Protein AF-A0A9W6F8I4-F1 (afdb_monomer_lite)

Organism: NCBI:txid330485

Secondary structure (DSSP, 8-state):
-PPPPPPPPPPPP----PPPP---------PPPPPPPPPP----------PPPP--------------------------------TTSTT------PPPHHHH-TTTS----HHHHHHHHHHHHHHHHTT-GGG--HHHHHHHHHHHHHHHHH--SS---HHHHHHHHHHHHHHHHTSSHHHHHHHHHHHHHHHHHHHHHTT--GGGHHHHHHHHHHHHHHHHHHHIIIIII--B--SSSGGGSPTT---S-GGGTS-GGGG-HHHHHHHSB--HHHHHHHHHHHHHHHHHTTSSSEEEEEE-TTSSS--EEEEEEEEEHHHHHHTSSS---PPP-------------------------TT---S-THHHHHHHHHHHHHH--S---SSGGGGSTTPPP-TTSHHHHHHHHHT-S--HHHHHHHHHHHHHHHTTPPPPGGG--HHHHHHHHHHHHHHHTTT-THHHHHHHHHHHHTT-HHHHHHHHHHHHHHHHHHTTSTTS----------S--------TTS-S--TT-PPPS-HHHHHHHHHHHHHHHHHHHTT---TT----S---------HHHHHHPPPHHHHHHHHHSS--PPP---

Radius of gyration: 31.71 Å; chains: 1; bounding box: 105×76×89 Å

Structure (mmCIF, N/CA/C/O backbone):
data_AF-A0A9W6F8I4-F1
#
_entry.id   AF-A0A9W6F8I4-F1
#
loop_
_atom_site.group_PDB
_atom_site.id
_atom_site.type_symbol
_atom_site.label_atom_id
_atom_site.label_alt_id
_atom_site.label_comp_id
_atom_site.label_asym_id
_atom_site.label_entity_id
_atom_site.label_seq_id
_atom_site.pdbx_PDB_ins_code
_atom_site.Cartn_x
_atom_site.Cartn_y
_atom_site.Cartn_z
_atom_site.occupancy
_atom_site.B_iso_or_equiv
_atom_site.auth_seq_id
_atom_site.auth_comp_id
_atom_site.auth_asym_id
_atom_site.auth_atom_id
_atom_site.pdbx_PDB_model_num
ATOM 1 N N . MET A 1 1 ? -51.940 -28.178 -22.792 1.00 41.50 1 MET A N 1
ATOM 2 C CA . MET A 1 1 ? -50.760 -28.869 -22.229 1.00 41.50 1 MET A CA 1
ATOM 3 C C . MET A 1 1 ? -49.864 -27.796 -21.622 1.00 41.50 1 MET A C 1
ATOM 5 O O . MET A 1 1 ? -49.301 -27.033 -22.397 1.00 41.50 1 MET A O 1
ATOM 9 N N . PRO A 1 2 ? -49.843 -27.613 -20.291 1.00 39.31 2 PRO A N 1
ATOM 10 C CA . PRO A 1 2 ? -49.091 -26.531 -19.666 1.00 39.31 2 PRO A CA 1
ATOM 11 C C . PRO A 1 2 ? -47.630 -26.934 -19.425 1.00 39.31 2 PRO A C 1
ATOM 13 O O . PRO A 1 2 ? -47.349 -28.056 -19.010 1.00 39.31 2 PRO A O 1
ATOM 16 N N . LEU A 1 3 ? -46.724 -25.997 -19.705 1.00 33.59 3 LEU A N 1
ATOM 17 C CA . LEU A 1 3 ? -45.285 -26.082 -19.462 1.00 33.59 3 LEU A CA 1
ATOM 18 C C . LEU A 1 3 ? -44.994 -25.878 -17.971 1.00 33.59 3 LEU A C 1
ATOM 20 O O . LEU A 1 3 ? -45.355 -24.856 -17.387 1.00 33.59 3 LEU A O 1
ATOM 24 N N . THR A 1 4 ? -44.348 -26.868 -17.365 1.00 40.03 4 THR A N 1
ATOM 25 C CA . THR A 1 4 ? -43.952 -26.891 -15.956 1.00 40.03 4 THR A CA 1
ATOM 26 C C . THR A 1 4 ? -42.658 -26.102 -15.751 1.00 40.03 4 THR A C 1
ATOM 28 O O . THR A 1 4 ? -41.644 -26.372 -16.391 1.00 40.03 4 THR A O 1
ATOM 31 N N . VAL A 1 5 ? -42.694 -25.137 -14.834 1.00 38.19 5 VAL A N 1
ATOM 32 C CA . VAL A 1 5 ? -41.539 -24.360 -14.356 1.00 38.19 5 VAL A CA 1
ATOM 33 C C . VAL A 1 5 ? -40.679 -25.239 -13.428 1.00 38.19 5 VAL A C 1
ATOM 35 O O . VAL A 1 5 ? -41.248 -25.900 -12.555 1.00 38.19 5 VAL A O 1
ATOM 38 N N . PRO A 1 6 ? -39.337 -25.272 -13.557 1.00 39.09 6 PRO A N 1
ATOM 39 C CA . PRO A 1 6 ? -38.495 -26.045 -12.650 1.00 39.09 6 PRO A CA 1
ATOM 40 C C . PRO A 1 6 ? -38.298 -25.318 -11.308 1.00 39.09 6 PRO A C 1
ATOM 42 O O . PRO A 1 6 ? -37.992 -24.128 -11.257 1.00 39.09 6 PRO A O 1
ATOM 45 N N . GLN A 1 7 ? -38.478 -26.062 -10.215 1.00 42.31 7 GLN A N 1
ATOM 46 C CA . GLN A 1 7 ? -38.228 -25.640 -8.832 1.00 42.31 7 GLN A CA 1
ATOM 47 C C . GLN A 1 7 ? -36.717 -25.492 -8.544 1.00 42.31 7 GLN A C 1
ATOM 49 O O . GLN A 1 7 ? -35.919 -26.266 -9.081 1.00 42.31 7 GLN A O 1
ATOM 54 N N . PRO A 1 8 ? -36.302 -24.557 -7.669 1.00 39.00 8 PRO A N 1
ATOM 55 C CA . PRO A 1 8 ? -34.904 -24.389 -7.287 1.00 39.00 8 PRO A CA 1
ATOM 56 C C . PRO A 1 8 ? -34.432 -25.459 -6.288 1.00 39.00 8 PRO A C 1
ATOM 58 O O . PRO A 1 8 ? -35.108 -25.788 -5.314 1.00 39.00 8 PRO A O 1
ATOM 61 N N . PHE A 1 9 ? -33.219 -25.967 -6.524 1.00 32.44 9 PHE A N 1
ATOM 62 C CA . PHE A 1 9 ? -32.498 -26.902 -5.660 1.00 32.44 9 PHE A CA 1
ATOM 63 C C . PHE A 1 9 ? -32.183 -26.285 -4.287 1.00 32.44 9 PHE A C 1
ATOM 65 O O . PHE A 1 9 ? -31.378 -25.360 -4.171 1.00 32.44 9 PHE A O 1
ATOM 72 N N . THR A 1 10 ? -32.746 -26.857 -3.226 1.00 32.84 10 THR A N 1
ATOM 73 C CA . THR A 1 10 ? -32.323 -26.628 -1.841 1.00 32.84 10 THR A CA 1
ATOM 74 C C . THR A 1 10 ? -31.070 -27.456 -1.532 1.00 32.84 10 THR A C 1
ATOM 76 O O . THR A 1 10 ? -31.077 -28.685 -1.573 1.00 32.84 10 THR A O 1
ATOM 79 N N . ARG A 1 11 ? -29.956 -26.781 -1.220 1.00 35.56 11 ARG A N 1
ATOM 80 C CA . ARG A 1 11 ? -28.727 -27.415 -0.713 1.00 35.56 11 ARG A CA 1
ATOM 81 C C . ARG A 1 11 ? -28.908 -27.803 0.758 1.00 35.56 11 ARG A C 1
ATOM 83 O O . ARG A 1 11 ? -29.092 -26.937 1.609 1.00 35.56 11 ARG A O 1
ATOM 90 N N . ALA A 1 12 ? -28.804 -29.097 1.051 1.00 32.84 12 ALA A N 1
ATOM 91 C CA . ALA A 1 12 ? -28.691 -29.630 2.406 1.00 32.84 12 ALA A CA 1
ATOM 92 C C . ALA A 1 12 ? -27.277 -29.391 2.987 1.00 32.84 12 ALA A C 1
ATOM 94 O O . ALA A 1 12 ? -26.296 -29.503 2.246 1.00 32.84 12 ALA A O 1
ATOM 95 N N . PRO A 1 13 ? -27.132 -29.112 4.297 1.00 39.69 13 PRO A N 1
ATOM 96 C CA . PRO A 1 13 ? -25.831 -29.056 4.951 1.00 39.69 13 PRO A CA 1
ATOM 97 C C . PRO A 1 13 ? -25.385 -30.463 5.379 1.00 39.69 13 PRO A C 1
ATOM 99 O O . PRO A 1 13 ? -26.062 -31.145 6.145 1.00 39.69 13 PRO A O 1
ATOM 102 N N . ILE A 1 14 ? -24.215 -30.888 4.900 1.00 36.28 14 ILE A N 1
ATOM 103 C CA . ILE A 1 14 ? -23.498 -32.081 5.368 1.00 36.28 14 ILE A CA 1
ATOM 104 C C . ILE A 1 14 ? -22.291 -31.596 6.183 1.00 36.28 14 ILE A C 1
ATOM 106 O O . ILE A 1 14 ? -21.639 -30.637 5.779 1.00 36.28 14 ILE A O 1
ATOM 110 N N . TRP A 1 15 ? -22.003 -32.307 7.281 1.00 34.31 15 TRP A N 1
ATOM 111 C CA . TRP A 1 15 ? -20.908 -32.174 8.266 1.00 34.31 15 TRP A CA 1
ATOM 112 C C . TRP A 1 15 ? -21.295 -31.599 9.635 1.00 34.31 15 TRP A C 1
ATOM 114 O O . TRP A 1 15 ? -20.894 -30.510 10.030 1.00 34.31 15 TRP A O 1
ATOM 124 N N . GLN A 1 16 ? -21.970 -32.434 10.431 1.00 32.09 16 GLN A N 1
ATOM 125 C CA . GLN A 1 16 ? -21.978 -32.337 11.890 1.00 32.09 16 GLN A CA 1
ATOM 126 C C . GLN A 1 16 ? -21.289 -33.593 12.451 1.00 32.09 16 GLN A C 1
ATOM 128 O O . GLN A 1 16 ? -21.881 -34.667 12.539 1.00 32.09 16 GLN A O 1
ATOM 133 N N . LYS A 1 17 ? -19.994 -33.486 12.777 1.00 37.94 17 LYS A N 1
ATOM 134 C CA . LYS A 1 17 ? -19.262 -34.540 13.497 1.00 37.94 17 LYS A CA 1
ATOM 135 C C . LYS A 1 17 ? -19.666 -34.474 14.971 1.00 37.94 17 LYS A C 1
ATOM 137 O O . LYS A 1 17 ? -19.313 -33.529 15.674 1.00 37.94 17 LYS A O 1
ATOM 142 N N . GLN A 1 18 ? -20.421 -35.474 15.413 1.00 34.97 18 GLN A N 1
ATOM 143 C CA . GLN A 1 18 ? -20.777 -35.699 16.811 1.00 34.97 18 GLN A CA 1
ATOM 144 C C . GLN A 1 18 ? -19.507 -35.872 17.665 1.00 34.97 18 GLN A C 1
ATOM 146 O O . GLN A 1 18 ? -18.630 -36.669 17.331 1.00 34.97 18 GLN A O 1
ATOM 151 N N . ARG A 1 19 ? -19.411 -35.131 18.775 1.00 40.44 19 ARG A N 1
ATOM 152 C CA . ARG A 1 19 ? -18.496 -35.430 19.888 1.00 40.44 19 ARG A CA 1
ATOM 153 C C . ARG A 1 19 ? -19.280 -36.187 20.967 1.00 40.44 19 ARG A C 1
ATOM 155 O O . ARG A 1 19 ? -20.402 -35.772 21.258 1.00 40.44 19 ARG A O 1
ATOM 162 N N . PRO A 1 20 ? -18.723 -37.246 21.577 1.00 46.22 20 PRO A N 1
ATOM 163 C CA . PRO A 1 20 ? -19.372 -37.916 22.692 1.00 46.22 20 PRO A CA 1
ATOM 164 C C . PRO A 1 20 ? -19.298 -37.061 23.963 1.00 46.22 20 PRO A C 1
ATOM 166 O O . PRO A 1 20 ? -18.329 -36.338 24.208 1.00 46.22 20 PRO A O 1
ATOM 169 N N . ALA A 1 21 ? -20.368 -37.150 24.743 1.00 39.41 21 ALA A N 1
ATOM 170 C CA . ALA A 1 21 ? -20.560 -36.498 26.025 1.00 39.41 21 ALA A CA 1
ATOM 171 C C . ALA A 1 21 ? -19.753 -37.168 27.154 1.00 39.41 21 ALA A C 1
ATOM 173 O O . ALA A 1 21 ? -19.538 -38.376 27.134 1.00 39.41 21 ALA A O 1
ATOM 174 N N . GLY A 1 22 ? -19.434 -36.381 28.187 1.00 39.88 22 GLY A N 1
ATOM 175 C CA . GLY A 1 22 ? -19.285 -36.873 29.561 1.00 39.88 22 GLY A CA 1
ATOM 176 C C . GLY A 1 22 ? -17.854 -37.017 30.078 1.00 39.88 22 GLY A C 1
ATOM 177 O O . GLY A 1 22 ? -17.203 -38.031 29.867 1.00 39.88 22 GLY A O 1
ATOM 178 N N . GLY A 1 23 ? -17.403 -36.026 30.851 1.00 33.25 23 GLY A N 1
ATOM 179 C CA . GLY A 1 23 ? -16.181 -36.110 31.649 1.00 33.25 23 GLY A CA 1
ATOM 180 C C . GLY A 1 23 ? -15.987 -34.861 32.505 1.00 33.25 23 GLY A C 1
ATOM 181 O O . GLY A 1 23 ? -15.249 -33.956 32.132 1.00 33.25 23 GLY A O 1
ATOM 182 N N . THR A 1 24 ? -16.685 -34.786 33.637 1.00 43.06 24 THR A N 1
ATOM 183 C CA . THR A 1 24 ? -16.464 -33.781 34.686 1.00 43.06 24 THR A CA 1
ATOM 184 C C . THR A 1 24 ? -15.066 -33.942 35.280 1.00 43.06 24 THR A C 1
ATOM 186 O O . THR A 1 24 ? -14.808 -34.911 35.989 1.00 43.06 24 THR A O 1
ATOM 189 N N . VAL A 1 25 ? -14.178 -32.978 35.020 1.00 37.41 25 VAL A N 1
ATOM 190 C CA . VAL A 1 25 ? -12.884 -32.845 35.704 1.00 37.41 25 VAL A CA 1
ATOM 191 C C . VAL A 1 25 ? -12.851 -31.499 36.423 1.00 37.41 25 VAL A C 1
ATOM 193 O O . VAL A 1 25 ? -12.880 -30.434 35.811 1.00 37.41 25 VAL A O 1
ATOM 196 N N . THR A 1 26 ? -12.820 -31.572 37.747 1.00 39.16 26 THR A N 1
ATOM 197 C CA . THR A 1 26 ? -12.645 -30.470 38.696 1.00 39.16 26 THR A CA 1
ATOM 198 C C . THR A 1 26 ? -11.251 -29.845 38.534 1.00 39.16 26 THR A C 1
ATOM 200 O O . THR A 1 26 ? -10.269 -30.588 38.470 1.00 39.16 26 THR A O 1
ATOM 203 N N . PRO A 1 27 ? -11.090 -28.507 38.518 1.00 42.78 27 PRO A N 1
ATOM 204 C CA . PRO A 1 27 ? -9.765 -27.912 38.418 1.00 42.78 27 PRO A CA 1
ATOM 205 C C . PRO A 1 27 ? -9.088 -27.886 39.794 1.00 42.78 27 PRO A C 1
ATOM 207 O O . PRO A 1 27 ? -9.433 -27.103 40.680 1.00 42.78 27 PRO A O 1
ATOM 210 N N . GLN A 1 28 ? -8.085 -28.745 39.965 1.00 33.38 28 GLN A N 1
ATOM 211 C CA . GLN A 1 28 ? -7.179 -28.724 41.108 1.00 33.38 28 GLN A CA 1
ATOM 212 C C . GLN A 1 28 ? -6.197 -27.548 40.952 1.00 33.38 28 GLN A C 1
ATOM 214 O O . GLN A 1 28 ? -5.349 -27.521 40.059 1.00 33.38 28 GLN A O 1
ATOM 219 N N . ARG A 1 29 ? -6.335 -26.553 41.835 1.00 37.56 29 ARG A N 1
ATOM 220 C CA . ARG A 1 29 ? -5.415 -25.420 42.026 1.00 37.56 29 ARG A CA 1
ATOM 221 C C . ARG A 1 29 ? -3.974 -25.928 42.201 1.00 37.56 29 ARG A C 1
ATOM 223 O O . ARG A 1 29 ? -3.645 -26.497 43.238 1.00 37.56 29 ARG A O 1
ATOM 230 N N . ARG A 1 30 ? -3.090 -25.667 41.232 1.00 33.47 30 ARG A N 1
ATOM 231 C CA . ARG A 1 30 ? -1.634 -25.757 41.432 1.00 33.47 30 ARG A CA 1
ATOM 232 C C . ARG A 1 30 ? -1.106 -24.419 41.940 1.00 33.47 30 ARG A C 1
ATOM 234 O O . ARG A 1 30 ? -1.060 -23.434 41.206 1.00 33.47 30 ARG A O 1
ATOM 241 N N . ALA A 1 31 ? -0.713 -24.409 43.209 1.00 35.22 31 ALA A N 1
ATOM 242 C CA . ALA A 1 31 ? 0.058 -23.344 43.828 1.00 35.22 31 ALA A CA 1
ATOM 243 C C . ALA A 1 31 ? 1.433 -23.231 43.147 1.00 35.22 31 ALA A C 1
ATOM 245 O O . ALA A 1 31 ? 2.177 -24.209 43.062 1.00 35.22 31 ALA A O 1
ATOM 246 N N . ARG A 1 32 ? 1.773 -22.037 42.651 1.00 35.44 32 ARG A N 1
ATOM 247 C CA . ARG A 1 32 ? 3.147 -21.696 42.267 1.00 35.44 32 ARG A CA 1
ATOM 248 C C . ARG A 1 32 ? 3.925 -21.359 43.537 1.00 35.44 32 ARG A C 1
ATOM 250 O O . ARG A 1 32 ? 3.601 -20.391 44.219 1.00 35.44 32 ARG A O 1
ATOM 257 N N . HIS A 1 33 ? 4.947 -22.159 43.826 1.00 36.06 33 HIS A N 1
ATOM 258 C CA . HIS A 1 33 ? 5.965 -21.850 44.822 1.00 36.06 33 HIS A CA 1
ATOM 259 C C . HIS A 1 33 ? 6.700 -20.558 44.443 1.00 36.06 33 HIS A C 1
ATOM 261 O O . HIS A 1 33 ? 7.291 -20.457 43.367 1.00 36.06 33 HIS A O 1
ATOM 267 N N . GLN A 1 34 ? 6.656 -19.583 45.348 1.00 34.38 34 GLN A N 1
ATOM 268 C CA . GLN A 1 34 ? 7.530 -18.416 45.356 1.00 34.38 34 GLN A CA 1
ATOM 269 C C . GLN A 1 34 ? 8.952 -18.859 45.735 1.00 34.38 34 GLN A C 1
ATOM 271 O O . GLN A 1 34 ? 9.138 -19.588 46.709 1.00 34.38 34 GLN A O 1
ATOM 276 N N . ARG A 1 35 ? 9.955 -18.427 44.962 1.00 39.22 35 ARG A N 1
ATOM 277 C CA . ARG A 1 35 ? 11.370 -18.465 45.364 1.00 39.22 35 ARG A CA 1
ATOM 278 C C . ARG A 1 35 ? 11.694 -17.213 46.200 1.00 39.22 35 ARG A C 1
ATOM 280 O O . ARG A 1 35 ? 11.159 -16.153 45.878 1.00 39.22 35 ARG A O 1
ATOM 287 N N . PRO A 1 36 ? 12.557 -17.310 47.227 1.00 44.16 36 PRO A N 1
ATOM 288 C CA . PRO A 1 36 ? 12.911 -16.178 48.081 1.00 44.16 36 PRO A CA 1
ATOM 289 C C . PRO A 1 36 ? 14.003 -15.289 47.447 1.00 44.16 36 PRO A C 1
ATOM 291 O O . PRO A 1 36 ? 14.725 -15.754 46.558 1.00 44.16 36 PRO A O 1
ATOM 294 N N . PRO A 1 37 ? 14.152 -14.028 47.901 1.00 48.12 37 PRO A N 1
ATOM 295 C CA . PRO A 1 37 ? 15.182 -13.114 47.420 1.00 48.12 37 PRO A CA 1
ATOM 296 C C . PRO A 1 37 ? 16.517 -13.348 48.14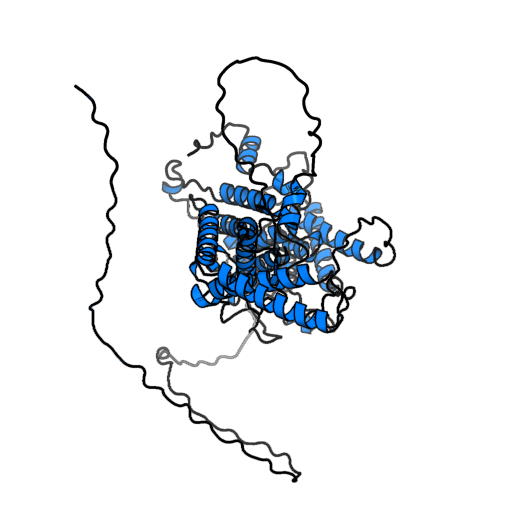5 1.00 48.12 37 PRO A C 1
ATOM 298 O O . PRO A 1 37 ? 16.549 -13.550 49.359 1.00 48.12 37 PRO A O 1
ATOM 301 N N . ALA A 1 38 ? 17.626 -13.294 47.406 1.00 36.12 38 ALA A N 1
ATOM 302 C CA . ALA A 1 38 ? 18.973 -13.278 47.972 1.00 36.12 38 ALA A CA 1
ATOM 303 C C . ALA A 1 38 ? 19.421 -11.827 48.228 1.00 36.12 38 ALA A C 1
ATOM 305 O O . ALA A 1 38 ? 19.292 -10.965 47.360 1.00 36.12 38 ALA A O 1
ATOM 306 N N . ALA A 1 39 ? 19.927 -11.585 49.437 1.00 40.00 39 ALA A N 1
ATOM 307 C CA . ALA A 1 39 ? 20.523 -10.333 49.902 1.00 40.00 39 ALA A CA 1
ATOM 308 C C . ALA A 1 39 ? 22.008 -10.206 49.462 1.00 40.00 39 ALA A C 1
ATOM 310 O O . ALA A 1 39 ? 22.579 -11.181 48.968 1.00 40.00 39 ALA A O 1
ATOM 311 N N . PRO A 1 40 ? 22.641 -9.022 49.612 1.00 54.78 40 PRO A N 1
ATOM 312 C CA . PRO A 1 40 ? 23.828 -8.634 48.853 1.00 54.78 40 PRO A CA 1
ATOM 313 C C . PRO A 1 40 ? 25.144 -8.898 49.600 1.00 54.78 40 PRO A C 1
ATOM 315 O O . PRO A 1 40 ? 25.206 -8.809 50.825 1.00 54.78 40 PRO A O 1
ATOM 318 N N . SER A 1 41 ? 26.232 -9.108 48.855 1.00 36.47 41 SER A N 1
ATOM 319 C CA . SER A 1 41 ? 27.597 -9.093 49.393 1.00 36.47 41 SER A CA 1
ATOM 320 C C . SER A 1 41 ? 28.508 -8.163 48.590 1.00 36.47 41 SER A C 1
ATOM 322 O O . SER A 1 41 ? 28.565 -8.206 47.363 1.00 36.47 41 SER A O 1
ATOM 324 N N . ARG A 1 42 ? 29.201 -7.308 49.342 1.00 36.75 42 ARG A N 1
ATOM 325 C CA . ARG A 1 42 ? 30.124 -6.242 48.941 1.00 36.75 42 ARG A CA 1
ATOM 326 C C . ARG A 1 42 ? 31.546 -6.778 48.689 1.00 36.75 42 ARG A C 1
ATOM 328 O O . ARG A 1 42 ? 32.037 -7.563 49.485 1.00 36.75 42 ARG A O 1
ATOM 335 N N . ALA A 1 43 ? 32.187 -6.171 47.687 1.00 38.72 43 ALA A N 1
ATOM 336 C CA . ALA A 1 43 ? 33.552 -5.622 47.649 1.00 38.72 43 ALA A CA 1
ATOM 337 C C . ALA A 1 43 ? 34.832 -6.502 47.607 1.00 38.72 43 ALA A C 1
ATOM 339 O O . ALA A 1 43 ? 35.052 -7.393 48.416 1.00 38.72 43 ALA A O 1
ATOM 340 N N . HIS A 1 44 ? 35.727 -5.994 46.740 1.00 37.50 44 HIS A N 1
ATOM 341 C CA . HIS A 1 44 ? 37.195 -6.079 46.642 1.00 37.50 44 HIS A CA 1
ATOM 342 C C . HIS A 1 44 ? 37.857 -7.225 45.864 1.00 37.50 44 HIS A C 1
ATOM 344 O O . HIS A 1 44 ? 37.677 -8.399 46.154 1.00 37.50 44 HIS A O 1
ATOM 350 N N . GLY A 1 45 ? 38.749 -6.821 44.947 1.00 30.42 45 GLY A N 1
ATOM 351 C CA . GLY A 1 45 ? 39.857 -7.642 44.459 1.00 30.42 45 GLY A CA 1
ATOM 352 C C . GLY A 1 45 ? 40.244 -7.348 43.014 1.00 30.42 45 GLY A C 1
ATOM 353 O O . GLY A 1 45 ? 39.565 -7.781 42.096 1.00 30.42 45 GLY A O 1
ATOM 354 N N . SER A 1 46 ? 41.326 -6.599 42.826 1.00 36.03 46 SER A N 1
ATOM 355 C CA . SER A 1 46 ? 41.969 -6.299 41.549 1.00 36.03 46 SER A CA 1
ATOM 356 C C . SER A 1 46 ? 42.784 -7.478 40.991 1.00 36.03 46 SER A C 1
ATOM 358 O O . SER A 1 46 ? 43.159 -8.390 41.722 1.00 36.03 46 SER A O 1
ATOM 360 N N . THR A 1 47 ? 43.171 -7.319 39.720 1.00 35.31 47 THR A N 1
ATOM 361 C CA . THR A 1 47 ? 44.351 -7.853 39.003 1.00 35.31 47 THR A CA 1
ATOM 362 C C . THR A 1 47 ? 44.179 -8.969 37.965 1.00 35.31 47 THR A C 1
ATOM 364 O O . THR A 1 47 ? 43.425 -9.920 38.122 1.00 35.31 47 THR A O 1
ATOM 367 N N . SER A 1 48 ? 44.982 -8.750 36.914 1.00 32.31 48 SER A N 1
ATOM 368 C CA . SER A 1 48 ? 45.504 -9.616 35.854 1.00 32.31 48 SER A CA 1
ATOM 369 C C . SER A 1 48 ? 44.571 -10.116 34.752 1.00 32.31 48 SER A C 1
ATOM 371 O O . SER A 1 48 ? 43.757 -11.015 34.931 1.00 32.31 48 SER A O 1
ATOM 373 N N . ASN A 1 49 ? 44.838 -9.550 33.568 1.00 42.06 49 ASN A N 1
ATOM 374 C CA . ASN A 1 49 ? 44.793 -10.211 32.270 1.00 42.06 49 ASN A CA 1
ATOM 375 C C . ASN A 1 49 ? 45.321 -11.646 32.363 1.00 42.06 49 ASN A C 1
ATOM 377 O O . ASN A 1 49 ? 46.469 -11.822 32.752 1.00 42.06 49 ASN A O 1
ATOM 381 N N . ASP A 1 50 ? 44.518 -12.611 31.925 1.00 33.75 50 ASP A N 1
ATOM 382 C CA . ASP A 1 50 ? 44.997 -13.784 31.198 1.00 33.75 50 ASP A CA 1
ATOM 383 C C . ASP A 1 50 ? 43.838 -14.429 30.424 1.00 33.75 50 ASP A C 1
ATOM 385 O O . ASP A 1 50 ? 42.714 -14.572 30.912 1.00 33.75 50 ASP A O 1
ATOM 389 N N . ALA A 1 51 ? 44.117 -14.756 29.164 1.00 43.34 51 ALA A N 1
ATOM 390 C CA . ALA A 1 51 ? 43.189 -15.346 28.209 1.00 43.34 51 ALA A CA 1
ATOM 391 C C . ALA A 1 51 ? 42.788 -16.781 28.605 1.00 43.34 51 ALA A C 1
ATOM 393 O O . ALA A 1 51 ? 43.644 -17.543 29.061 1.00 43.34 51 ALA A O 1
ATOM 394 N N . PRO A 1 52 ? 41.537 -17.223 28.367 1.00 46.28 52 PRO A N 1
ATOM 395 C CA . PRO A 1 52 ? 41.181 -18.618 28.567 1.00 46.28 52 PRO A CA 1
ATOM 396 C C . PRO A 1 52 ? 41.348 -19.453 27.280 1.00 46.28 52 PRO A C 1
ATOM 398 O O . PRO A 1 52 ? 41.073 -18.976 26.175 1.00 46.28 52 PRO A O 1
ATOM 401 N N . PRO A 1 53 ? 41.750 -20.731 27.414 1.00 50.31 53 PRO A N 1
ATOM 402 C CA . PRO A 1 53 ? 41.918 -21.659 26.309 1.00 50.31 53 PRO A CA 1
ATOM 403 C C . PRO A 1 53 ? 40.590 -22.295 25.879 1.00 50.31 53 PRO A C 1
ATOM 405 O O . PRO A 1 53 ? 39.601 -22.342 26.615 1.00 50.31 53 PRO A O 1
ATOM 408 N N . GLY A 1 54 ? 40.603 -22.816 24.652 1.00 41.03 54 GLY A N 1
ATOM 409 C CA . GLY A 1 54 ? 39.454 -23.386 23.966 1.00 41.03 54 GLY A CA 1
ATOM 410 C C . GLY A 1 54 ? 38.744 -24.513 24.714 1.00 41.03 54 GLY A C 1
ATOM 411 O O . GLY A 1 54 ? 39.351 -25.390 25.332 1.00 41.03 54 GLY A O 1
ATOM 412 N N . ARG A 1 55 ? 37.419 -24.535 24.556 1.00 35.78 55 ARG A N 1
ATOM 413 C CA . ARG A 1 55 ? 36.569 -25.654 24.950 1.00 35.78 55 ARG A CA 1
ATOM 414 C C . ARG A 1 55 ? 35.778 -26.153 23.749 1.00 35.78 55 ARG A C 1
ATOM 416 O O . ARG A 1 55 ? 34.871 -25.494 23.254 1.00 35.78 55 ARG A O 1
ATOM 423 N N . ARG A 1 56 ? 36.147 -27.358 23.310 1.00 40.25 56 ARG A N 1
ATOM 424 C CA . ARG A 1 56 ? 35.372 -28.219 22.416 1.00 40.25 56 ARG A CA 1
ATOM 425 C C . ARG A 1 56 ? 34.081 -28.634 23.129 1.00 40.25 56 ARG A C 1
ATOM 427 O O . ARG A 1 56 ? 34.142 -29.335 24.136 1.00 40.25 56 ARG A O 1
ATOM 434 N N . GLY A 1 57 ? 32.939 -28.234 22.583 1.00 34.00 57 GLY A N 1
ATOM 435 C CA . GLY A 1 57 ? 31.613 -28.746 22.925 1.00 34.00 57 GLY A CA 1
ATOM 436 C C . GLY A 1 57 ? 31.002 -29.393 21.687 1.00 34.00 57 GLY A C 1
ATOM 437 O O . GLY A 1 57 ? 30.891 -28.757 20.647 1.00 34.00 57 GLY A O 1
ATOM 438 N N . ARG A 1 58 ? 30.696 -30.684 21.796 1.00 32.50 58 ARG A N 1
ATOM 439 C CA . ARG A 1 58 ? 30.164 -31.556 20.745 1.00 32.50 58 ARG A CA 1
ATOM 440 C C . ARG A 1 58 ? 28.694 -31.219 20.456 1.00 32.50 58 ARG A C 1
ATOM 442 O O . ARG A 1 58 ? 27.904 -31.188 21.392 1.00 32.50 58 ARG A O 1
ATOM 449 N N . HIS A 1 59 ? 28.333 -31.084 19.182 1.00 32.22 59 HIS A N 1
ATOM 450 C CA . HIS A 1 59 ? 26.967 -31.288 18.683 1.00 32.22 59 HIS A CA 1
ATOM 451 C C . HIS A 1 59 ? 26.946 -32.594 17.868 1.00 32.22 59 HIS A C 1
ATOM 453 O O . HIS A 1 59 ? 27.873 -32.796 17.078 1.00 32.22 59 HIS A O 1
ATOM 459 N N . PRO A 1 60 ? 25.961 -33.493 18.050 1.00 46.78 60 PRO A N 1
ATOM 460 C CA . PRO A 1 60 ? 25.812 -34.665 17.204 1.00 46.78 60 PRO A CA 1
ATOM 461 C C . PRO A 1 60 ? 24.886 -34.389 16.010 1.00 46.78 60 PRO A C 1
ATOM 463 O O . PRO A 1 60 ? 23.900 -33.669 16.129 1.00 46.78 60 PRO A O 1
ATOM 466 N N . GLU A 1 61 ? 25.255 -35.026 14.899 1.00 33.50 61 GLU A N 1
ATOM 467 C CA . GLU A 1 61 ? 24.400 -35.579 13.841 1.00 33.50 61 GLU A CA 1
ATOM 468 C C . GLU A 1 61 ? 23.401 -34.660 13.128 1.00 33.50 61 GLU A C 1
ATOM 470 O O . GLU A 1 61 ? 22.293 -34.438 13.596 1.00 33.50 61 GLU A O 1
ATOM 475 N N . LEU A 1 62 ? 23.768 -34.256 11.906 1.00 33.50 62 LEU A N 1
ATOM 476 C CA . LEU A 1 62 ? 22.922 -34.340 10.707 1.00 33.50 62 LEU A CA 1
ATOM 477 C C . LEU A 1 62 ? 23.777 -33.972 9.485 1.00 33.50 62 LEU A C 1
ATOM 479 O O . LEU A 1 62 ? 23.927 -32.796 9.178 1.00 33.50 62 LEU A O 1
ATOM 483 N N . LEU A 1 63 ? 24.386 -34.978 8.845 1.00 30.02 63 LEU A N 1
ATOM 484 C CA . LEU A 1 63 ? 24.728 -35.031 7.412 1.00 30.02 63 LEU A CA 1
ATOM 485 C C . LEU A 1 63 ? 25.537 -36.308 7.137 1.00 30.02 63 LEU A C 1
ATOM 487 O O . LEU A 1 63 ? 26.733 -36.384 7.409 1.00 30.02 63 LEU A O 1
ATOM 491 N N . GLN A 1 64 ? 24.880 -37.308 6.561 1.00 31.47 64 GLN A N 1
ATOM 492 C CA . GLN A 1 64 ? 25.546 -38.389 5.848 1.00 31.47 64 GLN A CA 1
ATOM 493 C C . GLN A 1 64 ? 24.689 -38.694 4.626 1.00 31.47 64 GLN A C 1
ATOM 495 O O . GLN A 1 64 ? 23.584 -39.201 4.774 1.00 31.47 64 GLN A O 1
ATOM 500 N N . LEU A 1 65 ? 25.165 -38.260 3.457 1.00 32.41 65 LEU A N 1
ATOM 501 C CA . LEU A 1 65 ? 25.011 -38.870 2.130 1.00 32.41 65 LEU A CA 1
ATOM 502 C C . LEU A 1 65 ? 25.471 -37.842 1.086 1.00 32.41 65 LEU A C 1
ATOM 504 O O . LEU A 1 65 ? 24.683 -37.011 0.652 1.00 32.41 65 LEU A O 1
ATOM 508 N N . ALA A 1 66 ? 26.765 -37.885 0.749 1.00 34.16 66 ALA A N 1
ATOM 509 C CA . ALA A 1 66 ? 27.324 -37.655 -0.593 1.00 34.16 66 ALA A CA 1
ATOM 510 C C . ALA A 1 66 ? 28.831 -37.353 -0.492 1.00 34.16 66 ALA A C 1
ATOM 512 O O . ALA A 1 66 ? 29.237 -36.195 -0.473 1.00 34.16 66 ALA A O 1
ATOM 513 N N . SER A 1 67 ? 29.672 -38.389 -0.428 1.00 30.28 67 SER A N 1
ATOM 514 C CA . SER A 1 67 ? 31.048 -38.319 -0.947 1.00 30.28 67 SER A CA 1
ATOM 515 C C . SER A 1 67 ? 31.705 -39.700 -0.990 1.00 30.28 67 SER A C 1
ATOM 517 O O . SER A 1 67 ? 32.429 -40.096 -0.087 1.00 30.28 67 SER A O 1
ATOM 519 N N . GLU A 1 68 ? 31.527 -40.413 -2.097 1.00 31.12 68 GLU A N 1
ATOM 520 C CA . GLU A 1 68 ? 32.530 -41.373 -2.563 1.00 31.12 68 GLU A CA 1
ATOM 521 C C . GLU A 1 68 ? 32.676 -41.202 -4.071 1.00 31.12 68 GLU A C 1
ATOM 523 O O . GLU A 1 68 ? 31.721 -41.381 -4.821 1.00 31.12 68 GLU A O 1
ATOM 528 N N . GLY A 1 69 ? 33.865 -40.797 -4.521 1.00 30.59 69 GLY A N 1
ATOM 529 C CA . GLY A 1 69 ? 34.112 -40.664 -5.951 1.00 30.59 69 GLY A CA 1
ATOM 530 C C . GLY A 1 69 ? 35.366 -39.901 -6.339 1.00 30.59 69 GLY A C 1
ATOM 531 O O . GLY A 1 69 ? 35.284 -38.815 -6.888 1.00 30.59 69 GLY A O 1
ATOM 532 N N . SER A 1 70 ? 36.513 -40.554 -6.167 1.00 33.22 70 SER A N 1
ATOM 533 C CA . SER A 1 70 ? 37.695 -40.400 -7.027 1.00 33.22 70 SER A CA 1
ATOM 534 C C . SER A 1 70 ? 38.651 -39.226 -6.770 1.00 33.22 70 SER A C 1
ATOM 536 O O . SER A 1 70 ? 38.603 -38.152 -7.364 1.00 33.22 70 SER A O 1
ATOM 538 N N . ARG A 1 71 ? 39.656 -39.535 -5.943 1.00 36.31 71 ARG A N 1
ATOM 539 C CA . ARG A 1 71 ? 40.993 -38.941 -5.998 1.00 36.31 71 ARG A CA 1
ATOM 540 C C . ARG A 1 71 ? 41.733 -39.472 -7.231 1.00 36.31 71 ARG A C 1
ATOM 542 O O . ARG A 1 71 ? 42.018 -40.666 -7.276 1.00 36.31 71 ARG A O 1
ATOM 549 N N . ARG A 1 72 ? 42.210 -38.590 -8.111 1.00 39.34 72 ARG A N 1
ATOM 550 C CA . ARG A 1 72 ? 43.530 -38.742 -8.747 1.00 39.34 72 ARG A CA 1
ATOM 551 C C . ARG A 1 72 ? 44.198 -37.379 -8.894 1.00 39.34 72 ARG A C 1
ATOM 553 O O . ARG A 1 72 ? 43.669 -36.478 -9.529 1.00 39.34 72 ARG A O 1
ATOM 560 N N . ARG A 1 73 ? 45.366 -37.270 -8.259 1.00 38.62 73 ARG A N 1
ATOM 561 C CA . ARG A 1 73 ? 46.374 -36.231 -8.476 1.00 38.62 73 ARG A CA 1
ATOM 562 C C . ARG A 1 73 ? 47.019 -36.427 -9.848 1.00 38.62 73 ARG A C 1
ATOM 564 O O . ARG A 1 73 ? 47.303 -37.565 -10.214 1.00 38.62 73 ARG A O 1
ATOM 571 N N . SER A 1 74 ? 47.346 -35.326 -10.510 1.00 40.69 74 SER A N 1
ATOM 572 C CA . SER A 1 74 ? 48.526 -35.217 -11.368 1.00 40.69 74 SER A CA 1
ATOM 573 C C . SER A 1 74 ? 48.930 -33.751 -11.429 1.00 40.69 74 SER A C 1
ATOM 575 O O . SER A 1 74 ? 48.189 -32.923 -11.950 1.00 40.69 74 SER A O 1
ATOM 577 N N . ASP A 1 75 ? 50.095 -33.459 -10.862 1.00 43.72 75 ASP A N 1
ATOM 578 C CA . ASP A 1 75 ? 50.839 -32.220 -11.054 1.00 43.72 75 ASP A CA 1
ATOM 579 C C . ASP A 1 75 ? 51.197 -32.050 -12.536 1.00 43.72 75 ASP A C 1
ATOM 581 O O . ASP A 1 75 ? 51.509 -33.046 -13.184 1.00 43.72 75 ASP A O 1
ATOM 585 N N . CYS A 1 76 ? 51.185 -30.813 -13.039 1.00 33.22 76 CYS A N 1
ATOM 586 C CA . CYS A 1 76 ? 52.010 -30.320 -14.150 1.00 33.22 76 CYS A CA 1
ATOM 587 C C . CYS A 1 76 ? 51.967 -28.784 -14.137 1.00 33.22 76 CYS A C 1
ATOM 589 O O . CYS A 1 76 ? 50.962 -28.162 -14.472 1.00 33.22 76 CYS A O 1
ATOM 591 N N . SER A 1 77 ? 53.074 -28.183 -13.721 1.00 41.75 77 SER A N 1
ATOM 592 C CA . SER A 1 77 ? 53.435 -26.796 -13.975 1.00 41.75 77 SER A CA 1
ATOM 593 C C . SER A 1 77 ? 53.837 -26.606 -15.443 1.00 41.75 77 SER A C 1
ATOM 595 O O . SER A 1 77 ? 54.507 -27.464 -16.012 1.00 41.75 77 SER A O 1
ATOM 597 N N . GLY A 1 78 ? 53.525 -25.440 -16.016 1.00 36.28 78 GLY A N 1
ATOM 598 C CA . GLY A 1 78 ? 54.305 -24.877 -17.122 1.00 36.28 78 GLY A CA 1
ATOM 599 C C . GLY A 1 78 ? 53.525 -24.364 -18.334 1.00 36.28 78 GLY A C 1
ATOM 600 O O . GLY A 1 78 ? 52.719 -25.071 -18.924 1.00 36.28 78 GLY A O 1
ATOM 601 N N . THR A 1 79 ? 53.922 -23.155 -18.744 1.00 35.06 79 THR A N 1
ATOM 602 C CA . THR A 1 79 ? 53.932 -22.594 -20.112 1.00 35.06 79 THR A CA 1
ATOM 603 C C . THR A 1 79 ? 52.638 -22.045 -20.731 1.00 35.06 79 THR A C 1
ATOM 605 O O . THR A 1 79 ? 51.822 -22.760 -21.291 1.00 35.06 79 THR A O 1
ATOM 608 N N . SER A 1 80 ? 52.546 -20.709 -20.669 1.00 43.03 80 SER A N 1
ATOM 609 C CA . SER A 1 80 ? 52.421 -19.771 -21.803 1.00 43.03 80 SER A CA 1
ATOM 610 C C . SER A 1 80 ? 51.515 -20.119 -22.993 1.00 43.03 80 SER A C 1
ATOM 612 O O . SER A 1 80 ? 51.828 -21.005 -23.780 1.00 43.03 80 SER A O 1
ATOM 614 N N . GLY A 1 81 ? 50.555 -19.219 -23.232 1.00 46.06 81 GLY A N 1
ATOM 615 C CA . GLY A 1 81 ? 50.231 -18.720 -24.570 1.00 46.06 81 GLY A CA 1
ATOM 616 C C . GLY A 1 81 ? 49.371 -19.629 -25.436 1.00 46.06 81 GLY A C 1
ATOM 617 O O . GLY A 1 81 ? 49.895 -20.345 -26.286 1.00 46.06 81 GLY A O 1
ATOM 618 N N . ARG A 1 82 ? 48.047 -19.505 -25.300 1.00 37.34 82 ARG A N 1
ATOM 619 C CA . ARG A 1 82 ? 47.121 -19.779 -26.401 1.00 37.34 82 ARG A CA 1
ATOM 620 C C . ARG A 1 82 ? 45.777 -19.095 -26.161 1.00 37.34 82 ARG A C 1
ATOM 622 O O . ARG A 1 82 ? 44.994 -19.514 -25.316 1.00 37.34 82 ARG A O 1
ATOM 629 N N . GLU A 1 83 ? 45.556 -18.009 -26.892 1.00 48.97 83 GLU A N 1
ATOM 630 C CA . GLU A 1 83 ? 44.230 -17.460 -27.169 1.00 48.97 83 GLU A CA 1
ATOM 631 C C . GLU A 1 83 ? 43.494 -18.459 -28.072 1.00 48.97 83 GLU A C 1
ATOM 633 O O . GLU A 1 83 ? 43.471 -18.320 -29.292 1.00 48.97 83 GLU A O 1
ATOM 638 N N . ASP A 1 84 ? 42.935 -19.513 -27.483 1.00 39.28 84 ASP A N 1
ATOM 639 C CA . ASP A 1 84 ? 41.950 -20.331 -28.179 1.00 39.28 84 ASP A CA 1
ATOM 640 C C . ASP A 1 84 ? 40.585 -19.668 -27.958 1.00 39.28 84 ASP A C 1
ATOM 642 O O . ASP A 1 84 ? 39.911 -19.861 -26.943 1.00 39.28 84 ASP A O 1
ATOM 646 N N . ALA A 1 85 ? 40.213 -18.825 -28.925 1.00 46.53 85 ALA A N 1
ATOM 647 C CA . ALA A 1 85 ? 38.838 -18.415 -29.144 1.00 46.53 85 ALA A CA 1
ATOM 648 C C . ALA A 1 85 ? 37.963 -19.674 -29.138 1.00 46.53 85 ALA A C 1
ATOM 650 O O . ALA A 1 85 ? 38.195 -20.604 -29.910 1.00 46.53 85 ALA A O 1
ATOM 651 N N . ASN A 1 86 ? 36.989 -19.717 -28.236 1.00 42.16 86 ASN A N 1
ATOM 652 C CA . ASN A 1 86 ? 36.026 -20.799 -28.138 1.00 42.16 86 ASN A CA 1
ATOM 653 C C . ASN A 1 86 ? 34.765 -20.386 -28.923 1.00 42.16 86 ASN A C 1
ATOM 655 O O . ASN A 1 86 ? 33.907 -19.726 -28.344 1.00 42.16 86 ASN A O 1
ATOM 659 N N . PRO A 1 87 ? 34.612 -20.735 -30.218 1.00 47.81 87 PRO A N 1
ATOM 660 C CA . PRO A 1 87 ? 33.434 -20.366 -31.013 1.00 47.81 87 PRO A CA 1
ATOM 661 C C . PRO A 1 87 ? 32.161 -21.141 -30.621 1.00 47.81 87 PRO A C 1
ATOM 663 O O . PRO A 1 87 ? 31.145 -21.049 -31.300 1.00 47.81 87 PRO A O 1
ATOM 666 N N . ALA A 1 88 ? 32.196 -21.940 -29.549 1.00 43.94 88 ALA A N 1
ATOM 667 C CA . ALA A 1 88 ? 31.085 -22.798 -29.147 1.00 43.94 88 ALA A CA 1
ATOM 668 C C . ALA A 1 88 ? 30.074 -22.130 -28.194 1.00 43.94 88 ALA A C 1
ATOM 670 O O . ALA A 1 88 ? 29.043 -22.739 -27.913 1.00 43.94 88 ALA A O 1
ATOM 671 N N . SER A 1 89 ? 30.322 -20.910 -27.694 1.00 47.75 89 SER A N 1
ATOM 672 C CA . SER A 1 89 ? 29.343 -20.191 -26.854 1.00 47.75 89 SER A CA 1
ATOM 673 C C . SER A 1 89 ? 28.312 -19.384 -27.644 1.00 47.75 89 SER A C 1
ATOM 675 O O . SER A 1 89 ? 27.264 -19.066 -27.089 1.00 47.75 89 SER A O 1
ATOM 677 N N . ASP A 1 90 ? 28.567 -19.114 -28.925 1.00 45.19 90 ASP A N 1
ATOM 678 C CA . ASP A 1 90 ? 27.702 -18.264 -29.758 1.00 45.19 90 ASP A CA 1
ATOM 679 C C . ASP A 1 90 ? 26.660 -19.073 -30.552 1.00 45.19 90 ASP A C 1
ATOM 681 O O . ASP A 1 90 ? 25.804 -18.506 -31.215 1.00 45.19 90 ASP A O 1
ATOM 685 N N . ALA A 1 91 ? 26.683 -20.408 -30.454 1.00 44.34 91 ALA A N 1
ATOM 686 C CA . ALA A 1 91 ? 25.786 -21.305 -31.191 1.00 44.34 91 ALA A CA 1
ATOM 687 C C . ALA A 1 91 ? 24.588 -21.827 -30.373 1.00 44.34 91 ALA A C 1
ATOM 689 O O . ALA A 1 91 ? 23.875 -22.718 -30.833 1.00 44.34 91 ALA A O 1
ATOM 690 N N . ILE A 1 92 ? 24.312 -21.259 -29.191 1.00 47.72 92 ILE A N 1
ATOM 691 C CA . ILE A 1 92 ? 22.960 -21.321 -28.600 1.00 47.72 92 ILE A CA 1
ATOM 692 C C . ILE A 1 92 ? 22.144 -20.148 -29.162 1.00 47.72 92 ILE A C 1
ATOM 694 O O . ILE A 1 92 ? 21.456 -19.425 -28.441 1.00 47.72 92 ILE A O 1
ATOM 698 N N . ASP A 1 93 ? 22.248 -19.950 -30.476 1.00 44.84 93 ASP A N 1
ATOM 699 C CA . ASP A 1 93 ? 21.279 -19.175 -31.219 1.00 44.84 93 ASP A CA 1
ATOM 700 C C . ASP A 1 93 ? 19.929 -19.842 -31.008 1.00 44.84 93 ASP A C 1
ATOM 702 O O . ASP A 1 93 ? 19.736 -21.046 -31.213 1.00 44.84 93 ASP A O 1
ATOM 706 N N . ALA A 1 94 ? 19.017 -19.032 -30.489 1.00 50.00 94 ALA A N 1
ATOM 707 C CA . ALA A 1 94 ? 17.665 -19.394 -30.168 1.00 50.00 94 ALA A CA 1
ATOM 708 C C . ALA A 1 94 ? 17.037 -20.135 -31.352 1.00 50.00 94 ALA A C 1
ATOM 710 O O . ALA A 1 94 ? 16.636 -19.528 -32.345 1.00 50.00 94 ALA A O 1
ATOM 711 N N . VAL A 1 95 ? 16.861 -21.450 -31.210 1.00 48.91 95 VAL A N 1
ATOM 712 C CA . VAL A 1 95 ? 15.740 -22.126 -31.853 1.00 48.91 95 VAL A CA 1
ATOM 713 C C . VAL A 1 95 ? 14.514 -21.455 -31.248 1.00 48.91 95 VAL A C 1
ATOM 715 O O . VAL A 1 95 ? 14.047 -21.846 -30.180 1.00 48.91 95 VAL A O 1
ATOM 718 N N . ALA A 1 96 ? 14.086 -20.347 -31.858 1.00 54.72 96 ALA A N 1
ATOM 719 C CA . ALA A 1 96 ? 12.810 -19.723 -31.595 1.00 54.72 96 ALA A CA 1
ATOM 720 C C . ALA A 1 96 ? 11.803 -20.842 -31.812 1.00 54.72 96 ALA A C 1
ATOM 722 O O . ALA A 1 96 ? 11.595 -21.280 -32.945 1.00 54.72 96 ALA A O 1
ATOM 723 N N . GLU A 1 97 ? 11.325 -21.404 -30.704 1.00 57.28 97 GLU A N 1
ATOM 724 C CA . GLU A 1 97 ? 10.393 -22.515 -30.692 1.00 57.28 97 GLU A CA 1
ATOM 725 C C . GLU A 1 97 ? 9.232 -22.055 -31.565 1.00 57.28 97 GLU A C 1
ATOM 727 O O . GLU A 1 97 ? 8.511 -21.125 -31.195 1.00 57.28 97 GLU A O 1
ATOM 732 N N . GLN A 1 98 ? 9.139 -22.593 -32.789 1.00 60.84 98 GLN A N 1
ATOM 733 C CA . GLN A 1 98 ? 8.058 -22.219 -33.686 1.00 60.84 98 GLN A CA 1
ATOM 734 C C . GLN A 1 98 ? 6.776 -22.455 -32.892 1.00 60.84 98 GLN A C 1
ATOM 736 O O . GLN A 1 98 ? 6.618 -23.560 -32.352 1.00 60.84 98 GLN A O 1
ATOM 741 N N . PRO A 1 99 ? 5.917 -21.427 -32.733 1.00 62.12 99 PRO A N 1
ATOM 742 C CA . PRO A 1 99 ? 4.741 -21.542 -31.891 1.00 62.12 99 PRO A CA 1
ATOM 743 C C . PRO A 1 99 ? 3.996 -22.782 -32.348 1.00 62.12 99 PRO A C 1
ATOM 745 O O . PRO A 1 99 ? 3.781 -22.975 -33.550 1.00 62.12 99 PRO A O 1
ATOM 748 N N . ARG A 1 100 ? 3.685 -23.672 -31.399 1.00 69.62 100 ARG A N 1
ATOM 749 C CA . ARG A 1 100 ? 3.015 -24.929 -31.735 1.00 69.62 100 ARG A CA 1
ATOM 750 C C . ARG A 1 100 ? 1.789 -24.571 -32.577 1.00 69.62 100 ARG A C 1
ATOM 752 O O . ARG A 1 100 ? 1.107 -23.615 -32.219 1.00 69.62 100 ARG A O 1
ATOM 759 N N . PRO A 1 101 ? 1.476 -25.286 -33.667 1.00 67.50 101 PRO A N 1
ATOM 760 C CA . PRO A 1 101 ? 0.366 -24.918 -34.551 1.00 67.50 101 PRO A CA 1
ATOM 761 C C . PRO A 1 101 ? -0.973 -24.762 -33.802 1.00 67.50 101 PRO A C 1
ATOM 763 O O . PRO A 1 101 ? -1.815 -23.961 -34.191 1.00 67.50 101 PRO A O 1
ATOM 766 N N . GLU A 1 102 ? -1.132 -25.442 -32.664 1.00 62.41 102 GLU A N 1
ATOM 767 C CA . GLU A 1 102 ? -2.256 -25.287 -31.727 1.00 62.41 102 GLU A CA 1
ATOM 768 C C . GLU A 1 102 ? -2.348 -23.894 -31.066 1.00 62.41 102 GLU A C 1
ATOM 770 O O . GLU A 1 102 ? -3.441 -23.434 -30.758 1.00 62.41 102 GLU A O 1
ATOM 775 N N . GLN A 1 103 ? -1.221 -23.205 -30.859 1.00 59.91 103 GLN A N 1
ATOM 776 C CA . GLN A 1 103 ? -1.149 -21.823 -30.362 1.00 59.91 103 GLN A CA 1
ATOM 777 C C . GLN A 1 103 ? -1.447 -20.784 -31.456 1.00 59.91 103 GLN A C 1
ATOM 779 O O . GLN A 1 103 ? -1.654 -19.613 -31.138 1.00 59.91 103 GLN A O 1
ATOM 784 N N . VAL A 1 104 ? -1.455 -21.198 -32.727 1.00 67.81 104 VAL A N 1
ATOM 785 C CA . VAL A 1 104 ? -1.744 -20.334 -33.882 1.00 67.81 104 VAL A CA 1
ATOM 786 C C . VAL A 1 104 ? -3.245 -20.310 -34.203 1.00 67.81 104 VAL A C 1
ATOM 788 O O . VAL A 1 104 ? -3.727 -19.330 -34.763 1.00 67.81 104 VAL A O 1
ATOM 791 N N . ASP A 1 105 ? -4.008 -21.343 -33.824 1.00 72.06 105 ASP A N 1
ATOM 792 C CA . ASP A 1 105 ? -5.462 -21.360 -34.025 1.00 72.06 105 ASP A CA 1
ATOM 793 C C . ASP A 1 105 ? -6.136 -20.324 -33.108 1.00 72.06 105 ASP A C 1
ATOM 795 O O . ASP A 1 105 ? -6.176 -20.466 -31.882 1.00 72.06 105 ASP A O 1
ATOM 799 N N . GLU A 1 106 ? -6.694 -19.277 -33.722 1.00 71.00 106 GLU A N 1
ATOM 800 C CA . GLU A 1 106 ? -7.376 -18.173 -33.039 1.00 71.00 106 GLU A CA 1
ATOM 801 C C . GLU A 1 106 ? -8.476 -18.646 -32.082 1.00 71.00 106 GLU A C 1
ATOM 803 O O . GLU A 1 106 ? -8.739 -17.982 -31.082 1.00 71.00 106 GLU A O 1
ATOM 808 N N . ARG A 1 107 ? -9.084 -19.815 -32.330 1.00 71.38 107 ARG A N 1
ATOM 809 C CA . ARG A 1 107 ? -10.141 -20.374 -31.471 1.00 71.38 107 ARG A CA 1
ATOM 810 C C . ARG A 1 107 ? -9.622 -20.889 -30.131 1.00 71.38 107 ARG A C 1
ATOM 812 O O . ARG A 1 107 ? -10.386 -20.938 -29.170 1.00 71.38 107 ARG A O 1
ATOM 819 N N . TYR A 1 108 ? -8.353 -21.293 -30.069 1.00 63.81 108 TYR A N 1
ATOM 820 C CA . TYR A 1 108 ? -7.707 -21.810 -28.857 1.00 63.81 108 TYR A CA 1
ATOM 821 C C . TYR A 1 108 ? -6.726 -20.814 -28.241 1.00 63.81 108 TYR A C 1
ATOM 823 O O . TYR A 1 108 ? -6.170 -21.082 -27.169 1.00 63.81 108 TYR A O 1
ATOM 831 N N . ARG A 1 109 ? -6.536 -19.649 -28.875 1.00 69.00 109 ARG A N 1
ATOM 832 C CA . ARG A 1 109 ? -5.781 -18.547 -28.290 1.00 69.00 109 ARG A CA 1
ATOM 833 C C . ARG A 1 109 ? -6.472 -18.141 -26.994 1.00 69.00 109 ARG A C 1
ATOM 835 O O . ARG A 1 109 ? -7.589 -17.629 -26.999 1.00 69.00 109 ARG A O 1
ATOM 842 N N . ARG A 1 110 ? -5.810 -18.401 -25.865 1.00 69.25 110 ARG A N 1
ATOM 843 C CA . ARG A 1 110 ? -6.284 -17.921 -24.566 1.00 69.25 110 ARG A CA 1
ATOM 844 C C . ARG A 1 110 ? -6.399 -16.406 -24.665 1.00 69.25 110 ARG A C 1
ATOM 846 O O . ARG A 1 110 ? -5.415 -15.743 -24.986 1.00 69.25 110 ARG A O 1
ATOM 853 N N . ALA A 1 111 ? -7.604 -15.894 -24.444 1.00 75.75 111 ALA A N 1
ATOM 854 C CA . ALA A 1 111 ? -7.813 -14.466 -24.321 1.00 75.75 111 ALA A CA 1
ATOM 855 C C . ALA A 1 111 ? -7.025 -14.003 -23.095 1.00 75.75 111 ALA A C 1
ATOM 857 O O . ALA A 1 111 ? -7.346 -14.387 -21.971 1.00 75.75 111 ALA A O 1
ATOM 858 N N . ASP A 1 112 ? -5.949 -13.264 -23.333 1.00 81.38 112 ASP A N 1
ATOM 859 C CA . ASP A 1 112 ? -5.163 -12.680 -22.263 1.00 81.38 112 ASP A CA 1
ATOM 860 C C . ASP A 1 112 ? -5.811 -11.355 -21.867 1.00 81.38 112 ASP A C 1
ATOM 862 O O . ASP A 1 112 ? -5.835 -10.401 -22.644 1.00 81.38 112 ASP A O 1
ATOM 866 N N . TYR A 1 113 ? -6.404 -11.337 -20.676 1.00 87.38 113 TYR A N 1
ATOM 867 C CA . TYR A 1 113 ? -7.024 -10.147 -20.100 1.00 87.38 113 TYR A CA 1
ATOM 868 C C . TYR A 1 113 ? -6.102 -9.465 -19.085 1.00 87.38 113 TYR A C 1
ATOM 870 O O . TYR A 1 113 ? -6.547 -8.540 -18.402 1.00 87.38 113 TYR A O 1
ATOM 878 N N . SER A 1 114 ? -4.830 -9.881 -18.981 1.00 88.81 114 SER A N 1
ATOM 879 C CA . SER A 1 114 ? -3.868 -9.283 -18.052 1.00 88.81 114 SER A CA 1
ATOM 880 C C . SER A 1 114 ? -3.825 -7.770 -18.191 1.00 88.81 114 SER A C 1
ATOM 882 O O . SER A 1 114 ? -3.946 -7.065 -17.196 1.00 88.81 114 SER A O 1
ATOM 884 N N . ASP A 1 115 ? -3.737 -7.265 -19.419 1.00 89.06 115 ASP A N 1
ATOM 885 C CA . ASP A 1 115 ? -3.574 -5.834 -19.683 1.00 89.06 115 ASP A CA 1
ATOM 886 C C . ASP A 1 115 ? -4.842 -5.053 -19.331 1.00 89.06 115 ASP A C 1
ATOM 888 O O . ASP A 1 115 ? -4.774 -3.938 -18.807 1.00 89.06 115 ASP A O 1
ATOM 892 N N . VAL A 1 116 ? -6.009 -5.670 -19.546 1.00 92.06 116 VAL A N 1
ATOM 893 C CA . VAL A 1 116 ? -7.306 -5.109 -19.154 1.00 92.06 116 VAL A CA 1
ATOM 894 C C . VAL A 1 116 ? -7.390 -4.999 -17.637 1.00 92.06 116 VAL A C 1
ATOM 896 O O . VAL A 1 116 ? -7.670 -3.926 -17.101 1.00 92.06 116 VAL A O 1
ATOM 899 N N . PHE A 1 117 ? -7.093 -6.085 -16.927 1.00 94.25 117 PHE A N 1
ATOM 900 C CA . PHE A 1 117 ? -7.171 -6.116 -15.470 1.00 94.25 117 PHE A CA 1
ATOM 901 C C . PHE A 1 117 ? -6.101 -5.258 -14.798 1.00 94.25 117 PHE A C 1
ATOM 903 O O . PHE A 1 117 ? -6.394 -4.644 -13.769 1.00 94.25 117 PHE A O 1
ATOM 910 N N . GLN A 1 118 ? -4.901 -5.165 -15.374 1.00 93.88 118 GLN A N 1
ATOM 911 C CA . GLN A 1 118 ? -3.858 -4.248 -14.920 1.00 93.88 118 GLN A CA 1
ATOM 912 C C . GLN A 1 118 ? -4.333 -2.800 -15.031 1.00 93.88 118 GLN A C 1
ATOM 914 O O . GLN A 1 118 ? -4.342 -2.076 -14.033 1.00 93.88 118 GLN A O 1
ATOM 919 N N . PHE A 1 119 ? -4.808 -2.402 -16.215 1.00 94.88 119 PHE A N 1
ATOM 920 C CA . PHE A 1 119 ? -5.307 -1.053 -16.460 1.00 94.88 119 PHE A CA 1
ATOM 921 C C . PHE A 1 119 ? -6.478 -0.698 -15.535 1.00 94.88 119 PHE A C 1
ATOM 923 O O . PHE A 1 119 ? -6.440 0.327 -14.854 1.00 94.88 119 PHE A O 1
ATOM 930 N N . GLU A 1 120 ? -7.500 -1.552 -15.447 1.00 95.88 120 GLU A N 1
ATOM 931 C CA . GLU A 1 120 ? -8.658 -1.304 -14.584 1.00 95.88 120 GLU A CA 1
ATOM 932 C C . GLU A 1 120 ? -8.284 -1.219 -13.101 1.00 95.88 120 GLU A C 1
ATOM 934 O O . GLU A 1 120 ? -8.822 -0.388 -12.367 1.00 95.88 120 GLU A O 1
ATOM 939 N N . SER A 1 121 ? -7.368 -2.073 -12.643 1.00 96.62 121 SER A N 1
ATOM 940 C CA . SER A 1 121 ? -6.922 -2.071 -11.249 1.00 96.62 121 SER A CA 1
ATOM 941 C C . SER A 1 121 ? -6.127 -0.810 -10.924 1.00 96.62 121 SER A C 1
ATOM 943 O O . SER A 1 121 ? -6.361 -0.207 -9.877 1.00 96.62 121 SER A O 1
ATOM 945 N N . ARG A 1 122 ? -5.279 -0.342 -11.847 1.00 96.94 122 ARG A N 1
ATOM 946 C CA . ARG A 1 122 ? -4.561 0.932 -11.723 1.00 96.94 122 ARG A CA 1
ATOM 947 C C . ARG A 1 122 ? -5.507 2.133 -11.695 1.00 96.94 122 ARG A C 1
ATOM 949 O O . ARG A 1 122 ? -5.355 3.012 -10.849 1.00 96.94 122 ARG A O 1
ATOM 956 N N . GLN A 1 123 ? -6.519 2.151 -12.564 1.00 97.00 123 GLN A N 1
ATOM 957 C CA . GLN A 1 123 ? -7.574 3.172 -12.556 1.00 97.00 123 GLN A CA 1
ATOM 958 C C . GLN A 1 123 ? -8.305 3.213 -11.213 1.00 97.00 123 GLN A C 1
ATOM 960 O O . GLN A 1 123 ? -8.503 4.276 -10.625 1.00 97.00 123 GLN A O 1
ATOM 965 N N . SER A 1 124 ? -8.702 2.050 -10.698 1.00 97.12 124 SER A N 1
ATOM 966 C CA . SER A 1 124 ? -9.386 1.973 -9.410 1.00 97.12 124 SER A CA 1
ATOM 967 C C . SER A 1 124 ? -8.481 2.371 -8.244 1.00 97.12 124 SER A C 1
ATOM 969 O O . SER A 1 124 ? -8.933 3.111 -7.374 1.00 97.12 124 SER A O 1
ATOM 971 N N . TYR A 1 125 ? -7.201 1.983 -8.260 1.00 97.56 125 TYR A N 1
ATOM 972 C CA . TYR A 1 125 ? -6.204 2.463 -7.302 1.00 97.56 125 TYR A CA 1
ATOM 973 C C . TYR A 1 125 ? -6.132 3.997 -7.291 1.00 97.56 125 TYR A C 1
ATOM 975 O O . TYR A 1 125 ? -6.288 4.606 -6.232 1.00 97.56 125 TYR A O 1
ATOM 983 N N . ALA A 1 126 ? -5.998 4.626 -8.465 1.00 96.94 126 ALA A N 1
ATOM 984 C CA . ALA A 1 126 ? -5.966 6.081 -8.608 1.00 96.94 126 ALA A CA 1
ATOM 985 C C . ALA A 1 126 ? -7.231 6.747 -8.029 1.00 96.94 126 ALA A C 1
ATOM 987 O O . ALA A 1 126 ? -7.143 7.699 -7.252 1.00 96.94 126 ALA A O 1
ATOM 988 N N . ARG A 1 127 ? -8.419 6.196 -8.313 1.00 96.00 127 ARG A N 1
ATOM 989 C CA . ARG A 1 127 ? -9.690 6.683 -7.740 1.00 96.00 127 ARG A CA 1
ATOM 990 C C . ARG A 1 127 ? -9.773 6.514 -6.224 1.00 96.00 127 ARG A C 1
ATOM 992 O O . ARG A 1 127 ? -10.445 7.298 -5.560 1.00 96.00 127 ARG A O 1
ATOM 999 N N . CYS A 1 128 ? -9.147 5.487 -5.652 1.00 95.38 128 CYS A N 1
ATOM 1000 C CA . CYS A 1 128 ? -9.119 5.300 -4.201 1.00 95.38 128 CYS A CA 1
ATOM 1001 C C . CYS A 1 128 ? -8.257 6.351 -3.490 1.00 95.38 128 CYS A C 1
ATOM 1003 O O . CYS A 1 128 ? -8.529 6.636 -2.323 1.00 95.38 128 CYS A O 1
ATOM 1005 N N . ILE A 1 129 ? -7.253 6.926 -4.163 1.00 95.25 129 ILE A N 1
ATOM 1006 C CA . ILE A 1 129 ? -6.304 7.876 -3.558 1.00 95.25 129 ILE A CA 1
ATOM 1007 C C . ILE A 1 129 ? -6.561 9.349 -3.928 1.00 95.25 129 ILE A C 1
ATOM 1009 O O . ILE A 1 129 ? -5.967 10.231 -3.303 1.00 95.25 129 ILE A O 1
ATOM 1013 N N . SER A 1 130 ? -7.465 9.626 -4.879 1.00 94.12 130 SER A N 1
ATOM 1014 C CA . SER A 1 130 ? -7.756 10.977 -5.392 1.00 94.12 130 SER A CA 1
ATOM 1015 C C . SER A 1 130 ? -8.601 11.865 -4.480 1.00 94.12 130 SER A C 1
ATOM 1017 O O . SER A 1 130 ? -8.581 13.083 -4.628 1.00 94.12 130 SER A O 1
ATOM 1019 N N . GLY A 1 131 ? -9.312 11.300 -3.501 1.00 85.38 131 GLY A N 1
ATOM 1020 C CA . GLY A 1 131 ? -10.213 12.055 -2.619 1.00 85.38 131 GLY A CA 1
ATOM 1021 C C . GLY A 1 131 ? -9.534 13.010 -1.622 1.00 85.38 131 GLY A C 1
ATOM 1022 O O . GLY A 1 131 ? -10.228 13.651 -0.832 1.00 85.38 131 GLY A O 1
ATOM 1023 N N . GLY A 1 132 ? -8.200 13.102 -1.629 1.00 85.25 132 GLY A N 1
ATOM 1024 C CA . GLY A 1 132 ? -7.415 13.723 -0.561 1.00 85.25 132 GLY A CA 1
ATOM 1025 C C . GLY A 1 132 ? -7.359 12.842 0.689 1.00 85.25 132 GLY A C 1
ATOM 1026 O O . GLY A 1 132 ? -8.171 11.933 0.853 1.00 85.25 132 GLY A O 1
ATOM 1027 N N . GLU A 1 133 ? -6.402 13.112 1.580 1.00 85.44 133 GLU A N 1
ATOM 1028 C CA . GLU A 1 133 ? -6.075 12.258 2.734 1.00 85.44 133 GLU A CA 1
ATOM 1029 C C . GLU A 1 133 ? -7.278 11.730 3.540 1.00 85.44 133 GLU A C 1
ATOM 1031 O O . GLU A 1 133 ? -7.354 10.513 3.728 1.00 85.44 133 GLU A O 1
ATOM 1036 N N . PRO A 1 134 ? -8.262 12.560 3.950 1.00 83.50 134 PRO A N 1
ATOM 1037 C CA . PRO A 1 134 ? -9.389 12.093 4.756 1.00 83.50 134 PRO A CA 1
ATOM 1038 C C . PRO A 1 134 ? -10.405 11.253 3.979 1.00 83.50 134 PRO A C 1
ATOM 1040 O O . PRO A 1 134 ? -11.287 10.691 4.616 1.00 83.50 134 PRO A O 1
ATOM 1043 N N . ARG A 1 135 ? -10.331 11.190 2.641 1.00 84.56 135 ARG A N 1
ATOM 1044 C CA . ARG A 1 135 ? -11.256 10.418 1.791 1.00 84.56 135 ARG A CA 1
ATOM 1045 C C . ARG A 1 135 ? -10.599 9.213 1.111 1.00 84.56 135 ARG A C 1
ATOM 1047 O O . ARG A 1 135 ? -11.219 8.575 0.257 1.00 84.56 135 ARG A O 1
ATOM 1054 N N . ARG A 1 136 ? -9.332 8.916 1.429 1.00 91.06 136 ARG A N 1
ATOM 1055 C CA . ARG A 1 136 ? -8.603 7.810 0.796 1.00 91.06 136 ARG A CA 1
ATOM 1056 C C . ARG A 1 136 ? -9.141 6.464 1.276 1.00 91.06 136 ARG A C 1
ATOM 1058 O O . ARG A 1 136 ? -9.161 6.172 2.467 1.00 91.06 136 ARG A O 1
ATOM 1065 N N . ARG A 1 137 ? -9.497 5.596 0.330 1.00 94.50 137 ARG A N 1
ATOM 1066 C CA . ARG A 1 137 ? -9.950 4.219 0.599 1.00 94.50 137 ARG A CA 1
ATOM 1067 C C . ARG A 1 137 ? -8.748 3.275 0.618 1.00 94.50 137 ARG A C 1
ATOM 1069 O O . ARG A 1 137 ? -8.548 2.504 -0.316 1.00 94.50 137 ARG A O 1
ATOM 1076 N N . LEU A 1 138 ? -7.899 3.388 1.643 1.00 95.69 138 LEU A N 1
ATOM 1077 C CA . LEU A 1 138 ? -6.562 2.773 1.645 1.00 95.69 138 LEU A CA 1
ATOM 1078 C C . LEU A 1 138 ? -6.574 1.235 1.576 1.00 95.69 138 LEU A C 1
ATOM 1080 O O . LEU A 1 138 ? -5.756 0.655 0.864 1.00 95.69 138 LEU A O 1
ATOM 1084 N N . ALA A 1 139 ? -7.498 0.560 2.268 1.00 97.06 139 ALA A N 1
ATOM 1085 C CA . ALA A 1 139 ? -7.601 -0.903 2.207 1.00 97.06 139 ALA A CA 1
ATOM 1086 C C . ALA A 1 139 ? -8.053 -1.397 0.821 1.00 97.06 139 ALA A C 1
ATOM 1088 O O . ALA A 1 139 ? -7.499 -2.360 0.291 1.00 97.06 139 ALA A O 1
ATOM 1089 N N . GLU A 1 140 ? -9.010 -0.705 0.201 1.00 97.69 140 GLU A N 1
ATOM 1090 C CA . GLU A 1 140 ? -9.453 -0.989 -1.167 1.00 97.69 140 GLU A CA 1
ATOM 1091 C C . GLU A 1 140 ? -8.335 -0.706 -2.180 1.00 97.69 140 GLU A C 1
ATOM 1093 O O . GLU A 1 140 ? -8.070 -1.537 -3.048 1.00 97.69 140 GLU A O 1
ATOM 1098 N N . ALA A 1 141 ? -7.604 0.404 -2.013 1.00 97.69 141 ALA A N 1
ATOM 1099 C CA . ALA A 1 141 ? -6.418 0.710 -2.809 1.00 97.69 141 ALA A CA 1
ATOM 1100 C C . ALA A 1 141 ? -5.396 -0.433 -2.727 1.00 97.69 141 ALA A C 1
ATOM 1102 O O . ALA A 1 141 ? -4.944 -0.916 -3.760 1.00 97.69 141 ALA A O 1
ATOM 1103 N N . ALA A 1 142 ? -5.090 -0.933 -1.524 1.00 98.12 142 ALA A N 1
ATOM 1104 C CA . ALA A 1 142 ? -4.174 -2.058 -1.319 1.00 98.12 142 ALA A CA 1
ATOM 1105 C C . ALA A 1 142 ? -4.642 -3.371 -1.974 1.00 98.12 142 ALA A C 1
ATOM 1107 O O . ALA A 1 142 ? -3.828 -4.164 -2.457 1.00 98.12 142 ALA A O 1
ATOM 1108 N N . LEU A 1 143 ? -5.953 -3.613 -2.034 1.00 98.31 143 LEU A N 1
ATOM 1109 C CA . LEU A 1 143 ? -6.506 -4.748 -2.775 1.00 98.31 143 LEU A CA 1
ATOM 1110 C C . LEU A 1 143 ? -6.432 -4.540 -4.292 1.00 98.31 143 LEU A C 1
ATOM 1112 O O . LEU A 1 143 ? -6.227 -5.513 -5.012 1.00 98.31 143 LEU A O 1
ATOM 1116 N N . HIS A 1 144 ? -6.522 -3.305 -4.788 1.00 98.06 144 HIS A N 1
ATOM 1117 C CA . HIS A 1 144 ? -6.261 -3.002 -6.197 1.00 98.06 144 HIS A CA 1
ATOM 1118 C C . HIS A 1 144 ? -4.781 -3.136 -6.575 1.00 98.06 144 HIS A C 1
ATOM 1120 O O . HIS A 1 144 ? -4.496 -3.624 -7.665 1.00 98.06 144 HIS A O 1
ATOM 1126 N N . VAL A 1 145 ? -3.848 -2.823 -5.664 1.00 97.88 145 VAL A N 1
ATOM 1127 C CA . VAL A 1 145 ? -2.418 -3.165 -5.827 1.00 97.88 145 VAL A CA 1
ATOM 1128 C C . VAL A 1 145 ? -2.261 -4.668 -6.043 1.00 97.88 145 VAL A C 1
ATOM 1130 O O . VAL A 1 145 ? -1.610 -5.099 -6.988 1.00 97.88 145 VAL A O 1
ATOM 1133 N N . THR A 1 146 ? -2.916 -5.467 -5.195 1.00 97.06 146 THR A N 1
ATOM 1134 C CA . THR A 1 146 ? -2.920 -6.926 -5.340 1.00 97.06 146 THR A CA 1
ATOM 1135 C C . THR A 1 146 ? -3.510 -7.351 -6.685 1.00 97.06 146 THR A C 1
ATOM 1137 O O . THR A 1 146 ? -2.933 -8.196 -7.354 1.00 97.06 146 THR A O 1
ATOM 1140 N N . ALA A 1 147 ? -4.658 -6.790 -7.070 1.00 96.69 147 ALA A N 1
ATOM 1141 C CA . ALA A 1 147 ? -5.360 -7.157 -8.296 1.00 96.69 147 ALA A CA 1
ATOM 1142 C C . ALA A 1 147 ? -4.519 -6.899 -9.554 1.00 96.69 147 ALA A C 1
ATOM 1144 O O . ALA A 1 147 ? -4.486 -7.730 -10.456 1.00 96.69 147 ALA A O 1
ATOM 1145 N N . GLU A 1 148 ? -3.822 -5.764 -9.602 1.00 96.19 148 GLU A N 1
ATOM 1146 C CA . GLU A 1 148 ? -2.906 -5.447 -10.695 1.00 96.19 148 GLU A CA 1
ATOM 1147 C C . GLU A 1 148 ? -1.683 -6.370 -10.672 1.00 96.19 148 GLU A C 1
ATOM 1149 O O . GLU A 1 148 ? -1.337 -6.939 -11.703 1.00 96.19 148 GLU A O 1
ATOM 1154 N N . ASP A 1 149 ? -1.067 -6.594 -9.508 1.00 94.81 149 ASP A N 1
ATOM 1155 C CA . ASP A 1 149 ? 0.094 -7.483 -9.399 1.00 94.81 149 ASP A CA 1
ATOM 1156 C C . ASP A 1 149 ? -0.242 -8.937 -9.739 1.00 94.81 149 ASP A C 1
ATOM 1158 O O . ASP A 1 149 ? 0.622 -9.612 -10.295 1.00 94.81 149 ASP A O 1
ATOM 1162 N N . ASP A 1 150 ? -1.459 -9.401 -9.422 1.00 94.00 150 ASP A N 1
ATOM 1163 C CA . ASP A 1 150 ? -2.032 -10.700 -9.803 1.00 94.00 150 ASP A CA 1
ATOM 1164 C C . ASP A 1 150 ? -2.364 -10.777 -11.293 1.00 94.00 150 ASP A C 1
ATOM 1166 O O . ASP A 1 150 ? -2.309 -11.865 -11.854 1.00 94.00 150 ASP A O 1
ATOM 1170 N N . ALA A 1 151 ? -2.635 -9.654 -11.960 1.00 92.31 151 ALA A N 1
ATOM 1171 C CA . ALA A 1 151 ? -2.782 -9.596 -13.411 1.00 92.31 151 ALA A CA 1
ATOM 1172 C C . ALA A 1 151 ? -1.424 -9.554 -1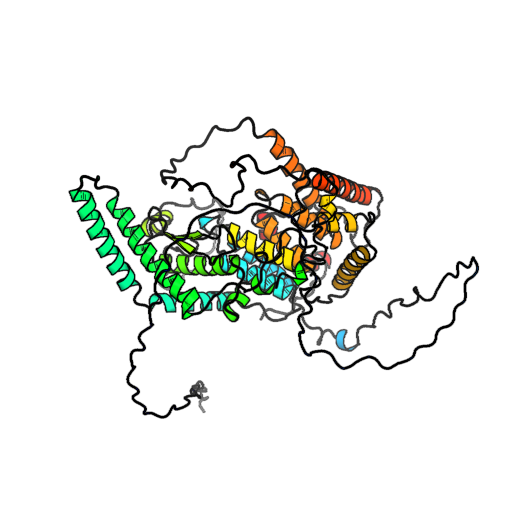4.143 1.00 92.31 151 ALA A C 1
ATOM 1174 O O . ALA A 1 151 ? -1.297 -10.164 -15.200 1.00 92.31 151 ALA A O 1
ATOM 1175 N N . ILE A 1 152 ? -0.394 -8.913 -13.566 1.00 90.12 152 ILE A N 1
ATOM 1176 C CA . ILE A 1 152 ? 0.998 -8.882 -14.082 1.00 90.12 152 ILE A CA 1
ATOM 1177 C C . ILE A 1 152 ? 1.625 -10.279 -14.125 1.00 90.12 152 ILE A C 1
ATOM 1179 O O . ILE A 1 152 ? 2.101 -10.740 -15.156 1.00 90.12 152 ILE A O 1
ATOM 1183 N N . ALA A 1 153 ? 1.665 -10.927 -12.971 1.00 87.88 153 ALA A N 1
ATOM 1184 C CA . ALA A 1 153 ? 0.671 -11.929 -12.715 1.00 87.88 153 ALA A CA 1
ATOM 1185 C C . ALA A 1 153 ? 0.307 -12.988 -13.768 1.00 87.88 153 ALA A C 1
ATOM 1187 O O . ALA A 1 153 ? 1.005 -13.387 -14.695 1.00 87.88 153 ALA A O 1
ATOM 1188 N N . SER A 1 154 ? -0.850 -13.550 -13.478 1.00 81.19 154 SER A N 1
ATOM 1189 C CA . SER A 1 154 ? -1.334 -14.881 -13.796 1.00 81.19 154 SER A CA 1
ATOM 1190 C C . SER A 1 154 ? -1.722 -15.083 -15.255 1.00 81.19 154 SER A C 1
ATOM 1192 O O . SER A 1 154 ? -2.202 -16.171 -15.570 1.00 81.19 154 SER A O 1
ATOM 1194 N N . HIS A 1 155 ? -1.536 -14.088 -16.139 1.00 79.62 155 HIS A N 1
ATOM 1195 C CA . HIS A 1 155 ? -2.193 -14.039 -17.458 1.00 79.62 155 HIS A CA 1
ATOM 1196 C C . HIS A 1 155 ? -3.658 -14.518 -17.348 1.00 79.62 155 HIS A C 1
ATOM 1198 O O . HIS A 1 155 ? -4.170 -15.273 -18.180 1.00 79.62 155 HIS A O 1
ATOM 1204 N N . SER A 1 156 ? -4.289 -14.206 -16.205 1.00 77.25 156 SER A N 1
ATOM 1205 C CA . SER A 1 156 ? -5.538 -14.831 -15.794 1.00 77.25 156 SER A CA 1
ATOM 1206 C C . SER A 1 156 ? -6.676 -14.236 -16.590 1.00 77.25 156 SER A C 1
ATOM 1208 O O . SER A 1 156 ? -6.748 -13.034 -16.831 1.00 77.25 156 SER A O 1
ATOM 1210 N N . THR A 1 157 ? -7.609 -15.104 -16.950 1.00 85.38 157 THR A N 1
ATOM 1211 C CA . THR A 1 157 ? -8.896 -14.735 -17.535 1.00 85.38 157 THR A CA 1
ATOM 1212 C C . THR A 1 157 ? -9.902 -14.276 -16.483 1.00 85.38 157 THR A C 1
ATOM 1214 O O . THR A 1 157 ? -10.948 -13.731 -16.823 1.00 85.38 157 THR A O 1
ATOM 1217 N N . VAL A 1 158 ? -9.605 -14.497 -15.200 1.00 90.31 158 VAL A N 1
ATOM 1218 C CA . VAL A 1 158 ? -10.483 -14.191 -14.072 1.00 90.31 158 VAL A CA 1
ATOM 1219 C C . VAL A 1 158 ? -9.948 -12.987 -13.311 1.00 90.31 158 VAL A C 1
ATOM 1221 O O . VAL A 1 158 ? -8.803 -12.977 -12.861 1.00 90.31 158 VAL A O 1
ATOM 1224 N N . ARG A 1 159 ? -10.825 -12.001 -13.117 1.00 94.06 159 ARG A N 1
ATOM 1225 C CA . ARG A 1 159 ? -10.558 -10.795 -12.337 1.00 94.06 159 ARG A CA 1
ATOM 1226 C C . ARG A 1 159 ? -10.352 -11.116 -10.855 1.00 94.06 159 ARG A C 1
ATOM 1228 O O . ARG A 1 159 ? -11.140 -11.851 -10.255 1.00 94.06 159 ARG A O 1
ATOM 1235 N N . PHE A 1 160 ? -9.367 -10.468 -10.236 1.00 95.88 160 PHE A N 1
ATOM 1236 C CA . PHE A 1 160 ? -9.165 -10.534 -8.790 1.00 95.88 160 PHE A CA 1
ATOM 1237 C C . PHE A 1 160 ? -10.382 -9.966 -8.016 1.00 95.88 160 PHE A C 1
ATOM 1239 O O . PHE A 1 160 ? -10.819 -8.839 -8.283 1.00 95.88 160 PHE A O 1
ATOM 1246 N N . PRO A 1 161 ? -10.951 -10.697 -7.037 1.00 97.38 161 PRO A N 1
ATOM 1247 C CA . PRO A 1 161 ? -12.254 -10.372 -6.454 1.00 97.38 161 PRO A CA 1
ATOM 1248 C C . PRO A 1 161 ? -12.158 -9.363 -5.293 1.00 97.38 161 PRO A C 1
ATOM 1250 O O . PRO A 1 161 ? -12.424 -9.705 -4.141 1.00 97.38 161 PRO A O 1
ATOM 1253 N N . VAL A 1 162 ? -11.802 -8.104 -5.579 1.00 97.50 162 VAL A N 1
ATOM 1254 C CA . VAL A 1 162 ? -11.626 -7.035 -4.564 1.00 97.50 162 VAL A CA 1
ATOM 1255 C C . VAL A 1 162 ? -12.841 -6.892 -3.634 1.00 97.50 162 VAL A C 1
ATOM 1257 O O . VAL A 1 162 ? -12.677 -6.882 -2.415 1.00 97.50 162 VAL A O 1
ATOM 1260 N N . ALA A 1 163 ? -14.060 -6.863 -4.183 1.00 97.06 163 ALA A N 1
ATOM 1261 C CA . ALA A 1 163 ? -15.288 -6.722 -3.393 1.00 97.06 163 ALA A CA 1
ATOM 1262 C C . ALA A 1 163 ? -15.452 -7.843 -2.350 1.00 97.06 163 ALA A C 1
ATOM 1264 O O . ALA A 1 163 ? -15.734 -7.572 -1.186 1.00 97.06 163 ALA A O 1
ATOM 1265 N N . ALA A 1 164 ? -15.158 -9.092 -2.727 1.00 97.50 164 ALA A N 1
ATOM 1266 C CA . ALA A 1 164 ? -15.253 -10.228 -1.813 1.00 97.50 164 ALA A CA 1
ATOM 1267 C C . ALA A 1 164 ? -14.255 -10.129 -0.643 1.00 97.50 164 ALA A C 1
ATOM 1269 O O . ALA A 1 164 ? -14.519 -10.645 0.443 1.00 97.50 164 ALA A O 1
ATOM 1270 N N . TRP A 1 165 ? -13.104 -9.479 -0.840 1.00 98.31 165 TRP A N 1
ATOM 1271 C CA . TRP A 1 165 ? -12.148 -9.213 0.238 1.00 98.31 165 TRP A CA 1
ATOM 1272 C C . TRP A 1 165 ? -12.625 -8.099 1.171 1.00 98.31 165 TRP A C 1
ATOM 1274 O O . TRP A 1 165 ? -12.494 -8.246 2.386 1.00 98.31 165 TRP A O 1
ATOM 1284 N N . MET A 1 166 ? -13.244 -7.044 0.637 1.00 98.00 166 MET A N 1
ATOM 1285 C CA . MET A 1 166 ? -13.883 -6.007 1.458 1.00 98.00 166 MET A CA 1
ATOM 1286 C C . MET A 1 166 ? -15.039 -6.581 2.292 1.00 98.00 166 MET A C 1
ATOM 1288 O O . MET A 1 166 ? -15.165 -6.249 3.470 1.00 98.00 166 MET A O 1
ATOM 1292 N N . ASP A 1 167 ? -15.818 -7.517 1.742 1.00 97.75 167 ASP A N 1
ATOM 1293 C CA . ASP A 1 167 ? -16.865 -8.233 2.484 1.00 97.75 167 ASP A CA 1
ATOM 1294 C C . ASP A 1 167 ? -16.296 -9.079 3.631 1.00 97.75 167 ASP A C 1
ATOM 1296 O O . ASP A 1 167 ? -16.910 -9.204 4.691 1.00 97.75 167 ASP A O 1
ATOM 1300 N N . ARG A 1 168 ? -15.097 -9.655 3.471 1.00 98.12 168 ARG A N 1
ATOM 1301 C CA . ARG A 1 168 ? -14.422 -10.356 4.578 1.00 98.12 168 ARG A CA 1
ATOM 1302 C C . ARG A 1 168 ? -14.019 -9.397 5.693 1.00 98.12 168 ARG A C 1
ATOM 1304 O O . ARG A 1 168 ? -14.129 -9.770 6.859 1.00 98.12 168 ARG A O 1
ATOM 1311 N N . ILE A 1 169 ? -13.583 -8.180 5.365 1.00 98.31 169 ILE A N 1
ATOM 1312 C CA . ILE A 1 169 ? -13.318 -7.150 6.380 1.00 98.31 169 ILE A CA 1
ATOM 1313 C C . ILE A 1 169 ? -14.625 -6.771 7.085 1.00 98.31 169 ILE A C 1
ATOM 1315 O O . ILE A 1 169 ? -14.655 -6.704 8.313 1.00 98.31 169 ILE A O 1
ATOM 1319 N N . GLU A 1 170 ? -15.731 -6.642 6.349 1.00 97.44 170 GLU A N 1
ATOM 1320 C CA . GLU A 1 170 ? -17.053 -6.406 6.943 1.00 97.44 170 GLU A CA 1
ATOM 1321 C C . GLU A 1 170 ? -17.456 -7.508 7.931 1.00 97.44 170 GLU A C 1
ATOM 1323 O O . GLU A 1 170 ? -17.958 -7.227 9.018 1.00 97.44 170 GLU A O 1
ATOM 1328 N N . GLN A 1 171 ? -17.173 -8.773 7.613 1.00 97.81 171 GLN A N 1
ATOM 1329 C CA . GLN A 1 171 ? -17.422 -9.889 8.530 1.00 97.81 171 GLN A CA 1
ATOM 1330 C C . GLN A 1 171 ? -16.589 -9.796 9.820 1.00 97.81 171 GLN A C 1
ATOM 1332 O O . GLN A 1 171 ? -17.065 -10.213 10.880 1.00 97.81 171 GLN A O 1
ATOM 1337 N N . LEU A 1 172 ? -15.370 -9.243 9.765 1.00 98.00 172 LEU A N 1
ATOM 1338 C CA . LEU A 1 172 ? -14.570 -8.968 10.965 1.00 98.00 172 LEU A CA 1
ATOM 1339 C C . LEU A 1 172 ? -15.213 -7.864 11.811 1.00 98.00 172 LEU A C 1
ATOM 1341 O O . LEU A 1 172 ? -15.322 -8.024 13.027 1.00 98.00 172 LEU A O 1
ATOM 1345 N N . VAL A 1 173 ? -15.696 -6.791 11.175 1.00 97.00 173 VAL A N 1
ATOM 1346 C CA . VAL A 1 173 ? -16.422 -5.699 11.845 1.00 97.00 173 VAL A CA 1
ATOM 1347 C C . VAL A 1 173 ? -17.690 -6.224 12.517 1.00 97.00 173 VAL A C 1
ATOM 1349 O O . VAL A 1 173 ? -17.914 -5.955 13.694 1.00 97.00 173 VAL A O 1
ATOM 1352 N N . GLU A 1 174 ? -18.481 -7.043 11.824 1.00 96.25 174 GLU A N 1
ATOM 1353 C CA . GLU A 1 174 ? -19.640 -7.742 12.393 1.00 96.25 174 GLU A CA 1
ATOM 1354 C C . GLU A 1 174 ? -19.265 -8.603 13.603 1.00 96.25 174 GLU A C 1
ATOM 1356 O O . GLU A 1 174 ? -19.951 -8.597 14.627 1.00 96.25 174 GLU A O 1
ATOM 1361 N N . GLY A 1 175 ? -18.150 -9.330 13.509 1.00 96.38 175 GLY A N 1
ATOM 1362 C CA . GLY A 1 175 ? -17.607 -10.112 14.614 1.00 96.38 175 GLY A CA 1
ATOM 1363 C C . GLY A 1 175 ? -17.291 -9.261 15.843 1.00 96.38 175 GLY A C 1
ATOM 1364 O O . GLY A 1 175 ? -17.606 -9.674 16.960 1.00 96.38 175 GLY A O 1
ATOM 1365 N N . ILE A 1 176 ? -16.744 -8.059 15.644 1.00 95.50 176 ILE A N 1
ATOM 1366 C CA . ILE A 1 176 ? -16.499 -7.083 16.712 1.00 95.50 176 ILE A CA 1
ATOM 1367 C C . ILE A 1 176 ? -17.828 -6.561 17.267 1.00 95.50 176 ILE A C 1
ATOM 1369 O O . ILE A 1 176 ? -18.027 -6.609 18.476 1.00 95.50 176 ILE A O 1
ATOM 1373 N N . CYS A 1 177 ? -18.771 -6.139 16.418 1.00 93.88 177 CYS A N 1
ATOM 1374 C CA . CYS A 1 177 ? -20.073 -5.611 16.845 1.00 93.88 177 CYS A CA 1
ATOM 1375 C C . CYS A 1 177 ? -20.905 -6.610 17.665 1.00 93.88 177 CYS A C 1
ATOM 1377 O O . CYS A 1 177 ? -21.664 -6.196 18.537 1.00 93.88 177 CYS A O 1
ATOM 1379 N N . ARG A 1 178 ? -20.769 -7.917 17.401 1.00 93.56 178 ARG A N 1
ATOM 1380 C CA . ARG A 1 178 ? -21.435 -8.982 18.176 1.00 93.56 178 ARG A CA 1
ATOM 1381 C C . ARG A 1 178 ? -20.843 -9.188 19.562 1.00 93.56 178 ARG A C 1
ATOM 1383 O O . ARG A 1 178 ? -21.476 -9.826 20.401 1.00 93.56 178 ARG A O 1
ATOM 1390 N N . ARG A 1 179 ? -19.624 -8.710 19.807 1.00 90.50 179 ARG A N 1
ATOM 1391 C CA . ARG A 1 179 ? -19.066 -8.722 21.156 1.00 90.50 179 ARG A CA 1
ATOM 1392 C C . ARG A 1 179 ? -19.713 -7.639 21.988 1.00 90.50 179 ARG A C 1
ATOM 1394 O O . ARG A 1 179 ? -20.290 -6.693 21.466 1.00 90.50 179 ARG A O 1
ATOM 1401 N N . ASP A 1 180 ? -19.574 -7.768 23.300 1.00 81.56 180 ASP A N 1
ATOM 1402 C CA . ASP A 1 180 ? -20.142 -6.846 24.283 1.00 81.56 180 ASP A CA 1
ATOM 1403 C C . ASP A 1 180 ? -19.372 -5.500 24.320 1.00 81.56 180 ASP A C 1
ATOM 1405 O O . ASP A 1 180 ? -18.977 -4.997 25.370 1.00 81.56 180 ASP A O 1
ATOM 1409 N N . VAL A 1 181 ? -19.105 -4.930 23.136 1.00 82.06 181 VAL A N 1
ATOM 1410 C CA . VAL A 1 181 ? -18.373 -3.681 22.898 1.00 82.06 181 VAL A CA 1
ATOM 1411 C C . VAL A 1 181 ? -19.089 -2.528 23.583 1.00 82.06 181 VAL A C 1
ATOM 1413 O O . VAL A 1 181 ? -18.443 -1.717 24.235 1.00 82.06 181 VAL A O 1
ATOM 1416 N N . ARG A 1 182 ? -20.427 -2.500 23.519 1.00 77.88 182 ARG A N 1
ATOM 1417 C CA . ARG A 1 182 ? -21.244 -1.484 24.197 1.00 77.88 182 ARG A CA 1
ATOM 1418 C C . ARG A 1 182 ? -21.108 -1.549 25.714 1.00 77.88 182 ARG A C 1
ATOM 1420 O O . ARG A 1 182 ? -21.040 -0.511 26.359 1.00 77.88 182 ARG A O 1
ATOM 1427 N N . ARG A 1 183 ? -21.017 -2.747 26.299 1.00 81.19 183 ARG A N 1
ATOM 1428 C CA . ARG A 1 183 ? -20.778 -2.887 27.740 1.00 81.19 183 ARG A CA 1
ATOM 1429 C C . ARG A 1 183 ? -19.361 -2.486 28.123 1.00 81.19 183 ARG A C 1
ATOM 1431 O O . ARG A 1 183 ? -19.183 -1.862 29.164 1.00 81.19 183 ARG A O 1
ATOM 1438 N N . ALA A 1 184 ? -18.365 -2.821 27.302 1.00 83.38 184 ALA A N 1
ATOM 1439 C CA . ALA A 1 184 ? -16.989 -2.379 27.518 1.00 83.38 184 ALA A CA 1
ATOM 1440 C C . ALA A 1 184 ? -16.874 -0.844 27.456 1.00 83.38 184 ALA A C 1
ATOM 1442 O O . ALA A 1 184 ? -16.241 -0.247 28.326 1.00 83.38 184 ALA A O 1
ATOM 1443 N N . ALA A 1 185 ? -17.539 -0.224 26.479 1.00 78.69 185 ALA A N 1
ATOM 1444 C CA . ALA A 1 185 ? -17.656 1.222 26.318 1.00 78.69 185 ALA A CA 1
ATOM 1445 C C . ALA A 1 185 ? -18.339 1.873 27.534 1.00 78.69 185 ALA A C 1
ATOM 1447 O O . ALA A 1 185 ? -17.746 2.729 28.187 1.00 78.69 185 ALA A O 1
ATOM 1448 N N . ALA A 1 186 ? -19.523 1.386 27.921 1.00 80.75 186 ALA A N 1
ATOM 1449 C CA . ALA A 1 186 ? -20.281 1.907 29.060 1.00 80.75 186 ALA A CA 1
ATOM 1450 C C . ALA A 1 186 ? -19.524 1.781 30.395 1.00 80.75 186 ALA A C 1
ATOM 1452 O O . ALA A 1 186 ? -19.539 2.701 31.209 1.00 80.75 186 ALA A O 1
ATOM 1453 N N . ALA A 1 187 ? -18.827 0.662 30.623 1.00 84.25 187 ALA A N 1
ATOM 1454 C CA . ALA A 1 187 ? -18.023 0.472 31.830 1.00 84.25 187 ALA A CA 1
ATOM 1455 C C . ALA A 1 187 ? -16.832 1.445 31.899 1.00 84.25 187 ALA A C 1
ATOM 1457 O O . ALA A 1 187 ? -16.490 1.923 32.981 1.00 84.25 187 ALA A O 1
ATOM 1458 N N . ALA A 1 188 ? -16.208 1.751 30.758 1.00 82.81 188 ALA A N 1
ATOM 1459 C CA . ALA A 1 188 ? -15.115 2.715 30.691 1.00 82.81 188 ALA A CA 1
ATOM 1460 C C . ALA A 1 188 ? -15.602 4.157 30.881 1.00 82.81 188 ALA A C 1
ATOM 1462 O O . ALA A 1 188 ? -14.972 4.902 31.629 1.00 82.81 188 ALA A O 1
ATOM 1463 N N . ALA A 1 189 ? -16.737 4.516 30.273 1.00 79.38 189 ALA A N 1
ATOM 1464 C CA . ALA A 1 189 ? -17.369 5.820 30.455 1.00 79.38 189 ALA A CA 1
ATOM 1465 C C . ALA A 1 189 ? -17.723 6.067 31.931 1.00 79.38 189 ALA A C 1
ATOM 1467 O O . ALA A 1 189 ? -17.308 7.075 32.495 1.00 79.38 189 ALA A O 1
ATOM 1468 N N . ALA A 1 190 ? -18.356 5.099 32.605 1.00 83.06 190 ALA A N 1
ATOM 1469 C CA . ALA A 1 190 ? -18.677 5.207 34.031 1.00 83.06 190 ALA A CA 1
ATOM 1470 C C . ALA A 1 190 ? -17.425 5.390 34.917 1.00 83.06 190 ALA A C 1
ATOM 1472 O O . ALA A 1 190 ? -17.441 6.150 35.887 1.00 83.06 190 ALA A O 1
ATOM 1473 N N . GLY A 1 191 ? -16.319 4.714 34.583 1.00 83.56 191 GLY A N 1
ATOM 1474 C CA . GLY A 1 191 ? -15.041 4.891 35.278 1.00 83.56 191 GLY A CA 1
ATOM 1475 C C . GLY A 1 191 ? -14.423 6.277 35.058 1.00 83.56 191 GLY A C 1
ATOM 1476 O O . GLY A 1 191 ? -13.893 6.869 36.001 1.00 83.56 191 GLY A O 1
ATOM 1477 N N . ALA A 1 192 ? -14.514 6.809 33.836 1.00 81.44 192 ALA A N 1
ATOM 1478 C CA . ALA A 1 192 ? -14.035 8.147 33.496 1.00 81.44 192 ALA A CA 1
ATOM 1479 C C . ALA A 1 192 ? -14.868 9.241 34.178 1.00 81.44 192 ALA A C 1
ATOM 1481 O O . ALA A 1 192 ? -14.295 10.160 34.759 1.00 81.44 192 ALA A O 1
ATOM 1482 N N . GLU A 1 193 ? -16.196 9.105 34.198 1.00 81.62 193 GLU A N 1
ATOM 1483 C CA . GLU A 1 193 ? -17.100 10.016 34.907 1.00 81.62 193 GLU A CA 1
ATOM 1484 C C . GLU A 1 193 ? -16.797 10.064 36.407 1.00 81.62 193 GLU A C 1
ATOM 1486 O O . GLU A 1 193 ? -16.690 11.149 36.980 1.00 81.62 193 GLU A O 1
ATOM 1491 N N . ALA A 1 194 ? -16.584 8.907 37.043 1.00 82.94 194 ALA A N 1
ATOM 1492 C CA . ALA A 1 194 ? -16.200 8.845 38.452 1.00 82.94 194 ALA A CA 1
ATOM 1493 C C . ALA A 1 194 ? -14.856 9.554 38.715 1.00 82.94 194 ALA A C 1
ATOM 1495 O O . ALA A 1 194 ? -14.729 10.314 39.679 1.00 82.94 194 ALA A O 1
ATOM 1496 N N . GLY A 1 195 ? -13.865 9.354 37.838 1.00 81.19 195 GLY A N 1
ATOM 1497 C CA . GLY A 1 195 ? -12.577 10.053 37.905 1.00 81.19 195 GLY A CA 1
ATOM 1498 C C . GLY A 1 195 ? -12.708 11.565 37.698 1.00 81.19 195 GLY 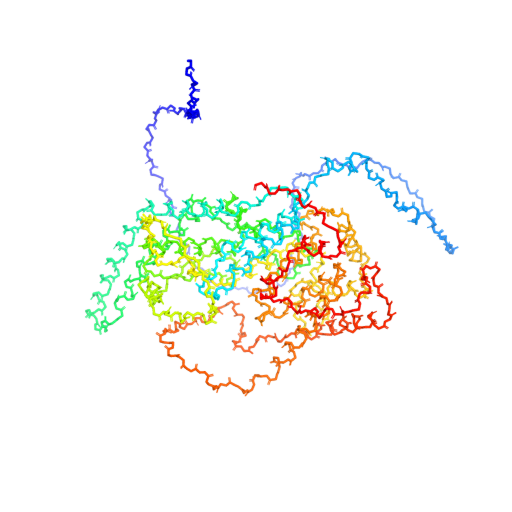A C 1
ATOM 1499 O O . GLY A 1 195 ? -12.099 12.349 38.429 1.00 81.19 195 GLY A O 1
ATOM 1500 N N . ALA A 1 196 ? -13.554 11.989 36.759 1.00 78.75 196 ALA A N 1
ATOM 1501 C CA . ALA A 1 196 ? -13.840 13.393 36.501 1.00 78.75 196 ALA A CA 1
ATOM 1502 C C . ALA A 1 196 ? -14.549 14.048 37.695 1.00 78.75 196 ALA A C 1
ATOM 1504 O O . ALA A 1 196 ? -14.136 15.123 38.121 1.00 78.75 196 ALA A O 1
ATOM 1505 N N . MET A 1 197 ? -15.555 13.403 38.299 1.00 81.31 197 MET A N 1
ATOM 1506 C CA . MET A 1 197 ? -16.213 13.907 39.514 1.00 81.31 197 MET A CA 1
ATOM 1507 C C . MET A 1 197 ? -15.210 14.120 40.657 1.00 81.31 197 MET A C 1
ATOM 1509 O O . MET A 1 197 ? -15.264 15.148 41.336 1.00 81.31 197 MET A O 1
ATOM 1513 N N . ALA A 1 198 ? -14.248 13.207 40.823 1.00 80.88 198 ALA A N 1
ATOM 1514 C CA . ALA A 1 198 ? -13.171 13.363 41.798 1.00 80.88 198 ALA A CA 1
ATOM 1515 C C . ALA A 1 198 ? -12.239 14.550 41.471 1.00 80.88 198 ALA A C 1
ATOM 1517 O O . ALA A 1 198 ? -11.887 15.319 42.364 1.00 80.88 198 ALA A O 1
ATOM 1518 N N . ALA A 1 199 ? -11.883 14.760 40.199 1.00 77.75 199 ALA A N 1
ATOM 1519 C CA . ALA A 1 199 ? -11.058 15.897 39.770 1.00 77.75 199 ALA A CA 1
ATOM 1520 C C . ALA A 1 199 ? -11.769 17.255 39.936 1.00 77.75 199 ALA A C 1
ATOM 1522 O O . ALA A 1 199 ? -11.142 18.281 40.202 1.00 77.75 199 ALA A O 1
ATOM 1523 N N . VAL A 1 200 ? -13.093 17.268 39.812 1.00 79.81 200 VAL A N 1
ATOM 1524 C CA . VAL A 1 200 ? -13.929 18.462 39.995 1.00 79.81 200 VAL A CA 1
ATOM 1525 C C . VAL A 1 200 ? -14.053 18.824 41.459 1.00 79.81 200 VAL A C 1
ATOM 1527 O O . VAL A 1 200 ? -13.941 19.998 41.802 1.00 79.81 200 VAL A O 1
ATOM 1530 N N . ALA A 1 201 ? -14.210 17.822 42.326 1.00 82.94 201 ALA A N 1
ATOM 1531 C CA . ALA A 1 201 ? -14.089 18.021 43.765 1.00 82.94 201 ALA A CA 1
ATOM 1532 C C . ALA A 1 201 ? -12.714 18.611 44.144 1.00 82.94 201 ALA A C 1
ATOM 1534 O O . ALA A 1 201 ? -12.610 19.326 45.136 1.00 82.94 201 ALA A O 1
ATOM 1535 N N . ALA A 1 202 ? -11.683 18.382 43.320 1.00 84.56 202 ALA A N 1
ATOM 1536 C CA . ALA A 1 202 ? -10.350 18.969 43.453 1.00 84.56 202 ALA A CA 1
ATOM 1537 C C . ALA A 1 202 ? -10.148 20.318 42.717 1.00 84.56 202 ALA A C 1
ATOM 1539 O O . ALA A 1 202 ? -9.032 20.834 42.698 1.00 84.56 202 ALA A O 1
ATOM 1540 N N . GLY A 1 203 ? -11.194 20.918 42.132 1.00 81.75 203 GLY A N 1
ATOM 1541 C CA . GLY A 1 203 ? -11.148 22.274 41.561 1.00 81.75 203 GLY A CA 1
ATOM 1542 C C . GLY A 1 203 ? -10.754 22.395 40.079 1.00 81.75 203 GLY A C 1
ATOM 1543 O O . GLY A 1 203 ? -10.455 23.500 39.630 1.00 81.75 203 GLY A O 1
ATOM 1544 N N . ALA A 1 204 ? -10.760 21.313 39.290 1.00 72.94 204 ALA A N 1
ATOM 1545 C CA . ALA A 1 204 ? -10.483 21.381 37.847 1.00 72.94 204 ALA A CA 1
ATOM 1546 C C . ALA A 1 204 ? -11.706 21.858 37.015 1.00 72.94 204 ALA A C 1
ATOM 1548 O O . ALA A 1 204 ? -12.833 21.397 37.212 1.00 72.94 204 ALA A O 1
ATOM 1549 N N . GLY A 1 205 ? -11.485 22.783 36.066 1.00 65.50 205 GLY A N 1
ATOM 1550 C CA . GLY A 1 205 ? -12.522 23.427 35.234 1.00 65.50 205 GLY A CA 1
ATOM 1551 C C . GLY A 1 205 ? -13.336 22.482 34.325 1.00 65.50 205 GLY A C 1
ATOM 1552 O O . GLY A 1 205 ? -12.850 21.448 33.876 1.00 65.50 205 GLY A O 1
ATOM 1553 N N . GLY A 1 206 ? -14.599 22.842 34.049 1.00 62.62 206 GLY A N 1
ATOM 1554 C CA . GLY A 1 206 ? -15.642 21.931 33.539 1.00 62.62 206 GLY A CA 1
ATOM 1555 C C . GLY A 1 206 ? -15.673 21.603 32.037 1.00 62.62 206 GLY A C 1
ATOM 1556 O O . GLY A 1 206 ? -16.296 20.611 31.679 1.00 62.62 206 GLY A O 1
ATOM 1557 N N . GLY A 1 207 ? -15.004 22.361 31.160 1.00 64.75 207 GLY A N 1
ATOM 1558 C CA . GLY A 1 207 ? -15.110 22.169 29.698 1.00 64.75 207 GLY A CA 1
ATOM 1559 C C . GLY A 1 207 ? -14.370 20.949 29.127 1.00 64.75 207 GLY A C 1
ATOM 1560 O O . GLY A 1 207 ? -14.600 20.568 27.987 1.00 64.75 207 GLY A O 1
ATOM 1561 N N . ARG A 1 208 ? -13.483 20.318 29.906 1.00 70.19 208 ARG A N 1
ATOM 1562 C CA . ARG A 1 208 ? -12.645 19.186 29.460 1.00 70.19 208 ARG A CA 1
ATOM 1563 C C . ARG A 1 208 ? -13.329 17.817 29.604 1.00 70.19 208 ARG A C 1
ATOM 1565 O O . ARG A 1 208 ? -12.829 16.826 29.087 1.00 70.19 208 ARG A O 1
ATOM 1572 N N . ARG A 1 209 ? -14.480 17.767 30.287 1.00 65.69 209 ARG A N 1
ATOM 1573 C CA . ARG A 1 209 ? -15.136 16.513 30.695 1.00 65.69 209 ARG A CA 1
ATOM 1574 C C . ARG A 1 209 ? -15.653 15.691 29.517 1.00 65.69 209 ARG A C 1
ATOM 1576 O O . ARG A 1 209 ? -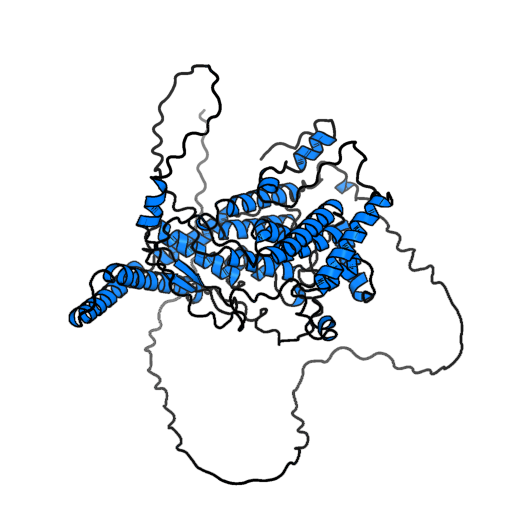15.464 14.482 29.517 1.00 65.69 209 ARG A O 1
ATOM 1583 N N . ASP A 1 210 ? -16.231 16.333 28.506 1.00 82.50 210 ASP A N 1
ATOM 1584 C CA . ASP A 1 210 ? -16.861 15.605 27.398 1.00 82.50 210 ASP A CA 1
ATOM 1585 C C . ASP A 1 210 ? -15.816 14.897 26.522 1.00 82.50 210 ASP A C 1
ATOM 1587 O O . ASP A 1 210 ? -15.988 13.733 26.162 1.00 82.50 210 ASP A O 1
ATOM 1591 N N . HIS A 1 211 ? -14.676 15.546 26.258 1.00 87.50 211 HIS A N 1
ATOM 1592 C CA . HIS A 1 211 ? -13.590 14.937 25.485 1.00 87.50 211 HIS A CA 1
ATOM 1593 C C . HIS A 1 211 ? -12.920 13.771 26.217 1.00 87.50 211 HIS A C 1
ATOM 1595 O O . HIS A 1 211 ? -12.603 12.770 25.577 1.00 87.50 211 HIS A O 1
ATOM 1601 N N . ASP A 1 212 ? -12.717 13.875 27.534 1.00 86.38 212 ASP A N 1
ATOM 1602 C CA . ASP A 1 212 ? -12.090 12.808 28.321 1.00 86.38 212 ASP A CA 1
ATOM 1603 C C . ASP A 1 212 ? -13.002 11.567 28.397 1.00 86.38 212 ASP A C 1
ATOM 1605 O O . ASP A 1 212 ? -12.522 10.438 28.266 1.00 86.38 212 ASP A O 1
ATOM 1609 N N . THR A 1 213 ? -14.322 11.762 28.521 1.00 88.75 213 THR A N 1
ATOM 1610 C CA . THR A 1 213 ? -15.305 10.666 28.484 1.00 88.75 213 THR A CA 1
ATOM 1611 C C . THR A 1 213 ? -15.350 9.997 27.109 1.00 88.75 213 THR A C 1
ATOM 1613 O O . THR A 1 213 ? -15.213 8.774 27.031 1.00 88.75 213 THR A O 1
ATOM 1616 N N . VAL A 1 214 ? -15.445 10.773 26.018 1.00 90.62 214 VAL A N 1
ATOM 1617 C CA . VAL A 1 214 ? -15.415 10.242 24.638 1.00 90.62 214 VAL A CA 1
ATOM 1618 C C . VAL A 1 214 ? -14.106 9.499 24.364 1.00 90.62 214 VAL A C 1
ATOM 1620 O O . VAL A 1 214 ? -14.117 8.418 23.775 1.00 90.62 214 VAL A O 1
ATOM 1623 N N . ALA A 1 215 ? -12.970 10.032 24.822 1.00 91.69 215 ALA A N 1
ATOM 1624 C CA . ALA A 1 215 ? -11.672 9.380 24.680 1.00 91.69 215 ALA A CA 1
ATOM 1625 C C . ALA A 1 215 ? -11.616 8.041 25.429 1.00 91.69 215 ALA A C 1
ATOM 1627 O O . ALA A 1 215 ? -11.119 7.054 24.883 1.00 91.69 215 ALA A O 1
ATOM 1628 N N . ALA A 1 216 ? -12.128 7.986 26.663 1.00 90.00 216 ALA A N 1
ATOM 1629 C CA . ALA A 1 216 ? -12.155 6.766 27.466 1.00 90.00 216 ALA A CA 1
ATOM 1630 C C . ALA A 1 216 ? -13.071 5.692 26.858 1.00 90.00 216 ALA A C 1
ATOM 1632 O O . ALA A 1 216 ? -12.686 4.518 26.802 1.00 90.00 216 ALA A O 1
ATOM 1633 N N . GLU A 1 217 ? -14.244 6.098 26.368 1.00 92.00 217 GLU A N 1
ATOM 1634 C CA . GLU A 1 217 ? -15.189 5.230 25.668 1.00 92.00 217 GLU A CA 1
ATOM 1635 C C . GLU A 1 217 ? -14.569 4.668 24.382 1.00 92.00 217 GLU A C 1
ATOM 1637 O O . GLU A 1 217 ? -14.486 3.448 24.206 1.00 92.00 217 GLU A O 1
ATOM 1642 N N . ALA A 1 218 ? -14.043 5.544 23.520 1.00 94.12 218 ALA A N 1
ATOM 1643 C CA . ALA A 1 218 ? -13.385 5.153 22.280 1.00 94.12 218 ALA A CA 1
ATOM 1644 C C . ALA A 1 218 ? -12.197 4.219 22.541 1.00 94.12 218 ALA A C 1
ATOM 1646 O O . ALA A 1 218 ? -12.087 3.169 21.911 1.00 94.12 218 ALA A O 1
ATOM 1647 N N . ALA A 1 219 ? -11.347 4.527 23.526 1.00 94.94 219 ALA A N 1
ATOM 1648 C CA . ALA A 1 219 ? -10.228 3.667 23.901 1.00 94.94 219 ALA A CA 1
ATOM 1649 C C . ALA A 1 219 ? -10.684 2.268 24.346 1.00 94.94 219 ALA A C 1
ATOM 1651 O O . ALA A 1 219 ? -9.990 1.281 24.098 1.00 94.94 219 ALA A O 1
ATOM 1652 N N . ALA A 1 220 ? -11.838 2.147 25.008 1.00 93.44 220 ALA A N 1
ATOM 1653 C CA . ALA A 1 220 ? -12.385 0.849 25.388 1.00 93.44 220 ALA A CA 1
ATOM 1654 C C . ALA A 1 220 ? -12.870 0.046 24.178 1.00 93.44 220 ALA A C 1
ATOM 1656 O O . ALA A 1 220 ? -12.555 -1.141 24.082 1.00 93.44 220 ALA A O 1
ATOM 1657 N N . VAL A 1 221 ? -13.566 0.690 23.237 1.00 95.25 221 VAL A N 1
ATOM 1658 C CA . VAL A 1 221 ? -13.997 0.072 21.973 1.00 95.25 221 VAL A CA 1
ATOM 1659 C C . VAL A 1 221 ? -12.793 -0.402 21.158 1.00 95.25 221 VAL A C 1
ATOM 1661 O O . VAL A 1 221 ? -12.757 -1.557 20.730 1.00 95.25 221 VAL A O 1
ATOM 1664 N N . LEU A 1 222 ? -11.778 0.452 21.001 1.00 95.94 222 LEU A N 1
ATOM 1665 C CA . LEU A 1 222 ? -10.556 0.140 20.257 1.00 95.94 222 LEU A CA 1
ATOM 1666 C C . LEU A 1 222 ? -9.796 -1.036 20.876 1.00 95.94 222 LEU A C 1
ATOM 1668 O O . LEU A 1 222 ? -9.427 -1.956 20.153 1.00 95.94 222 LEU A O 1
ATOM 1672 N N . ARG A 1 223 ? -9.670 -1.103 22.211 1.00 95.50 223 ARG A N 1
ATOM 1673 C CA . ARG A 1 223 ? -9.077 -2.273 22.889 1.00 95.50 223 ARG A CA 1
ATOM 1674 C C . ARG A 1 223 ? -9.830 -3.571 22.600 1.00 95.50 223 ARG A C 1
ATOM 1676 O O . ARG A 1 223 ? -9.205 -4.621 22.476 1.00 95.50 223 ARG A O 1
ATOM 1683 N N . VAL A 1 224 ? -11.162 -3.531 22.502 1.00 95.69 224 VAL A N 1
ATOM 1684 C CA . VAL A 1 224 ? -11.949 -4.722 22.135 1.00 95.69 224 VAL A CA 1
ATOM 1685 C C . VAL A 1 224 ? -11.697 -5.116 20.679 1.00 95.69 224 VAL A C 1
ATOM 1687 O O . VAL A 1 224 ? -11.571 -6.309 20.403 1.00 95.69 224 VAL A O 1
ATOM 1690 N N . ALA A 1 225 ? -11.594 -4.147 19.766 1.00 96.38 225 ALA A N 1
ATOM 1691 C CA . ALA A 1 225 ? -11.288 -4.392 18.358 1.00 96.38 225 ALA A CA 1
ATOM 1692 C C . ALA A 1 225 ? -9.873 -4.968 18.162 1.00 96.38 225 ALA A C 1
ATOM 1694 O O . ALA A 1 225 ? -9.719 -5.996 17.507 1.00 96.38 225 ALA A O 1
ATOM 1695 N N . GLU A 1 226 ? -8.854 -4.373 18.786 1.00 96.75 226 GLU A N 1
ATOM 1696 C CA . GLU A 1 226 ? -7.469 -4.863 18.753 1.00 96.75 226 GLU A CA 1
ATOM 1697 C C . GLU A 1 226 ? -7.368 -6.280 19.320 1.00 96.75 226 GLU A C 1
ATOM 1699 O O . GLU A 1 226 ? -6.801 -7.168 18.687 1.00 96.75 226 GLU A O 1
ATOM 1704 N N . ARG A 1 227 ? -7.991 -6.529 20.478 1.00 96.31 227 ARG A N 1
ATOM 1705 C CA . ARG A 1 227 ? -8.049 -7.864 21.076 1.00 96.31 227 ARG A CA 1
ATOM 1706 C C . ARG A 1 227 ? -8.742 -8.874 20.161 1.00 96.31 227 ARG A C 1
ATOM 1708 O O . ARG A 1 227 ? -8.239 -9.978 19.974 1.00 96.31 227 ARG A O 1
ATOM 1715 N N . TYR A 1 228 ? -9.871 -8.491 19.558 1.00 96.81 228 TYR A N 1
ATOM 1716 C CA . TYR A 1 228 ? -10.571 -9.327 18.582 1.00 96.81 228 TYR A CA 1
ATOM 1717 C C . TYR A 1 228 ? -9.653 -9.730 17.435 1.00 96.81 228 TYR A C 1
ATOM 1719 O O . TYR A 1 228 ? -9.537 -10.915 17.130 1.00 96.81 228 TYR A O 1
ATOM 1727 N N . LEU A 1 229 ? -9.003 -8.755 16.803 1.00 97.56 229 LEU A N 1
ATOM 1728 C CA . LEU A 1 229 ? -8.181 -8.992 15.624 1.00 97.56 229 LEU A CA 1
ATOM 1729 C C . LEU A 1 229 ? -6.911 -9.777 15.978 1.00 97.56 229 LEU A C 1
ATOM 1731 O O . LEU A 1 229 ? -6.630 -10.803 15.357 1.00 97.56 229 LEU A O 1
ATOM 1735 N N . PHE A 1 230 ? -6.156 -9.336 16.981 1.00 97.12 230 PHE A N 1
ATOM 1736 C CA . PHE A 1 230 ? -4.815 -9.859 17.236 1.00 97.12 230 PHE A CA 1
ATOM 1737 C C . PHE A 1 230 ? -4.787 -11.078 18.162 1.00 97.12 230 PHE A C 1
ATOM 1739 O O . PHE A 1 230 ? -3.947 -11.954 17.970 1.00 97.12 230 PHE A O 1
ATOM 1746 N N . GLU A 1 231 ? -5.709 -11.195 19.123 1.00 96.44 231 GLU A N 1
ATOM 1747 C CA . GLU A 1 231 ? -5.751 -12.354 20.028 1.00 96.44 231 GLU A CA 1
ATOM 1748 C C . GLU A 1 231 ? -6.711 -13.433 19.521 1.00 96.44 231 GLU A C 1
ATOM 1750 O O . GLU A 1 231 ? -6.321 -14.590 19.379 1.00 96.44 231 GLU A O 1
ATOM 1755 N N . ASP A 1 232 ? -7.962 -13.074 19.228 1.00 96.62 232 ASP A N 1
ATOM 1756 C CA . ASP A 1 232 ? -8.994 -14.090 18.989 1.00 96.62 232 ASP A CA 1
ATOM 1757 C C . ASP A 1 232 ? -9.053 -14.567 17.538 1.00 96.62 232 ASP A C 1
ATOM 1759 O O . ASP A 1 232 ? -9.185 -15.765 17.277 1.00 96.62 232 ASP A O 1
ATOM 1763 N N . VAL A 1 233 ? -8.954 -13.646 16.574 1.00 97.38 233 VAL A N 1
ATOM 1764 C CA . VAL A 1 233 ? -8.754 -14.022 15.170 1.00 97.38 233 VAL A CA 1
ATOM 1765 C C . VAL A 1 233 ? -7.308 -14.471 14.963 1.00 97.38 233 VAL A C 1
ATOM 1767 O O . VAL A 1 233 ? -7.071 -15.405 14.198 1.00 97.38 233 VAL A O 1
ATOM 1770 N N . GLY A 1 234 ? -6.353 -13.891 15.690 1.00 97.50 234 GLY A N 1
ATOM 1771 C CA . GLY A 1 234 ? -4.951 -14.301 15.654 1.00 97.50 234 GLY A CA 1
ATOM 1772 C C . GLY A 1 234 ? -4.162 -13.675 14.506 1.00 97.50 234 GLY A C 1
ATOM 1773 O O . GLY A 1 234 ? -3.255 -14.316 13.975 1.00 97.50 234 GLY A O 1
ATOM 1774 N N . PHE A 1 235 ? -4.520 -12.455 14.092 1.00 97.94 235 PHE A N 1
ATOM 1775 C CA . PHE A 1 235 ? -3.654 -11.659 13.226 1.00 97.94 235 PHE A CA 1
ATOM 1776 C C . PHE A 1 235 ? -2.346 -11.344 13.953 1.00 97.94 235 PHE A C 1
ATOM 1778 O O . PHE A 1 235 ? -2.353 -10.855 15.080 1.00 97.94 235 PHE A O 1
ATOM 1785 N N . ARG A 1 236 ? -1.214 -11.613 13.308 1.00 96.62 236 ARG A N 1
ATOM 1786 C CA . ARG A 1 236 ? 0.110 -11.412 13.901 1.00 96.62 236 ARG A CA 1
ATOM 1787 C C . ARG A 1 236 ? 1.117 -10.908 12.881 1.00 96.62 236 ARG A C 1
ATOM 1789 O O . ARG A 1 236 ? 0.939 -11.053 11.674 1.00 96.62 236 ARG A O 1
ATOM 1796 N N . MET A 1 237 ? 2.199 -10.342 13.388 1.00 93.56 237 MET A N 1
ATOM 1797 C CA . MET A 1 237 ? 3.372 -10.038 12.579 1.00 93.56 237 MET A CA 1
ATOM 1798 C C . MET A 1 237 ? 4.138 -11.324 12.250 1.00 93.56 237 MET A C 1
ATOM 1800 O O . MET A 1 237 ? 4.048 -12.298 13.007 1.00 93.56 237 MET A O 1
ATOM 1804 N N . PRO A 1 238 ? 4.878 -11.361 11.131 1.00 90.00 238 PRO A N 1
ATOM 1805 C CA . PRO A 1 238 ? 5.819 -12.442 10.877 1.00 90.00 238 PRO A CA 1
ATOM 1806 C C . PRO A 1 238 ? 6.899 -12.470 11.973 1.00 90.00 238 PRO A C 1
ATOM 1808 O O . PRO A 1 238 ? 7.283 -11.435 12.511 1.00 90.00 238 PRO A O 1
ATOM 1811 N N . GLU A 1 239 ? 7.410 -13.660 12.297 1.00 83.31 239 GLU A N 1
ATOM 1812 C CA . GLU A 1 239 ? 8.521 -13.822 13.256 1.00 83.31 239 GLU A CA 1
ATOM 1813 C C . GLU A 1 239 ? 9.855 -13.299 12.692 1.00 83.31 239 GLU A C 1
ATOM 1815 O O . GLU A 1 239 ? 10.809 -13.055 13.430 1.00 83.31 239 GLU A O 1
ATOM 1820 N N . TYR A 1 240 ? 9.907 -13.120 11.373 1.00 70.06 240 TYR A N 1
ATOM 1821 C CA . TYR A 1 240 ? 11.027 -12.603 10.606 1.00 70.06 240 TYR A CA 1
ATOM 1822 C C . TYR A 1 240 ? 10.557 -11.402 9.776 1.00 70.06 240 TYR A C 1
ATOM 1824 O O . TYR A 1 240 ? 9.498 -11.416 9.157 1.00 70.06 240 TYR A O 1
ATOM 1832 N N . GLY A 1 241 ? 11.345 -10.341 9.761 1.00 60.62 241 GLY A N 1
ATOM 1833 C CA . GLY A 1 241 ? 11.100 -9.128 8.987 1.00 60.62 241 GLY A CA 1
ATOM 1834 C C . GLY A 1 241 ? 12.318 -8.226 9.113 1.00 60.62 241 GLY A C 1
ATOM 1835 O O . GLY A 1 241 ? 13.232 -8.564 9.868 1.00 60.62 241 GLY A O 1
ATOM 1836 N N . ARG A 1 242 ? 12.348 -7.087 8.407 1.00 54.53 242 ARG A N 1
ATOM 1837 C CA . ARG A 1 242 ? 13.448 -6.095 8.453 1.00 54.53 242 ARG A CA 1
ATOM 1838 C C . ARG A 1 242 ? 14.002 -5.825 9.861 1.00 54.53 242 ARG A C 1
ATOM 1840 O O . ARG A 1 242 ? 15.182 -5.528 9.996 1.00 54.53 242 ARG A O 1
ATOM 1847 N N . SER A 1 243 ? 13.173 -6.002 10.891 1.00 44.91 243 SER A N 1
ATOM 1848 C CA . SER A 1 243 ? 13.516 -5.916 12.308 1.00 44.91 243 SER A CA 1
ATOM 1849 C C . SER A 1 243 ? 14.640 -6.828 12.805 1.00 44.91 243 SER A C 1
ATOM 1851 O O . SER A 1 243 ? 15.232 -6.529 13.838 1.00 44.91 243 SER A O 1
ATOM 1853 N N . ASN A 1 244 ? 14.901 -7.950 12.131 1.00 42.31 244 ASN A N 1
ATOM 1854 C CA . ASN A 1 244 ? 15.794 -8.994 12.638 1.00 42.31 244 ASN A CA 1
ATOM 1855 C C . ASN A 1 244 ? 17.065 -9.175 11.807 1.00 42.31 244 ASN A C 1
ATOM 1857 O O . ASN A 1 244 ? 17.882 -10.024 12.162 1.00 42.31 244 ASN A O 1
ATOM 1861 N N . LEU A 1 245 ? 17.255 -8.411 10.726 1.00 50.47 245 LEU A N 1
ATOM 1862 C CA . LEU A 1 245 ? 18.566 -8.357 10.087 1.00 50.47 245 LEU A CA 1
ATOM 1863 C C . LEU A 1 245 ? 19.481 -7.508 10.978 1.00 50.47 245 LEU A C 1
ATOM 1865 O O . LEU A 1 245 ? 19.152 -6.351 11.248 1.00 50.47 245 LEU A O 1
ATOM 1869 N N . PRO A 1 246 ? 20.614 -8.048 11.461 1.00 47.56 246 PRO A N 1
ATOM 1870 C CA . PRO A 1 246 ? 21.610 -7.238 12.145 1.00 47.56 246 PRO A CA 1
ATOM 1871 C C . PRO A 1 246 ? 21.975 -6.022 11.289 1.00 47.56 246 PRO A C 1
ATOM 1873 O O . PRO A 1 246 ? 22.137 -6.152 10.069 1.00 47.56 246 PRO A O 1
ATOM 1876 N N . ALA A 1 247 ? 22.130 -4.854 11.915 1.00 50.59 247 ALA A N 1
ATOM 1877 C CA . ALA A 1 247 ? 22.699 -3.691 11.241 1.00 50.59 247 ALA A CA 1
ATOM 1878 C C . ALA A 1 247 ? 24.008 -4.102 10.537 1.00 50.59 247 ALA A C 1
ATOM 1880 O O . ALA A 1 247 ? 24.817 -4.826 11.121 1.00 50.59 247 ALA A O 1
ATOM 1881 N N . ASN A 1 248 ? 24.199 -3.657 9.291 1.00 52.12 248 ASN A N 1
ATOM 1882 C CA . ASN A 1 248 ? 25.337 -4.002 8.421 1.00 52.12 248 ASN A CA 1
ATOM 1883 C C . ASN A 1 248 ? 25.353 -5.437 7.863 1.00 52.12 248 ASN A C 1
ATOM 1885 O O . ASN A 1 248 ? 26.399 -5.908 7.416 1.00 52.12 248 ASN A O 1
ATOM 1889 N N . SER A 1 249 ? 24.221 -6.145 7.852 1.00 54.72 249 SER A N 1
ATOM 1890 C CA . SER A 1 249 ? 24.135 -7.403 7.103 1.00 54.72 249 SER A CA 1
ATOM 1891 C C . SER A 1 249 ? 24.308 -7.130 5.604 1.00 54.72 249 SER A C 1
ATOM 1893 O O . SER A 1 249 ? 23.550 -6.361 5.007 1.00 54.72 249 SER A O 1
ATOM 1895 N N . LEU A 1 250 ? 25.320 -7.754 4.999 1.00 56.16 250 LEU A N 1
ATOM 1896 C CA . LEU A 1 250 ? 25.457 -7.853 3.548 1.00 56.16 250 LEU A CA 1
ATOM 1897 C C . LEU A 1 250 ? 24.417 -8.856 3.065 1.00 56.16 250 LEU A C 1
ATOM 1899 O O . LEU A 1 250 ? 24.459 -10.030 3.431 1.00 56.16 250 LEU A O 1
ATOM 1903 N N . VAL A 1 251 ? 23.449 -8.370 2.302 1.00 58.03 251 VAL A N 1
ATOM 1904 C CA . VAL A 1 251 ? 22.371 -9.190 1.767 1.00 58.03 251 VAL A CA 1
ATOM 1905 C C . VAL A 1 251 ? 22.491 -9.168 0.254 1.00 58.03 251 VAL A C 1
ATOM 1907 O O . VAL A 1 251 ? 22.293 -8.122 -0.354 1.00 58.03 251 VAL A O 1
ATOM 1910 N N . ASP A 1 252 ? 22.791 -10.325 -0.341 1.00 55.53 252 ASP A N 1
ATOM 1911 C CA . ASP A 1 252 ? 22.979 -10.444 -1.792 1.00 55.53 252 ASP A CA 1
ATOM 1912 C C . ASP A 1 252 ? 21.743 -9.942 -2.562 1.00 55.53 252 ASP A C 1
ATOM 1914 O O . ASP A 1 252 ? 21.882 -9.205 -3.536 1.00 55.53 252 ASP A O 1
ATOM 1918 N N . HIS A 1 253 ? 20.531 -10.257 -2.072 1.00 59.41 253 HIS A N 1
ATOM 1919 C CA . HIS A 1 253 ? 19.258 -9.782 -2.631 1.00 59.41 253 HIS A CA 1
ATOM 1920 C C . HIS A 1 253 ? 18.179 -9.567 -1.554 1.00 59.41 253 HIS A C 1
ATOM 1922 O O . HIS A 1 253 ? 17.920 -10.483 -0.768 1.00 59.41 253 HIS A O 1
ATOM 1928 N N . PRO A 1 254 ? 17.481 -8.414 -1.528 1.00 55.19 254 PRO A N 1
ATOM 1929 C CA . PRO A 1 254 ? 16.431 -8.126 -0.540 1.00 55.19 254 PRO A CA 1
ATOM 1930 C C . PRO A 1 254 ? 15.227 -9.074 -0.663 1.00 55.19 254 PRO A C 1
ATOM 1932 O O . PRO A 1 254 ? 14.668 -9.486 0.352 1.00 55.19 254 PRO A O 1
ATOM 1935 N N . GLY A 1 255 ? 14.868 -9.483 -1.887 1.00 58.56 255 GLY A N 1
ATOM 1936 C CA . GLY A 1 255 ? 13.734 -10.377 -2.150 1.00 58.56 255 GLY A CA 1
ATOM 1937 C C . GLY A 1 255 ? 13.886 -11.767 -1.527 1.00 58.56 255 GLY A C 1
ATOM 1938 O O . GLY A 1 255 ? 12.895 -12.458 -1.306 1.00 58.56 255 GLY A O 1
ATOM 1939 N N . VAL A 1 256 ? 15.112 -12.179 -1.179 1.00 63.38 256 VAL A N 1
ATOM 1940 C CA . VAL A 1 256 ? 15.362 -13.425 -0.432 1.00 63.38 256 VAL A CA 1
ATOM 1941 C C . VAL A 1 256 ? 14.858 -13.322 1.013 1.00 63.38 256 VAL A C 1
ATOM 1943 O O . VAL A 1 256 ? 14.474 -14.330 1.604 1.00 63.38 256 VAL A O 1
ATOM 1946 N N . TRP A 1 257 ? 14.833 -12.116 1.578 1.00 68.06 257 TRP A N 1
ATOM 1947 C CA . TRP A 1 257 ? 14.542 -11.881 2.994 1.00 68.06 257 TRP A CA 1
ATOM 1948 C C . TRP A 1 257 ? 13.166 -11.265 3.232 1.00 68.06 257 TRP A C 1
ATOM 1950 O O . TRP A 1 257 ? 12.592 -11.445 4.308 1.00 68.06 257 TRP A O 1
ATOM 1960 N N . GLU A 1 258 ? 12.613 -10.573 2.237 1.00 78.56 258 GLU A N 1
ATOM 1961 C CA . GLU A 1 258 ? 11.263 -10.026 2.293 1.00 78.56 258 GLU A CA 1
ATOM 1962 C C . GLU A 1 258 ? 10.277 -10.943 1.549 1.00 78.56 258 GLU A C 1
ATOM 1964 O O . GLU A 1 258 ? 10.267 -11.047 0.325 1.00 78.56 258 GLU A O 1
ATOM 1969 N N . ASP A 1 259 ? 9.404 -11.624 2.303 1.00 85.88 259 ASP A N 1
ATOM 1970 C CA . ASP A 1 259 ? 8.287 -12.365 1.711 1.00 85.88 259 ASP A CA 1
ATOM 1971 C C . ASP A 1 259 ? 7.235 -11.359 1.218 1.00 85.88 259 ASP A C 1
ATOM 1973 O O . ASP A 1 259 ? 6.482 -10.787 2.014 1.00 85.88 259 ASP A O 1
ATOM 1977 N N . CYS A 1 260 ? 7.170 -11.152 -0.102 1.00 90.56 260 CYS A N 1
ATOM 1978 C CA . CYS A 1 260 ? 6.193 -10.267 -0.750 1.00 90.56 260 CYS A CA 1
ATOM 1979 C C . CYS A 1 260 ? 4.745 -10.544 -0.317 1.00 90.56 260 CYS A C 1
ATOM 1981 O O . CYS A 1 260 ? 3.950 -9.614 -0.201 1.00 90.56 260 CYS A O 1
ATOM 1983 N N . ARG A 1 261 ? 4.404 -11.801 0.013 1.00 92.19 261 ARG A N 1
ATOM 1984 C CA . ARG A 1 261 ? 3.052 -12.188 0.450 1.00 92.19 261 ARG A CA 1
ATOM 1985 C C . ARG A 1 261 ? 2.630 -11.456 1.716 1.00 92.19 261 ARG A C 1
ATOM 1987 O O . ARG A 1 261 ? 1.447 -11.226 1.923 1.00 92.19 261 ARG A O 1
ATOM 1994 N N . LEU A 1 262 ? 3.583 -11.066 2.559 1.00 92.81 262 LEU A N 1
ATOM 1995 C CA . LEU A 1 262 ? 3.305 -10.300 3.770 1.00 92.81 262 LEU A CA 1
ATOM 1996 C C . LEU A 1 262 ? 2.879 -8.859 3.457 1.00 92.81 262 LEU A C 1
ATOM 1998 O O . LEU A 1 262 ? 2.194 -8.256 4.276 1.00 92.81 262 LEU A O 1
ATOM 2002 N N . GLY A 1 263 ? 3.256 -8.325 2.292 1.00 93.12 263 GLY A N 1
ATOM 2003 C CA . GLY A 1 263 ? 2.880 -6.993 1.817 1.00 93.12 263 GLY A CA 1
ATOM 2004 C C . GLY A 1 263 ? 1.519 -6.930 1.124 1.00 93.12 263 GLY A C 1
ATOM 2005 O O . GLY A 1 263 ? 1.095 -5.845 0.736 1.00 93.12 263 GLY A O 1
ATOM 2006 N N . TYR A 1 264 ? 0.819 -8.058 0.970 1.00 97.06 264 TYR A N 1
ATOM 2007 C CA . TYR A 1 264 ? -0.514 -8.079 0.379 1.00 97.06 264 TYR A CA 1
ATOM 2008 C C . TYR A 1 264 ? -1.607 -8.242 1.436 1.00 97.06 264 TYR A C 1
ATOM 2010 O O . TYR A 1 264 ? -1.606 -9.173 2.250 1.00 97.06 264 TYR A O 1
ATOM 2018 N N . LEU A 1 265 ? -2.607 -7.358 1.388 1.00 97.88 265 LEU A N 1
ATOM 2019 C CA . LEU A 1 265 ? -3.713 -7.370 2.346 1.00 97.88 265 LEU A CA 1
ATOM 2020 C C . LEU A 1 265 ? -4.545 -8.661 2.259 1.00 97.88 265 LEU A C 1
ATOM 2022 O O . LEU A 1 265 ? -4.937 -9.209 3.286 1.00 97.88 265 LEU A O 1
ATOM 2026 N N . HIS A 1 266 ? -4.776 -9.196 1.058 1.00 98.06 266 HIS A N 1
ATOM 2027 C CA . HIS A 1 266 ? -5.540 -10.439 0.898 1.00 98.06 266 HIS A CA 1
ATOM 2028 C C . HIS A 1 266 ? -4.825 -11.657 1.513 1.00 98.06 266 HIS A C 1
ATOM 2030 O O . HIS A 1 266 ? -5.449 -12.446 2.222 1.00 98.06 266 HIS A O 1
ATOM 2036 N N . GLU A 1 267 ? -3.509 -11.775 1.322 1.00 97.19 267 GLU A N 1
ATOM 2037 C CA . GLU A 1 267 ? -2.681 -12.802 1.962 1.00 97.19 267 GLU A CA 1
ATOM 2038 C C . GLU A 1 267 ? -2.681 -12.636 3.479 1.00 97.19 267 GLU A C 1
ATOM 2040 O O . GLU A 1 267 ? -2.818 -13.618 4.209 1.00 97.19 267 GLU A O 1
ATOM 2045 N N . THR A 1 268 ? -2.630 -11.391 3.963 1.00 97.50 268 THR A N 1
ATOM 2046 C CA . THR A 1 268 ? -2.776 -11.091 5.392 1.00 97.50 268 THR A CA 1
ATOM 2047 C C . THR A 1 268 ? -4.112 -11.617 5.921 1.00 97.50 268 THR A C 1
ATOM 2049 O O . THR A 1 268 ? -4.132 -12.298 6.945 1.00 97.50 268 THR A O 1
ATOM 2052 N N . LEU A 1 269 ? -5.222 -11.391 5.207 1.00 98.06 269 LEU A N 1
ATOM 2053 C CA . LEU A 1 269 ? -6.558 -11.885 5.571 1.00 98.06 269 LEU A CA 1
ATOM 2054 C C . LEU A 1 269 ? -6.663 -13.422 5.561 1.00 98.06 269 LEU A C 1
ATOM 2056 O O . LEU A 1 269 ? -7.375 -13.984 6.395 1.00 98.06 269 LEU A O 1
ATOM 2060 N N . ILE A 1 270 ? -5.966 -14.112 4.651 1.00 97.56 270 ILE A N 1
ATOM 2061 C CA . ILE A 1 270 ? -5.947 -15.585 4.578 1.00 97.56 270 ILE A CA 1
ATOM 2062 C C . ILE A 1 270 ? -5.067 -16.175 5.681 1.00 97.56 270 ILE A C 1
ATOM 2064 O O . ILE A 1 270 ? -5.513 -17.008 6.471 1.00 97.56 270 ILE A O 1
ATOM 2068 N N . ARG A 1 271 ? -3.794 -15.770 5.702 1.00 97.25 271 ARG A N 1
ATOM 2069 C CA . ARG A 1 271 ? -2.736 -16.377 6.521 1.00 97.25 271 ARG A CA 1
ATOM 2070 C C . ARG A 1 271 ? -2.775 -15.887 7.960 1.00 97.25 271 ARG A C 1
ATOM 2072 O O . ARG A 1 271 ? -2.186 -16.527 8.828 1.00 97.25 271 ARG A O 1
ATOM 2079 N N . ARG A 1 272 ? -3.447 -14.756 8.205 1.00 97.94 272 ARG A N 1
ATOM 2080 C CA . ARG A 1 272 ? -3.447 -14.019 9.477 1.00 97.94 272 ARG A CA 1
ATOM 2081 C C . ARG A 1 272 ? -2.039 -13.604 9.908 1.00 97.94 272 ARG A C 1
ATOM 2083 O O . ARG A 1 272 ? -1.769 -13.395 11.085 1.00 97.94 272 ARG A O 1
ATOM 2090 N N . VAL A 1 273 ? -1.133 -13.498 8.942 1.00 96.50 273 VAL A N 1
ATOM 2091 C CA . VAL A 1 273 ? 0.237 -13.027 9.119 1.00 96.50 273 VAL A CA 1
ATOM 2092 C C . VAL A 1 273 ? 0.495 -12.006 8.029 1.00 96.50 273 VAL A C 1
ATOM 2094 O O . VAL A 1 273 ? 0.275 -12.314 6.860 1.00 96.50 273 VAL A O 1
ATOM 2097 N N . GLY A 1 274 ? 0.933 -10.811 8.405 1.00 95.19 274 GLY A N 1
ATOM 2098 C CA . GLY A 1 274 ? 1.146 -9.726 7.455 1.00 95.19 274 GLY A CA 1
ATOM 2099 C C . GLY A 1 274 ? 2.165 -8.717 7.948 1.00 95.19 274 GLY A C 1
ATOM 2100 O O . GLY A 1 274 ? 2.475 -8.649 9.140 1.00 95.19 274 GLY A O 1
ATOM 2101 N N . HIS A 1 275 ? 2.680 -7.928 7.012 1.00 93.75 275 HIS A N 1
ATOM 2102 C CA . HIS A 1 275 ? 3.506 -6.771 7.312 1.00 93.75 275 HIS A CA 1
ATOM 2103 C C . HIS A 1 275 ? 2.714 -5.803 8.215 1.00 93.75 275 HIS A C 1
ATOM 2105 O O . HIS A 1 275 ? 1.500 -5.660 8.030 1.00 93.75 275 HIS A O 1
ATOM 2111 N N . PRO A 1 276 ? 3.354 -5.104 9.169 1.00 93.88 276 PRO A N 1
ATOM 2112 C CA . PRO A 1 276 ? 2.667 -4.162 10.060 1.00 93.88 276 PRO A CA 1
ATOM 2113 C C . PRO A 1 276 ? 1.864 -3.097 9.324 1.00 93.88 276 PRO A C 1
ATOM 2115 O O . PRO A 1 276 ? 0.789 -2.723 9.780 1.00 93.88 276 PRO A O 1
ATOM 2118 N N . ALA A 1 277 ? 2.329 -2.685 8.144 1.00 94.44 277 ALA A N 1
ATOM 2119 C CA . ALA A 1 277 ? 1.573 -1.810 7.259 1.00 94.44 277 ALA A CA 1
ATOM 2120 C C . ALA A 1 277 ? 0.227 -2.429 6.823 1.00 94.44 277 ALA A C 1
ATOM 2122 O O . ALA A 1 277 ? -0.819 -1.813 6.988 1.00 94.44 277 ALA A O 1
ATOM 2123 N N . CYS A 1 278 ? 0.205 -3.682 6.358 1.00 96.94 278 CYS A N 1
ATOM 2124 C CA . CYS A 1 278 ? -1.042 -4.368 5.993 1.00 96.94 278 CYS A CA 1
ATOM 2125 C C . CYS A 1 278 ? -1.979 -4.558 7.191 1.00 96.94 278 CYS A C 1
ATOM 2127 O O . CYS A 1 278 ? -3.192 -4.405 7.058 1.00 96.94 278 CYS A O 1
ATOM 2129 N N . LEU A 1 279 ? -1.426 -4.862 8.369 1.00 97.25 279 LEU A N 1
ATOM 2130 C CA . LEU A 1 279 ? -2.204 -4.931 9.607 1.00 97.25 279 LEU A CA 1
ATOM 2131 C C . LEU A 1 279 ? -2.764 -3.554 9.997 1.00 97.25 279 LEU A C 1
ATOM 2133 O O . LEU A 1 279 ? -3.882 -3.476 10.500 1.00 97.25 279 LEU A O 1
ATOM 2137 N N . GLY A 1 280 ? -2.014 -2.477 9.745 1.00 96.56 280 GLY A N 1
ATOM 2138 C CA . GLY A 1 280 ? -2.440 -1.098 9.973 1.00 96.56 280 GLY A CA 1
ATOM 2139 C C . GLY A 1 280 ? -3.581 -0.696 9.044 1.00 96.56 280 GLY A C 1
ATOM 2140 O O . GLY A 1 280 ? -4.577 -0.154 9.514 1.00 96.56 280 GLY A O 1
ATOM 2141 N N . LEU A 1 281 ? -3.496 -1.058 7.759 1.00 97.00 281 LEU A N 1
ATOM 2142 C CA . LEU A 1 281 ? -4.581 -0.882 6.786 1.00 97.00 281 LEU A CA 1
ATOM 2143 C C . LEU A 1 281 ? -5.848 -1.629 7.216 1.00 97.00 281 LEU A C 1
ATOM 2145 O O . LEU A 1 281 ? -6.941 -1.069 7.162 1.00 97.00 281 LEU A O 1
ATOM 2149 N N . LEU A 1 282 ? -5.703 -2.875 7.679 1.00 97.94 282 LEU A N 1
ATOM 2150 C CA . LEU A 1 282 ? -6.820 -3.665 8.194 1.00 97.94 282 LEU A CA 1
ATOM 2151 C C . LEU A 1 282 ? -7.457 -3.009 9.425 1.00 97.94 282 LEU A C 1
ATOM 2153 O O . LEU A 1 282 ? -8.678 -2.867 9.477 1.00 97.94 282 LEU A O 1
ATOM 2157 N N . LEU A 1 283 ? -6.644 -2.613 10.409 1.00 97.50 283 LEU A N 1
ATOM 2158 C CA . LEU A 1 283 ? -7.131 -1.960 11.622 1.00 97.50 283 LEU A CA 1
ATOM 2159 C C . LEU A 1 283 ? -7.822 -0.631 11.288 1.00 97.50 283 LEU A C 1
ATOM 2161 O O . LEU A 1 283 ? -8.910 -0.387 11.798 1.00 97.50 283 LEU A O 1
ATOM 2165 N N . GLY A 1 284 ? -7.245 0.168 10.386 1.00 96.25 284 GLY A N 1
ATOM 2166 C CA . GLY A 1 284 ? -7.813 1.429 9.905 1.00 96.25 284 GLY A CA 1
ATOM 2167 C C . GLY A 1 284 ? -9.171 1.263 9.218 1.00 96.25 284 GLY A C 1
ATOM 2168 O O . GLY A 1 284 ? -10.125 1.977 9.527 1.00 96.25 284 GLY A O 1
ATOM 2169 N N . GLU A 1 285 ? -9.305 0.282 8.328 1.00 97.00 285 GLU A N 1
ATOM 2170 C CA . GLU A 1 285 ? -10.587 -0.003 7.669 1.00 97.00 285 GLU A CA 1
ATOM 2171 C C . GLU A 1 285 ? -11.647 -0.468 8.682 1.00 97.00 285 GLU A C 1
ATOM 2173 O O . GLU A 1 285 ? -12.798 -0.027 8.645 1.00 97.00 285 GLU A O 1
ATOM 2178 N N . VAL A 1 286 ? -11.257 -1.313 9.644 1.00 96.88 286 VAL A N 1
ATOM 2179 C CA . VAL A 1 286 ? -12.146 -1.748 10.730 1.00 96.88 286 VAL A CA 1
ATOM 2180 C C . VAL A 1 286 ? -12.591 -0.559 11.584 1.00 96.88 286 VAL A C 1
ATOM 2182 O O . VAL A 1 286 ? -13.787 -0.424 11.846 1.00 96.88 286 VAL A O 1
ATOM 2185 N N . THR A 1 287 ? -11.680 0.329 11.998 1.00 96.12 287 THR A N 1
ATOM 2186 C CA . THR A 1 287 ? -12.033 1.510 12.803 1.00 96.12 287 THR A CA 1
ATOM 2187 C C . THR A 1 287 ? -12.954 2.455 12.047 1.00 96.12 287 THR A C 1
ATOM 2189 O O . THR A 1 287 ? -13.957 2.891 12.607 1.00 96.12 287 THR A O 1
ATOM 2192 N N . THR A 1 288 ? -12.684 2.694 10.764 1.00 94.19 288 THR A N 1
ATOM 2193 C CA . THR A 1 288 ? -13.534 3.507 9.882 1.00 94.19 288 THR A CA 1
ATOM 2194 C C . THR A 1 288 ? -14.968 2.978 9.852 1.00 94.19 288 THR A C 1
ATOM 2196 O O . THR A 1 288 ? -15.927 3.718 10.085 1.00 94.19 288 THR A O 1
ATOM 2199 N N . ARG A 1 289 ? -15.138 1.666 9.656 1.00 94.88 289 ARG A N 1
ATOM 2200 C CA . ARG A 1 289 ? -16.463 1.027 9.632 1.00 94.88 289 ARG A CA 1
ATOM 2201 C C . ARG A 1 289 ? -17.154 1.043 10.994 1.00 94.88 289 ARG A C 1
ATOM 2203 O O . ARG A 1 289 ? -18.374 1.195 11.057 1.00 94.88 289 ARG A O 1
ATOM 2210 N N . LEU A 1 290 ? -16.406 0.938 12.094 1.00 95.00 290 LEU A N 1
ATOM 2211 C CA . LEU A 1 290 ? -16.963 1.081 13.444 1.00 95.00 290 LEU A CA 1
ATOM 2212 C C . LEU A 1 290 ? -17.481 2.505 13.709 1.00 95.00 290 LEU A C 1
ATOM 2214 O O . LEU A 1 290 ? -18.542 2.639 14.326 1.00 95.00 290 LEU A O 1
ATOM 2218 N N . VAL A 1 291 ? -16.804 3.548 13.209 1.00 93.94 291 VAL A N 1
ATOM 2219 C CA . VAL A 1 291 ? -17.307 4.938 13.248 1.00 93.94 291 VAL A CA 1
ATOM 2220 C C . VAL A 1 291 ? -18.574 5.068 12.404 1.00 93.94 291 VAL A C 1
ATOM 2222 O O . VAL A 1 291 ? -19.593 5.561 12.891 1.00 93.94 291 VAL A O 1
ATOM 2225 N N . ALA A 1 292 ? -18.559 4.549 11.171 1.00 92.25 292 ALA A N 1
ATOM 2226 C CA . ALA A 1 292 ? -19.714 4.581 10.271 1.00 92.25 292 ALA A CA 1
ATOM 2227 C C . ALA A 1 292 ? -20.959 3.899 10.870 1.00 92.25 292 ALA A C 1
ATOM 2229 O O . ALA A 1 292 ? -22.086 4.358 10.682 1.00 92.25 292 ALA A O 1
ATOM 2230 N N . ARG A 1 293 ? -20.762 2.843 11.665 1.00 93.44 293 ARG A N 1
ATOM 2231 C CA . ARG A 1 293 ? -21.827 2.124 12.383 1.00 93.44 293 ARG A CA 1
ATOM 2232 C C . ARG A 1 293 ? -22.233 2.765 13.713 1.00 93.44 293 ARG A C 1
ATOM 2234 O O . ARG A 1 293 ? -23.238 2.359 14.290 1.00 93.44 293 ARG A O 1
ATOM 2241 N N . GLY A 1 294 ? -21.483 3.746 14.217 1.00 93.25 294 GLY A N 1
ATOM 2242 C CA . GLY A 1 294 ? -21.729 4.356 15.531 1.00 93.25 294 GLY A CA 1
ATOM 2243 C C . GLY A 1 294 ? -21.338 3.513 16.715 1.00 93.25 294 GLY A C 1
ATOM 2244 O O . GLY A 1 294 ? -21.886 3.694 17.795 1.00 93.25 294 GLY A O 1
ATOM 2245 N N . VAL A 1 295 ? -20.458 2.546 16.493 1.00 95.00 295 VAL A N 1
ATOM 2246 C CA . VAL A 1 295 ? -19.890 1.746 17.572 1.00 95.00 295 VAL A CA 1
ATOM 2247 C C . VAL A 1 295 ? -18.694 2.471 18.178 1.00 95.00 295 VAL A C 1
ATOM 2249 O O . VAL A 1 295 ? -18.480 2.371 19.379 1.00 95.00 295 VAL A O 1
ATOM 2252 N N . LEU A 1 296 ? -17.936 3.209 17.361 1.00 94.56 296 LEU A N 1
ATOM 2253 C CA . LEU A 1 296 ? -16.851 4.071 17.815 1.00 94.56 296 LEU A CA 1
ATOM 2254 C C . LEU A 1 296 ? -17.328 5.541 17.813 1.00 94.56 296 LEU A C 1
ATOM 2256 O O . LEU A 1 296 ? -17.770 6.011 16.761 1.00 94.56 296 LEU A O 1
ATOM 2260 N N . PRO A 1 297 ? -17.265 6.265 18.950 1.00 94.62 297 PRO A N 1
ATOM 2261 C CA . PRO A 1 297 ? -17.853 7.607 19.069 1.00 94.62 297 PRO A CA 1
ATOM 2262 C C . PRO A 1 297 ? -17.021 8.716 18.399 1.00 94.62 297 PRO A C 1
ATOM 2264 O O . PRO A 1 297 ? -17.528 9.804 18.130 1.00 94.62 297 PRO A O 1
ATOM 2267 N N . CYS A 1 298 ? -15.749 8.459 18.092 1.00 94.25 298 CYS A N 1
ATOM 2268 C CA . CYS A 1 298 ? -14.861 9.397 17.408 1.00 94.25 298 CYS A CA 1
ATOM 2269 C C . CYS A 1 298 ? -13.924 8.678 16.431 1.00 94.25 298 CYS A C 1
ATOM 2271 O O . CYS A 1 298 ? -13.814 7.452 16.453 1.00 94.25 298 CYS A O 1
ATOM 2273 N N . ALA A 1 299 ? -13.247 9.429 15.562 1.00 93.81 299 ALA A N 1
ATOM 2274 C CA . ALA A 1 299 ? -12.184 8.874 14.731 1.00 93.81 299 ALA A CA 1
ATOM 2275 C C . ALA A 1 299 ? -11.043 8.304 15.591 1.00 93.81 299 ALA A C 1
ATOM 2277 O O . ALA A 1 299 ? -10.855 8.672 16.752 1.00 93.81 299 ALA A O 1
ATOM 2278 N N . ALA A 1 300 ? -10.241 7.430 14.993 1.00 94.25 300 ALA A N 1
ATOM 2279 C CA . ALA A 1 300 ? -8.985 6.972 15.566 1.00 94.25 300 ALA A CA 1
ATOM 2280 C C . ALA A 1 300 ? -7.842 7.284 14.598 1.00 94.25 300 ALA A C 1
ATOM 2282 O O . ALA A 1 300 ? -8.063 7.340 13.396 1.00 94.25 300 ALA A O 1
ATOM 2283 N N . ALA A 1 301 ? -6.637 7.483 15.117 1.00 93.31 301 ALA A N 1
ATOM 2284 C CA . ALA A 1 301 ? -5.405 7.436 14.347 1.00 93.31 301 ALA A CA 1
ATOM 2285 C C . ALA A 1 301 ? -4.795 6.042 14.494 1.00 93.31 301 ALA A C 1
ATOM 2287 O O . ALA A 1 301 ? -4.709 5.522 15.609 1.00 93.31 301 ALA A O 1
ATOM 2288 N N . ILE A 1 302 ? -4.352 5.442 13.393 1.00 95.00 302 ILE A N 1
ATOM 2289 C CA . ILE A 1 302 ? -3.569 4.206 13.447 1.00 95.00 302 ILE A CA 1
ATOM 2290 C C . ILE A 1 302 ? -2.095 4.565 13.640 1.00 95.00 302 ILE A C 1
ATOM 2292 O O . ILE A 1 302 ? -1.467 5.158 12.768 1.00 95.00 302 ILE A O 1
ATOM 2296 N N . ASP A 1 303 ? -1.547 4.209 14.796 1.00 91.75 303 ASP A N 1
ATOM 2297 C CA . ASP A 1 303 ? -0.131 4.328 15.107 1.00 91.75 303 ASP A CA 1
ATOM 2298 C C . ASP A 1 303 ? 0.640 3.144 14.513 1.00 91.75 303 ASP A C 1
ATOM 2300 O O . ASP A 1 303 ? 0.488 1.990 14.933 1.00 91.75 303 ASP A O 1
ATOM 2304 N N . THR A 1 304 ? 1.473 3.459 13.522 1.00 84.50 304 THR A N 1
ATOM 2305 C CA . THR A 1 304 ? 2.385 2.534 12.843 1.00 84.50 304 THR A CA 1
ATOM 2306 C C . THR A 1 304 ? 3.843 2.984 12.918 1.00 84.50 304 THR A C 1
ATOM 2308 O O . THR A 1 304 ? 4.663 2.454 12.173 1.00 84.50 304 THR A O 1
ATOM 2311 N N . ARG A 1 305 ? 4.198 3.934 13.799 1.00 73.50 305 ARG A N 1
ATOM 2312 C CA . ARG A 1 305 ? 5.454 4.713 13.713 1.00 73.50 305 ARG A CA 1
ATOM 2313 C C . ARG A 1 305 ? 6.742 3.901 13.589 1.00 73.50 305 ARG A C 1
ATOM 2315 O O . ARG A 1 305 ? 7.692 4.381 12.989 1.00 73.50 305 ARG A O 1
ATOM 2322 N N . SER A 1 306 ? 6.796 2.685 14.131 1.00 75.06 306 SER A N 1
ATOM 2323 C CA . SER A 1 306 ? 7.984 1.839 13.992 1.00 75.06 306 SER A CA 1
ATOM 2324 C C . SER A 1 306 ? 7.887 0.808 12.874 1.00 75.06 306 SER A C 1
ATOM 2326 O O . SER A 1 306 ? 8.920 0.326 12.440 1.00 75.06 306 SER A O 1
ATOM 2328 N N . TYR A 1 307 ? 6.689 0.398 12.443 1.00 84.50 307 TYR A N 1
ATOM 2329 C CA . TYR A 1 307 ? 6.477 -0.840 11.670 1.00 84.50 307 TYR A CA 1
ATOM 2330 C C . TYR A 1 307 ? 7.210 -2.069 12.256 1.00 84.50 307 TYR A C 1
ATOM 2332 O O . TYR A 1 307 ? 7.476 -3.042 11.558 1.00 84.50 307 TYR A O 1
ATOM 2340 N N . MET A 1 308 ? 7.534 -2.034 13.553 1.00 82.69 308 MET A N 1
ATOM 2341 C CA . MET A 1 308 ? 8.212 -3.104 14.302 1.00 82.69 308 MET A CA 1
ATOM 2342 C C . MET A 1 308 ? 7.286 -3.717 15.351 1.00 82.69 308 MET A C 1
ATOM 2344 O O . MET A 1 308 ? 7.587 -4.759 15.929 1.00 82.69 308 MET A O 1
ATOM 2348 N N . LEU A 1 309 ? 6.161 -3.055 15.614 1.00 88.81 309 LEU A N 1
ATOM 2349 C CA . LEU A 1 309 ? 5.148 -3.459 16.572 1.00 88.81 309 LEU A CA 1
ATOM 2350 C C . LEU A 1 309 ? 3.810 -3.628 15.861 1.00 88.81 309 LEU A C 1
ATOM 2352 O O . LEU A 1 309 ? 3.585 -3.080 14.779 1.00 88.81 309 LEU A O 1
ATOM 2356 N N . LEU A 1 310 ? 2.912 -4.376 16.505 1.00 93.88 310 LEU A N 1
ATOM 2357 C CA . LEU A 1 310 ? 1.526 -4.437 16.065 1.00 93.88 310 LEU A CA 1
ATOM 2358 C C . LEU A 1 310 ? 0.941 -3.017 16.054 1.00 93.88 310 LEU A C 1
ATOM 2360 O O . LEU A 1 310 ? 1.157 -2.277 17.022 1.00 93.88 310 LEU A O 1
ATOM 2364 N N . PRO A 1 311 ? 0.208 -2.649 14.991 1.00 95.62 311 PRO A N 1
ATOM 2365 C CA . PRO A 1 311 ? -0.403 -1.334 14.888 1.00 95.62 311 PRO A CA 1
ATOM 2366 C C . PRO A 1 311 ? -1.412 -1.136 16.018 1.00 95.62 311 PRO A C 1
ATOM 2368 O O . PRO A 1 311 ? -2.093 -2.082 16.430 1.00 95.62 311 PRO A O 1
ATOM 2371 N N . ARG A 1 312 ? -1.508 0.098 16.510 1.00 95.75 312 ARG A N 1
ATOM 2372 C CA . ARG A 1 312 ? -2.441 0.474 17.579 1.00 95.75 312 ARG A CA 1
ATOM 2373 C C . ARG A 1 312 ? -3.363 1.585 17.125 1.00 95.75 312 ARG A C 1
ATOM 2375 O O . ARG A 1 312 ? -2.942 2.477 16.405 1.00 95.75 312 ARG A O 1
ATOM 2382 N N . ALA A 1 313 ? -4.607 1.557 17.572 1.00 96.12 313 ALA A N 1
ATOM 2383 C CA . ALA A 1 313 ? -5.557 2.624 17.323 1.00 96.12 313 ALA A CA 1
ATOM 2384 C C . ALA A 1 313 ? -5.588 3.586 18.519 1.00 96.12 313 ALA A C 1
ATOM 2386 O O . ALA A 1 313 ? -5.826 3.192 19.662 1.00 96.12 313 ALA A O 1
ATOM 2387 N N . VAL A 1 314 ? -5.371 4.870 18.249 1.00 95.38 314 VAL A N 1
ATOM 2388 C CA . VAL A 1 314 ? -5.396 5.952 19.238 1.00 95.38 314 VAL A CA 1
ATOM 2389 C C . VAL A 1 314 ? -6.634 6.811 18.988 1.00 95.38 314 VAL A C 1
ATOM 2391 O O . VAL A 1 314 ? -6.790 7.317 17.879 1.00 95.38 314 VAL A O 1
ATOM 2394 N N . PRO A 1 315 ? -7.532 7.000 19.969 1.00 95.56 315 PRO A N 1
ATOM 2395 C CA . PRO A 1 315 ? -8.742 7.786 19.755 1.00 95.56 315 PRO A CA 1
ATOM 2396 C C . PRO A 1 315 ? -8.421 9.269 19.522 1.00 95.56 315 PRO A C 1
ATOM 2398 O O . PRO A 1 315 ? -7.529 9.831 20.158 1.00 95.56 315 PRO A O 1
ATOM 2401 N N . LEU A 1 316 ? -9.198 9.913 18.650 1.00 94.31 316 LEU A N 1
ATOM 2402 C CA . LEU A 1 316 ? -9.147 11.344 18.351 1.00 94.31 316 LEU A CA 1
ATOM 2403 C C . LEU A 1 316 ? -10.443 12.004 18.853 1.00 94.31 316 LEU A C 1
ATOM 2405 O O . LEU A 1 316 ? -11.362 12.239 18.070 1.00 94.31 316 LEU A O 1
ATOM 2409 N N . PRO A 1 317 ? -10.560 12.305 20.162 1.00 92.81 317 PRO A N 1
ATOM 2410 C CA . PRO A 1 317 ? -11.811 12.766 20.779 1.00 92.81 317 PRO A CA 1
ATOM 2411 C C . PRO A 1 317 ? -12.295 14.136 20.284 1.00 92.81 317 PRO A C 1
ATOM 2413 O O . PRO A 1 317 ? -13.413 14.536 20.591 1.00 92.81 317 PRO A O 1
ATOM 2416 N N . THR A 1 318 ? -11.466 14.871 19.544 1.00 92.31 318 THR A N 1
ATOM 2417 C CA . THR A 1 318 ? -11.835 16.127 18.879 1.00 92.31 318 THR A CA 1
ATOM 2418 C C . THR A 1 318 ? -12.550 15.907 17.547 1.00 92.31 318 THR A C 1
ATOM 2420 O O . THR A 1 318 ? -13.216 16.815 17.067 1.00 92.31 318 THR A O 1
ATOM 2423 N N . LEU A 1 319 ? -12.436 14.717 16.953 1.00 91.50 319 LEU A N 1
ATOM 2424 C CA . LEU A 1 319 ? -13.078 14.331 15.697 1.00 91.50 319 LEU A CA 1
ATOM 2425 C C . LEU A 1 319 ? -14.225 13.364 15.995 1.00 91.50 319 LEU A C 1
ATOM 2427 O O . LEU A 1 319 ? -14.154 12.170 15.691 1.00 91.50 319 LEU A O 1
ATOM 2431 N N . THR A 1 320 ? -15.263 13.869 16.661 1.00 92.75 320 THR A N 1
ATOM 2432 C CA . THR A 1 320 ? -16.442 13.064 16.999 1.00 92.75 320 THR A CA 1
ATOM 2433 C C . THR A 1 320 ? -17.216 12.675 15.747 1.00 92.75 320 THR A C 1
ATOM 2435 O O . THR A 1 320 ? -17.140 13.336 14.708 1.00 92.75 320 THR A O 1
ATOM 2438 N N . ARG A 1 321 ? -17.996 11.599 15.840 1.00 90.50 321 ARG A N 1
ATOM 2439 C CA . ARG A 1 321 ? -18.826 11.129 14.731 1.00 90.50 321 ARG A CA 1
ATOM 2440 C C . ARG A 1 321 ? -19.747 12.228 14.184 1.00 90.50 321 ARG A C 1
ATOM 2442 O O . ARG A 1 321 ? -19.929 12.318 12.973 1.00 90.50 321 ARG A O 1
ATOM 2449 N N . GLU A 1 322 ? -20.314 13.059 15.052 1.00 90.00 322 GLU A N 1
ATOM 2450 C CA . GLU A 1 322 ? -21.234 14.137 14.679 1.00 90.00 322 GLU A CA 1
ATOM 2451 C C . GLU A 1 322 ? -20.540 15.192 13.817 1.00 90.00 322 GLU A C 1
ATOM 2453 O O . GLU A 1 322 ? -21.120 15.647 12.835 1.00 90.00 322 GLU A O 1
ATOM 2458 N N . LEU A 1 323 ? -19.288 15.540 14.135 1.00 89.81 323 LEU A N 1
ATOM 2459 C CA . LEU A 1 323 ? -18.493 16.476 13.335 1.00 89.81 323 LEU A CA 1
ATOM 2460 C C . LEU A 1 323 ? -18.177 15.906 11.952 1.00 89.81 323 LEU A C 1
ATOM 2462 O O . LEU A 1 323 ? -18.233 16.621 10.952 1.00 89.81 323 LEU A O 1
ATOM 2466 N N . LEU A 1 324 ? -17.889 14.606 11.892 1.00 86.94 324 LEU A N 1
ATOM 2467 C CA . LEU A 1 324 ? -17.619 13.919 10.634 1.00 86.94 324 LEU A CA 1
ATOM 2468 C C . LEU A 1 324 ? -18.872 13.874 9.748 1.00 86.94 324 LEU A C 1
ATOM 2470 O O . LEU A 1 324 ? -18.784 14.166 8.558 1.00 86.94 324 LEU A O 1
ATOM 2474 N N . LEU A 1 325 ? -20.040 13.603 10.339 1.00 84.62 325 LEU A N 1
ATOM 2475 C CA . LEU A 1 325 ? -21.332 13.594 9.644 1.00 84.62 325 LEU A CA 1
ATOM 2476 C C . LEU A 1 325 ? -21.818 14.995 9.239 1.00 84.62 325 LEU A C 1
ATOM 2478 O O . LEU A 1 325 ? -22.379 15.163 8.160 1.00 84.62 325 LEU A O 1
ATOM 2482 N N . GLY A 1 326 ? -21.610 16.006 10.087 1.00 80.38 326 GLY A N 1
ATOM 2483 C CA . GLY A 1 326 ? -22.093 17.373 9.866 1.00 80.38 326 GLY A CA 1
ATOM 2484 C C . GLY A 1 326 ? -21.337 18.144 8.779 1.00 80.38 326 GLY A C 1
ATOM 2485 O O . GLY A 1 326 ? -21.826 19.161 8.291 1.00 80.38 326 GLY A O 1
ATOM 2486 N N . SER A 1 327 ? -20.160 17.663 8.370 1.00 66.44 327 SER A N 1
ATOM 2487 C CA . SER A 1 327 ? -19.350 18.300 7.325 1.00 66.44 327 SER A CA 1
ATOM 2488 C C . SER A 1 327 ? -19.949 18.183 5.914 1.00 66.44 327 SER A C 1
ATOM 2490 O O . SER A 1 327 ? -19.642 19.002 5.047 1.00 66.44 327 SER A O 1
ATOM 2492 N N . GLU A 1 328 ? -20.838 17.215 5.673 1.00 64.56 328 GLU A N 1
ATOM 2493 C CA . GLU A 1 328 ? -21.395 16.967 4.337 1.00 64.56 328 GLU A CA 1
ATOM 2494 C C . GLU A 1 328 ? -22.504 17.956 3.950 1.00 64.56 328 GLU A C 1
ATOM 2496 O O . GLU A 1 328 ? -22.682 18.253 2.771 1.00 64.56 328 GLU A O 1
ATOM 2501 N N . THR A 1 329 ? -23.230 18.520 4.920 1.00 62.03 329 THR A N 1
ATOM 2502 C CA . THR A 1 329 ? -24.427 19.331 4.637 1.00 62.03 329 THR A CA 1
ATOM 2503 C C . THR A 1 329 ? -24.139 20.757 4.168 1.00 62.03 329 THR A C 1
ATOM 2505 O O . THR A 1 329 ? -25.032 21.412 3.639 1.00 62.03 329 THR A O 1
ATOM 2508 N N . THR A 1 330 ? -22.909 21.250 4.332 1.00 58.72 330 THR A N 1
ATOM 2509 C CA . THR A 1 330 ? -22.569 22.662 4.061 1.00 58.72 330 THR A CA 1
ATOM 2510 C C . THR A 1 330 ? -21.800 22.857 2.755 1.00 58.72 330 THR A C 1
ATOM 2512 O O . THR A 1 330 ? -21.682 23.980 2.269 1.00 58.72 330 THR A O 1
ATOM 2515 N N . SER A 1 331 ? -21.323 21.774 2.134 1.00 54.47 331 SER A N 1
ATOM 2516 C CA . SER A 1 331 ? -20.751 21.804 0.787 1.00 54.47 331 SER A CA 1
ATOM 2517 C C . SER A 1 331 ? -21.879 21.758 -0.247 1.00 54.47 331 SER A C 1
ATOM 2519 O O . SER A 1 331 ? -22.026 20.787 -0.991 1.00 54.47 331 SER A O 1
ATOM 2521 N N . GLY A 1 332 ? -22.680 22.824 -0.301 1.00 48.41 332 GLY A N 1
ATOM 2522 C CA . GLY A 1 332 ? -23.485 23.145 -1.474 1.00 48.41 332 GLY A CA 1
ATOM 2523 C C . GLY A 1 332 ? -22.545 23.405 -2.644 1.00 48.41 332 GLY A C 1
ATOM 2524 O O . GLY A 1 332 ? -22.188 24.547 -2.918 1.00 48.41 332 GLY A O 1
ATOM 2525 N N . ALA A 1 333 ? -22.088 22.330 -3.288 1.00 43.72 333 ALA A N 1
ATOM 2526 C CA . ALA A 1 333 ? -21.396 22.401 -4.555 1.00 43.72 333 ALA A CA 1
ATOM 2527 C C . ALA A 1 333 ? -22.325 23.148 -5.510 1.00 43.72 333 ALA A C 1
ATOM 2529 O O . ALA A 1 333 ? -23.410 22.664 -5.843 1.00 43.72 333 ALA A O 1
ATOM 2530 N N . ALA A 1 334 ? -21.913 24.357 -5.892 1.00 41.78 334 ALA A N 1
ATOM 2531 C CA . ALA A 1 334 ? -22.517 25.056 -7.004 1.00 41.78 334 ALA A CA 1
ATOM 2532 C C . ALA A 1 334 ? -22.584 24.065 -8.179 1.00 41.78 334 ALA A C 1
ATOM 2534 O O . ALA A 1 334 ? -21.582 23.391 -8.451 1.00 41.78 334 ALA A O 1
ATOM 2535 N N . PRO A 1 335 ? -23.747 23.911 -8.832 1.00 39.19 335 PRO A N 1
ATOM 2536 C CA . PRO A 1 335 ? -23.854 23.047 -9.992 1.00 39.19 335 PRO A CA 1
ATOM 2537 C C . PRO A 1 335 ? -22.805 23.507 -11.000 1.00 39.19 335 PRO A C 1
ATOM 2539 O O . PRO A 1 335 ? -22.719 24.693 -11.321 1.00 39.19 335 PRO A O 1
ATOM 2542 N N . TRP A 1 336 ? -21.967 22.573 -11.441 1.00 37.59 336 TRP A N 1
ATOM 2543 C CA . TRP A 1 336 ? -21.007 22.807 -12.509 1.00 37.59 336 TRP A CA 1
ATOM 2544 C C . TRP A 1 336 ? -21.730 23.499 -13.679 1.00 37.59 336 TRP A C 1
ATOM 2546 O O . TRP A 1 336 ? -22.769 22.996 -14.117 1.00 37.59 336 TRP A O 1
ATOM 2556 N N . PRO A 1 337 ? -21.247 24.650 -14.182 1.00 37.84 337 PRO A N 1
ATOM 2557 C CA . PRO A 1 337 ? -21.880 25.312 -15.308 1.00 37.84 337 PRO A CA 1
ATOM 2558 C C . PRO A 1 337 ? -21.526 24.524 -16.570 1.00 37.84 337 PRO A C 1
ATOM 2560 O O . PRO A 1 337 ? -20.448 24.679 -17.136 1.00 37.84 337 PRO A O 1
ATOM 2563 N N . GLY A 1 338 ? -22.426 23.643 -16.996 1.00 40.75 338 GLY A N 1
ATOM 2564 C CA . GLY A 1 338 ? -22.266 22.872 -18.221 1.00 40.75 338 GLY A CA 1
ATOM 2565 C C . GLY A 1 338 ? -23.610 22.484 -18.819 1.00 40.75 338 GLY A C 1
ATOM 2566 O O . GLY A 1 338 ? -24.303 21.632 -18.276 1.00 40.75 338 GLY A O 1
ATOM 2567 N N . GLY A 1 339 ? -23.937 23.087 -19.965 1.00 36.88 339 GLY A N 1
ATOM 2568 C CA . GLY A 1 339 ? -24.856 22.500 -20.942 1.00 36.88 339 GLY A CA 1
ATOM 2569 C C . GLY A 1 339 ? -26.296 23.002 -20.911 1.00 36.88 339 GLY A C 1
ATOM 2570 O O . GLY A 1 339 ? -27.216 22.259 -20.591 1.00 36.88 339 GLY A O 1
ATOM 2571 N N . SER A 1 340 ? -26.507 24.244 -21.347 1.00 42.06 340 SER A N 1
ATOM 2572 C CA . SER A 1 340 ? -27.731 24.577 -22.076 1.00 42.06 340 SER A CA 1
ATOM 2573 C C . SER A 1 340 ? -27.663 23.892 -23.441 1.00 42.06 340 SER A C 1
ATOM 2575 O O . SER A 1 340 ? -26.841 24.307 -24.247 1.00 42.06 340 SER A O 1
ATOM 2577 N N . GLU A 1 341 ? -28.519 22.899 -23.693 1.00 39.97 341 GLU A N 1
ATOM 2578 C CA . GLU A 1 341 ? -29.342 22.837 -24.913 1.00 39.97 341 GLU A CA 1
ATOM 2579 C C . GLU A 1 341 ? -30.431 21.740 -24.817 1.00 39.97 341 GLU A C 1
ATOM 2581 O O . GLU A 1 341 ? -30.178 20.554 -24.633 1.00 39.97 341 GLU A O 1
ATOM 2586 N N . THR A 1 342 ? -31.673 22.231 -24.883 1.00 45.19 342 THR A N 1
ATOM 2587 C CA . THR A 1 342 ? -32.948 21.679 -25.396 1.00 45.19 342 THR A CA 1
ATOM 2588 C C . THR A 1 342 ? -32.845 20.407 -26.267 1.00 45.19 342 THR A C 1
ATOM 2590 O O . THR A 1 342 ? -31.940 20.311 -27.079 1.00 45.19 342 THR A O 1
ATOM 2593 N N . THR A 1 343 ? -33.749 19.416 -26.319 1.00 43.53 343 THR A N 1
ATOM 2594 C CA . THR A 1 343 ? -35.220 19.346 -26.167 1.00 43.53 343 THR A CA 1
ATOM 2595 C C . THR A 1 343 ? -35.638 17.870 -26.334 1.00 43.53 343 THR A C 1
ATOM 2597 O O . THR A 1 343 ? -35.007 17.165 -27.115 1.00 43.53 343 THR A O 1
ATOM 2600 N N . GLY A 1 344 ? -36.755 17.425 -25.741 1.00 37.69 344 GLY A N 1
ATOM 2601 C CA . GLY A 1 344 ? -37.447 16.207 -26.207 1.00 37.69 344 GLY A CA 1
ATOM 2602 C C . GLY A 1 344 ? -38.238 15.471 -25.130 1.00 37.69 344 GLY A C 1
ATOM 2603 O O . GLY A 1 344 ? -37.670 14.721 -24.349 1.00 37.69 344 GLY A O 1
ATOM 2604 N N . GLY A 1 345 ? -39.551 15.702 -25.083 1.00 47.25 345 GLY A N 1
ATOM 2605 C CA . GLY A 1 345 ? -40.458 15.167 -24.069 1.00 47.25 345 GLY A CA 1
ATOM 2606 C C . GLY A 1 345 ? -40.713 13.658 -24.137 1.00 47.25 345 GLY A C 1
ATOM 2607 O O . GLY A 1 345 ? -40.710 13.044 -25.200 1.00 47.25 345 GLY A O 1
ATOM 2608 N N . GLY A 1 346 ? -41.032 13.093 -22.975 1.00 38.62 346 GLY A N 1
ATOM 2609 C CA . GLY A 1 346 ? -41.546 11.737 -22.816 1.00 38.62 346 GLY A CA 1
ATOM 2610 C C . GLY A 1 346 ? -42.089 11.557 -21.402 1.00 38.62 346 GLY A C 1
ATOM 2611 O O . GLY A 1 346 ? -41.328 11.404 -20.454 1.00 38.62 346 GLY A O 1
ATOM 2612 N N . ALA A 1 347 ? -43.410 11.645 -21.259 1.00 48.69 347 ALA A N 1
ATOM 2613 C CA . ALA A 1 347 ? -44.124 11.414 -20.011 1.00 48.69 347 ALA A CA 1
ATOM 2614 C C . ALA A 1 347 ? -44.130 9.919 -19.653 1.00 48.69 347 ALA A C 1
ATOM 2616 O O . ALA A 1 347 ? -44.451 9.093 -20.505 1.00 48.69 347 ALA A O 1
ATOM 2617 N N . GLY A 1 348 ? -43.871 9.576 -18.388 1.00 41.22 348 GLY A N 1
ATOM 2618 C CA . GLY A 1 348 ? -44.213 8.251 -17.873 1.00 41.22 348 GLY A CA 1
ATOM 2619 C C . GLY A 1 348 ? -43.448 7.795 -16.634 1.00 41.22 348 GLY A C 1
ATOM 2620 O O . GLY A 1 348 ? -42.260 7.514 -16.705 1.00 41.22 348 GLY A O 1
ATOM 2621 N N . SER A 1 349 ? -44.207 7.591 -15.555 1.00 41.09 349 SER A N 1
ATOM 2622 C CA . SER A 1 349 ? -43.967 6.603 -14.490 1.00 41.09 349 SER A CA 1
ATOM 2623 C C . SER A 1 349 ? -43.021 6.988 -13.346 1.00 41.09 349 SER A C 1
ATOM 2625 O O . SER A 1 349 ? -41.827 6.713 -13.325 1.00 41.09 349 SER A O 1
ATOM 2627 N N . SER A 1 350 ? -43.651 7.538 -12.310 1.00 42.97 350 SER A N 1
ATOM 2628 C CA . SER A 1 350 ? -43.175 7.656 -10.935 1.00 42.97 350 SER A CA 1
ATOM 2629 C C . SER A 1 350 ? -42.936 6.284 -10.286 1.00 42.97 350 SER A C 1
ATOM 2631 O O . SER A 1 350 ? -43.887 5.615 -9.878 1.00 42.97 350 SER A O 1
ATOM 2633 N N . SER A 1 351 ? -41.672 5.896 -10.116 1.00 39.62 351 SER A N 1
ATOM 2634 C CA . SER A 1 351 ? -41.258 4.891 -9.132 1.00 39.62 351 SER A CA 1
ATOM 2635 C C . SER A 1 351 ? -40.496 5.584 -8.007 1.00 39.62 351 SER A C 1
ATOM 2637 O O . SER A 1 351 ? -39.356 6.013 -8.174 1.00 39.62 351 SER A O 1
ATOM 2639 N N . SER A 1 352 ? -41.151 5.706 -6.857 1.00 40.91 352 SER A N 1
ATOM 2640 C CA . SER A 1 352 ? -40.583 6.178 -5.599 1.00 40.91 352 SER A CA 1
ATOM 2641 C C . SER A 1 352 ? -39.553 5.175 -5.071 1.00 40.91 352 SER A C 1
ATOM 2643 O O . SER A 1 352 ? -39.873 4.308 -4.258 1.00 40.91 352 SER A O 1
ATOM 2645 N N . SER A 1 353 ? -38.310 5.277 -5.532 1.00 36.03 353 SER A N 1
ATOM 2646 C CA . SER A 1 353 ? -37.173 4.688 -4.835 1.00 36.03 353 SER A CA 1
ATOM 2647 C C . SER A 1 353 ? -36.829 5.596 -3.659 1.00 36.03 353 SER A C 1
ATOM 2649 O O . SER A 1 353 ? -36.269 6.676 -3.841 1.00 36.03 353 SER A O 1
ATOM 2651 N N . THR A 1 354 ? -37.169 5.171 -2.445 1.00 35.72 354 THR A N 1
ATOM 2652 C CA . THR A 1 354 ? -36.569 5.681 -1.210 1.00 35.72 354 THR A CA 1
ATOM 2653 C C . THR A 1 354 ? -35.077 5.368 -1.238 1.00 35.72 354 THR A C 1
ATOM 2655 O O . THR A 1 354 ? -34.627 4.364 -0.692 1.00 35.72 354 THR A O 1
ATOM 2658 N N . SER A 1 355 ? -34.301 6.210 -1.917 1.00 37.97 355 SER A N 1
ATOM 2659 C CA . SER A 1 355 ? -32.867 6.300 -1.708 1.00 37.97 355 SER A CA 1
ATOM 2660 C C . SER A 1 355 ? -32.689 6.850 -0.300 1.00 37.97 355 SER A C 1
ATOM 2662 O O . SER A 1 355 ? -32.829 8.052 -0.066 1.00 37.97 355 SER A O 1
ATOM 2664 N N . SER A 1 356 ? -32.454 5.961 0.661 1.00 41.91 356 SER A N 1
ATOM 2665 C CA . SER A 1 356 ? -31.851 6.327 1.932 1.00 41.91 356 SER A CA 1
ATOM 2666 C C . SER A 1 356 ? -30.527 7.011 1.600 1.00 41.91 356 SER A C 1
ATOM 2668 O O . SER A 1 356 ? -29.527 6.337 1.353 1.00 41.91 356 SER A O 1
ATOM 2670 N N . GLY A 1 357 ? -30.553 8.340 1.505 1.00 40.22 357 GLY A N 1
ATOM 2671 C CA . GLY A 1 357 ? -29.372 9.182 1.411 1.00 40.22 357 GLY A CA 1
ATOM 2672 C C . GLY A 1 357 ? -28.615 9.057 2.721 1.00 40.22 357 GLY A C 1
ATOM 2673 O O . GLY A 1 357 ? -28.746 9.897 3.603 1.00 40.22 357 GLY A O 1
ATOM 2674 N N . GLY A 1 358 ? -27.915 7.938 2.892 1.00 43.59 358 GLY A N 1
ATOM 2675 C CA . GLY A 1 358 ? -26.973 7.759 3.973 1.00 43.59 358 GLY A CA 1
ATOM 2676 C C . GLY A 1 358 ? -25.835 8.727 3.719 1.00 43.59 358 GLY A C 1
ATOM 2677 O O . GLY A 1 358 ? -25.077 8.525 2.775 1.00 43.59 358 GLY A O 1
ATOM 2678 N N . SER A 1 359 ? -25.758 9.779 4.532 1.00 46.31 359 SER A N 1
ATOM 2679 C CA . SER A 1 359 ? -24.577 10.630 4.676 1.00 46.31 359 SER A CA 1
ATOM 2680 C C . SER A 1 359 ? -23.359 9.718 4.783 1.00 46.31 359 SER A C 1
ATOM 2682 O O . SER A 1 359 ? -23.255 8.899 5.707 1.00 46.31 359 SER A O 1
ATOM 2684 N N . SER A 1 360 ? -22.532 9.723 3.747 1.00 55.66 360 SER A N 1
ATOM 2685 C CA . SER A 1 360 ? -21.635 8.615 3.472 1.00 55.66 360 SER A CA 1
ATOM 2686 C C . SER A 1 360 ? -20.309 8.870 4.164 1.00 55.66 360 SER A C 1
ATOM 2688 O O . SER A 1 360 ? -19.318 9.231 3.539 1.00 55.66 360 SER A O 1
ATOM 2690 N N . LEU A 1 361 ? -20.244 8.503 5.448 1.00 62.59 361 LEU A N 1
ATOM 2691 C CA . LEU A 1 361 ? -18.966 8.242 6.127 1.00 62.59 361 LEU A CA 1
ATOM 2692 C C . LEU A 1 361 ? -18.105 7.192 5.388 1.00 62.59 361 LEU A C 1
ATOM 2694 O O . LEU A 1 361 ? -16.963 6.969 5.791 1.00 62.59 361 LEU A O 1
ATOM 2698 N N . ALA A 1 362 ? -18.620 6.543 4.327 1.00 58.75 362 ALA A N 1
ATOM 2699 C CA . ALA A 1 362 ? -17.839 5.732 3.401 1.00 58.75 362 ALA A CA 1
ATOM 2700 C C . ALA A 1 362 ? -16.842 6.632 2.654 1.00 58.75 362 ALA A C 1
ATOM 2702 O O . ALA A 1 362 ? -17.113 7.186 1.592 1.00 58.75 362 ALA A O 1
ATOM 2703 N N . GLY A 1 363 ? -15.690 6.816 3.280 1.00 60.31 363 GLY A N 1
ATOM 2704 C CA . GLY A 1 363 ? -14.621 7.666 2.791 1.00 60.31 363 GLY A CA 1
ATOM 2705 C C . GLY A 1 363 ? -13.674 8.081 3.901 1.00 60.31 363 GLY A C 1
ATOM 2706 O O . GLY A 1 363 ? -12.497 8.231 3.618 1.00 60.31 363 GLY A O 1
ATOM 2707 N N . LEU A 1 364 ? -14.144 8.209 5.149 1.00 75.12 364 LEU A N 1
ATOM 2708 C CA . LEU A 1 364 ? -13.298 8.676 6.245 1.00 75.12 364 LEU A CA 1
ATOM 2709 C C . LEU A 1 364 ? -12.064 7.783 6.412 1.00 75.12 364 LEU A C 1
ATOM 2711 O O . LEU A 1 364 ? -12.177 6.630 6.802 1.00 75.12 364 LEU A O 1
ATOM 2715 N N . ASN A 1 365 ? -10.886 8.339 6.188 1.00 77.62 365 ASN A N 1
ATOM 2716 C CA . ASN A 1 365 ? -9.639 7.635 6.401 1.00 77.62 365 ASN A CA 1
ATOM 2717 C C . ASN A 1 365 ? -9.133 7.867 7.834 1.00 77.62 365 ASN A C 1
ATOM 2719 O O . ASN A 1 365 ? -8.764 8.981 8.202 1.00 77.62 365 ASN A O 1
ATOM 2723 N N . THR A 1 366 ? -9.117 6.815 8.656 1.00 78.12 366 THR A N 1
ATOM 2724 C CA . THR A 1 366 ? -8.562 6.835 10.028 1.00 78.12 366 THR A CA 1
ATOM 2725 C C . THR A 1 366 ? -7.067 6.492 10.080 1.00 78.12 366 THR A C 1
ATOM 2727 O O . THR A 1 366 ? -6.472 6.373 11.151 1.00 78.12 366 THR A O 1
ATOM 2730 N N . CYS A 1 367 ? -6.446 6.264 8.927 1.00 84.75 367 CYS A N 1
ATOM 2731 C CA . CYS A 1 367 ? -5.064 5.832 8.796 1.00 84.75 367 CYS A CA 1
ATOM 2732 C C . CYS A 1 367 ? -4.310 6.820 7.905 1.00 84.75 367 CYS A C 1
ATOM 2734 O O . CYS A 1 367 ? -4.862 7.317 6.934 1.00 84.75 367 CYS A O 1
ATOM 2736 N N . THR A 1 368 ? -3.048 7.117 8.188 1.00 87.75 368 THR A N 1
ATOM 2737 C CA . THR A 1 368 ? -2.275 7.949 7.258 1.00 87.75 368 THR A CA 1
ATOM 2738 C C . THR A 1 368 ? -1.920 7.148 6.004 1.00 87.75 368 THR A C 1
ATOM 2740 O O . THR A 1 368 ? -1.735 5.925 6.057 1.00 87.75 368 THR A O 1
ATOM 2743 N N . SER A 1 369 ? -1.786 7.825 4.864 1.00 92.00 369 SER A N 1
ATOM 2744 C CA . SER A 1 369 ? -1.311 7.233 3.614 1.00 92.00 369 SER A CA 1
ATOM 2745 C C . SER A 1 369 ? 0.080 6.635 3.740 1.00 92.00 369 SER A C 1
ATOM 2747 O O . SER A 1 369 ? 0.409 5.743 2.965 1.00 92.00 369 SER A O 1
ATOM 2749 N N . GLU A 1 370 ? 0.854 7.052 4.745 1.00 90.81 370 GLU A N 1
ATOM 2750 C CA . GLU A 1 370 ? 2.150 6.468 5.103 1.00 90.81 370 GLU A CA 1
ATOM 2751 C C . GLU A 1 370 ? 2.096 4.953 5.264 1.00 90.81 370 GLU A C 1
ATOM 2753 O O . GLU A 1 370 ? 3.038 4.255 4.904 1.00 90.81 370 GLU A O 1
ATOM 2758 N N . VAL A 1 371 ? 0.974 4.413 5.739 1.00 94.19 371 VAL A N 1
ATOM 2759 C CA . VAL A 1 371 ? 0.815 2.964 5.869 1.00 94.19 371 VAL A CA 1
ATOM 2760 C C . VAL A 1 371 ? 0.730 2.296 4.493 1.00 94.19 371 VAL A C 1
ATOM 2762 O O . VAL A 1 371 ? 1.316 1.237 4.279 1.00 94.19 371 VAL A O 1
ATOM 2765 N N . LEU A 1 372 ? 0.055 2.920 3.524 1.00 96.00 372 LEU A N 1
ATOM 2766 C CA . LEU A 1 372 ? 0.030 2.429 2.146 1.00 96.00 372 LEU A CA 1
ATOM 2767 C C . LEU A 1 372 ? 1.383 2.645 1.445 1.00 96.00 372 LEU A C 1
ATOM 2769 O O . LEU A 1 372 ? 1.820 1.761 0.708 1.00 96.00 372 LEU A O 1
ATOM 2773 N N . VAL A 1 373 ? 2.067 3.763 1.716 1.00 94.38 373 VAL A N 1
ATOM 2774 C CA . VAL A 1 373 ? 3.440 4.028 1.251 1.00 94.38 373 VAL A CA 1
ATOM 2775 C C . VAL A 1 373 ? 4.386 2.942 1.759 1.00 94.38 373 VAL A C 1
ATOM 2777 O O . VAL A 1 373 ? 5.086 2.328 0.961 1.00 94.38 373 VAL A O 1
ATOM 2780 N N . GLU A 1 374 ? 4.378 2.619 3.053 1.00 93.69 374 GLU A N 1
ATOM 2781 C CA . GLU A 1 374 ? 5.269 1.589 3.593 1.00 93.69 374 GLU A CA 1
ATOM 2782 C C . GLU A 1 374 ? 4.923 0.189 3.072 1.00 93.69 374 GLU A C 1
ATOM 2784 O O . GLU A 1 374 ? 5.822 -0.603 2.790 1.00 93.69 374 GLU A O 1
ATOM 2789 N N . MET A 1 375 ? 3.637 -0.125 2.877 1.00 95.44 375 MET A N 1
ATOM 2790 C CA . MET A 1 375 ? 3.238 -1.371 2.217 1.00 95.44 375 MET A CA 1
ATOM 2791 C C . MET A 1 375 ? 3.821 -1.460 0.798 1.00 95.44 375 MET A C 1
ATOM 2793 O O . MET A 1 375 ? 4.391 -2.484 0.425 1.00 95.44 375 MET A O 1
ATOM 2797 N N . LEU A 1 376 ? 3.706 -0.391 0.008 1.00 96.31 376 LEU A N 1
ATOM 2798 C CA . LEU A 1 376 ? 4.256 -0.348 -1.344 1.00 96.31 376 LEU A CA 1
ATOM 2799 C C . LEU A 1 376 ? 5.787 -0.382 -1.344 1.00 96.31 376 LEU A C 1
ATOM 2801 O O . LEU A 1 376 ? 6.367 -1.056 -2.190 1.00 96.31 376 LEU A O 1
ATOM 2805 N N . ARG A 1 377 ? 6.449 0.263 -0.376 1.00 92.38 377 ARG A N 1
ATOM 2806 C CA . ARG A 1 377 ? 7.897 0.141 -0.182 1.00 92.38 377 ARG A CA 1
ATOM 2807 C C . ARG A 1 377 ? 8.271 -1.308 0.120 1.00 92.38 377 ARG A C 1
ATOM 2809 O O . ARG A 1 377 ? 9.182 -1.816 -0.516 1.00 92.38 377 ARG A O 1
ATOM 2816 N N . HIS A 1 378 ? 7.555 -2.011 0.999 1.00 90.88 378 HIS A N 1
ATOM 2817 C CA . HIS A 1 378 ? 7.763 -3.450 1.235 1.00 90.88 378 HIS A CA 1
ATOM 2818 C C . HIS A 1 378 ? 7.649 -4.274 -0.052 1.00 90.88 378 HIS A C 1
ATOM 2820 O O . HIS A 1 378 ? 8.509 -5.108 -0.330 1.00 90.88 378 HIS A O 1
ATOM 2826 N N . LEU A 1 379 ? 6.638 -4.016 -0.885 1.00 93.25 379 LEU A N 1
ATOM 2827 C CA . LEU A 1 379 ? 6.494 -4.700 -2.175 1.00 93.25 379 LEU A CA 1
ATOM 2828 C C . LEU A 1 379 ? 7.631 -4.347 -3.145 1.00 93.25 379 LEU A C 1
ATOM 2830 O O . LEU A 1 379 ? 8.234 -5.256 -3.712 1.00 93.25 379 LEU A O 1
ATOM 2834 N N . LYS A 1 380 ? 7.982 -3.059 -3.280 1.00 92.69 380 LYS A N 1
ATOM 2835 C CA . LYS A 1 380 ? 9.122 -2.586 -4.086 1.00 92.69 380 LYS A CA 1
ATOM 2836 C C . LYS A 1 380 ? 10.379 -3.366 -3.726 1.00 92.69 380 LYS A C 1
ATOM 2838 O O . LYS A 1 380 ? 11.016 -3.930 -4.603 1.00 92.69 380 LYS A O 1
ATOM 2843 N N . ARG A 1 381 ? 10.700 -3.443 -2.436 1.00 88.00 381 ARG A N 1
ATOM 2844 C CA . ARG A 1 381 ? 11.871 -4.150 -1.903 1.00 88.00 381 ARG A CA 1
ATOM 2845 C C . ARG A 1 381 ? 11.833 -5.647 -2.156 1.00 88.00 381 ARG A C 1
ATOM 2847 O O . ARG A 1 381 ? 12.829 -6.213 -2.596 1.00 88.00 381 ARG A O 1
ATOM 2854 N N . SER A 1 382 ? 10.680 -6.267 -1.915 1.00 86.56 382 SER A N 1
ATOM 2855 C CA . SER A 1 382 ? 10.481 -7.700 -2.136 1.00 86.56 382 SER A CA 1
ATOM 2856 C C . SER A 1 382 ? 10.676 -8.086 -3.606 1.00 86.56 382 SER A C 1
ATOM 2858 O O . SER A 1 382 ? 11.137 -9.187 -3.893 1.00 86.56 382 SER A O 1
ATOM 2860 N N . TYR A 1 383 ? 10.339 -7.187 -4.536 1.00 89.69 383 TYR A N 1
ATOM 2861 C CA . TYR A 1 383 ? 10.469 -7.414 -5.976 1.00 89.69 383 TYR A CA 1
ATOM 2862 C C . TYR A 1 383 ? 11.709 -6.784 -6.608 1.00 89.69 383 TYR A C 1
ATOM 2864 O O . TYR A 1 383 ? 11.964 -7.024 -7.786 1.00 89.69 383 TYR A O 1
ATOM 2872 N N . TRP A 1 384 ? 12.494 -6.008 -5.864 1.00 89.06 384 TRP A N 1
ATOM 2873 C CA . TRP A 1 384 ? 13.643 -5.296 -6.407 1.00 89.06 384 TRP A CA 1
ATOM 2874 C C . TRP A 1 384 ? 14.698 -6.296 -6.917 1.00 89.06 384 TRP A C 1
ATOM 2876 O O . TRP A 1 384 ? 15.214 -7.086 -6.122 1.00 89.06 384 TRP A O 1
ATOM 2886 N N . PRO A 1 385 ? 15.026 -6.302 -8.224 1.00 84.62 385 PRO A N 1
ATOM 2887 C CA . PRO A 1 385 ? 15.889 -7.336 -8.794 1.00 84.62 385 PRO A CA 1
ATOM 2888 C C . PRO A 1 385 ? 17.380 -7.048 -8.623 1.00 84.62 385 PRO A C 1
ATOM 2890 O O . PRO A 1 385 ? 18.200 -7.936 -8.841 1.00 84.62 385 PRO A O 1
ATOM 2893 N N . PHE A 1 386 ? 17.752 -5.830 -8.229 1.00 84.19 386 PHE A N 1
ATOM 2894 C CA . PHE A 1 386 ? 19.152 -5.456 -8.059 1.00 84.19 386 PHE A CA 1
ATOM 2895 C C . PHE A 1 386 ? 19.613 -5.679 -6.611 1.00 84.19 386 PHE A C 1
ATOM 2897 O O . PHE A 1 386 ? 18.805 -5.642 -5.681 1.00 84.19 386 PHE A O 1
ATOM 2904 N N . PRO A 1 387 ? 20.906 -5.928 -6.375 1.00 77.75 387 PRO A N 1
ATOM 2905 C CA . PRO A 1 387 ? 21.448 -5.980 -5.024 1.00 77.75 387 PRO A CA 1
ATOM 2906 C C . PRO A 1 387 ? 21.176 -4.699 -4.239 1.00 77.75 387 PRO A C 1
ATOM 2908 O O . PRO A 1 387 ? 21.069 -3.605 -4.795 1.00 77.75 387 PRO A O 1
ATOM 2911 N N . TRP A 1 388 ? 21.045 -4.849 -2.927 1.00 76.88 388 TRP A N 1
ATOM 2912 C CA . TRP A 1 388 ? 21.000 -3.722 -2.010 1.00 76.88 388 TRP A CA 1
ATOM 2913 C C . TRP A 1 388 ? 22.409 -3.527 -1.483 1.00 76.88 388 TRP A C 1
ATOM 2915 O O . TRP A 1 388 ? 22.821 -4.210 -0.549 1.00 76.88 388 TRP A O 1
ATOM 2925 N N . ASP A 1 389 ? 23.170 -2.643 -2.125 1.00 59.28 389 ASP A N 1
ATOM 2926 C CA . ASP A 1 389 ? 24.533 -2.339 -1.700 1.00 59.28 389 ASP A CA 1
ATOM 2927 C C . ASP A 1 389 ? 24.515 -1.719 -0.291 1.00 59.28 389 ASP A C 1
ATOM 2929 O O . ASP A 1 389 ? 24.353 -0.517 -0.132 1.00 59.28 389 ASP A O 1
ATOM 2933 N N . SER A 1 390 ? 24.689 -2.537 0.751 1.00 52.69 390 SER A N 1
ATOM 2934 C CA . SER A 1 390 ? 24.971 -2.060 2.113 1.00 52.69 390 SER A CA 1
ATOM 2935 C C . SER A 1 390 ? 26.474 -1.893 2.369 1.00 52.69 390 SER A C 1
ATOM 2937 O O . SER A 1 390 ? 26.865 -1.213 3.314 1.00 52.69 390 SER A O 1
ATOM 2939 N N . GLY A 1 391 ? 27.324 -2.504 1.531 1.00 47.31 391 GLY A N 1
ATOM 2940 C CA . GLY A 1 391 ? 28.781 -2.534 1.706 1.00 47.31 391 GLY A CA 1
ATOM 2941 C C . GLY A 1 391 ? 29.582 -1.565 0.837 1.00 47.31 391 GLY A C 1
ATOM 2942 O O . GLY A 1 391 ? 30.633 -1.104 1.271 1.00 47.31 391 GLY A O 1
ATOM 2943 N N . VAL A 1 392 ? 29.109 -1.229 -0.370 1.00 47.31 392 VAL A N 1
ATOM 2944 C CA . VAL A 1 392 ? 29.844 -0.333 -1.296 1.00 47.31 392 VAL A CA 1
ATOM 2945 C C . VAL A 1 392 ? 29.909 1.100 -0.751 1.00 47.31 392 VAL A C 1
ATOM 2947 O O . VAL A 1 392 ? 30.846 1.845 -1.034 1.00 47.31 392 VAL A O 1
ATOM 2950 N N . ASP A 1 393 ? 28.968 1.444 0.122 1.00 44.34 393 ASP A N 1
ATOM 2951 C CA . ASP A 1 393 ? 28.849 2.761 0.743 1.00 44.34 393 ASP A CA 1
ATOM 2952 C C . ASP A 1 393 ? 29.825 2.954 1.915 1.00 44.34 393 ASP A C 1
ATOM 2954 O O . ASP A 1 393 ? 30.118 4.083 2.296 1.00 44.34 393 ASP A O 1
ATOM 2958 N N . ALA A 1 394 ? 30.427 1.872 2.427 1.00 45.91 394 ALA A N 1
ATOM 2959 C CA . ALA A 1 394 ? 31.457 1.946 3.465 1.00 45.91 394 ALA A CA 1
ATOM 2960 C C . ALA A 1 394 ? 32.779 2.569 2.968 1.00 45.91 394 ALA A C 1
ATOM 2962 O O . ALA A 1 394 ? 33.628 2.935 3.780 1.00 45.91 394 ALA A O 1
ATOM 2963 N N . ALA A 1 395 ? 32.966 2.693 1.647 1.00 48.09 395 ALA A N 1
ATOM 2964 C CA . ALA A 1 395 ? 34.149 3.313 1.052 1.00 48.09 395 ALA A CA 1
ATOM 2965 C C . ALA A 1 395 ? 34.135 4.853 1.118 1.00 48.09 395 ALA A C 1
ATOM 2967 O O . ALA A 1 395 ? 35.185 5.473 0.944 1.00 48.09 395 ALA A O 1
ATOM 2968 N N . TYR A 1 396 ? 32.982 5.476 1.388 1.00 53.09 396 TYR A N 1
ATOM 2969 C CA . TYR A 1 396 ? 32.845 6.929 1.452 1.00 53.09 396 TYR A CA 1
ATOM 2970 C C . TYR A 1 396 ? 32.545 7.389 2.884 1.00 53.09 396 TYR A C 1
ATOM 2972 O O . TYR A 1 396 ? 31.490 7.060 3.431 1.00 53.09 396 TYR A O 1
ATOM 2980 N N . PRO A 1 397 ? 33.432 8.189 3.509 1.00 46.84 397 PRO A N 1
ATOM 2981 C CA . PRO A 1 397 ? 33.112 8.848 4.767 1.00 46.84 397 PRO A CA 1
ATOM 2982 C C . PRO A 1 397 ? 31.854 9.701 4.559 1.00 46.84 397 PRO A C 1
ATOM 2984 O O . PRO A 1 397 ? 31.839 10.550 3.672 1.00 46.84 397 PRO A O 1
ATOM 2987 N N . HIS A 1 398 ? 30.817 9.473 5.370 1.00 51.97 398 HIS A N 1
ATOM 2988 C CA . HIS A 1 398 ? 29.521 10.178 5.352 1.00 51.97 398 HIS A CA 1
ATOM 2989 C C . HIS A 1 398 ? 28.487 9.751 4.297 1.00 51.97 398 HIS A C 1
ATOM 2991 O O . HIS A 1 398 ? 27.417 10.356 4.265 1.00 51.97 398 HIS A O 1
ATOM 2997 N N . ALA A 1 399 ? 28.732 8.713 3.488 1.00 50.56 399 ALA A N 1
ATOM 2998 C CA . ALA A 1 399 ? 27.666 8.165 2.649 1.00 50.56 399 ALA A CA 1
ATOM 2999 C C . ALA A 1 399 ? 26.584 7.532 3.537 1.00 50.56 399 ALA A C 1
ATOM 3001 O O . ALA A 1 399 ? 26.850 6.608 4.310 1.00 50.56 399 ALA A O 1
ATOM 3002 N N . VAL A 1 400 ? 25.358 8.044 3.436 1.00 53.94 400 VAL A N 1
ATOM 3003 C CA . VAL A 1 400 ? 24.189 7.351 3.974 1.00 53.94 400 VAL A CA 1
ATOM 3004 C C . VAL A 1 400 ? 23.921 6.211 2.999 1.00 53.94 400 VAL A C 1
ATOM 3006 O O . VAL A 1 400 ? 23.923 6.424 1.787 1.00 53.94 400 VAL A O 1
ATOM 3009 N N . GLY A 1 401 ? 23.786 4.985 3.506 1.00 53.97 401 GLY A N 1
ATOM 3010 C CA . GLY A 1 401 ? 23.589 3.824 2.642 1.00 53.97 401 GLY A CA 1
ATOM 3011 C C . GLY A 1 401 ? 22.451 4.073 1.649 1.00 53.97 401 GLY A C 1
ATOM 3012 O O . GLY A 1 401 ? 21.417 4.618 2.041 1.00 53.97 401 GLY A O 1
ATOM 3013 N N . SER A 1 402 ? 22.616 3.692 0.380 1.00 52.19 402 SER A N 1
ATOM 3014 C CA . SER A 1 402 ? 21.551 3.787 -0.620 1.00 52.19 402 SER A CA 1
ATOM 3015 C C . SER A 1 402 ? 20.413 2.861 -0.204 1.00 52.19 402 SER A C 1
ATOM 3017 O O . SER A 1 402 ? 20.400 1.664 -0.500 1.00 52.19 402 SER A O 1
ATOM 3019 N N . HIS A 1 403 ? 19.465 3.405 0.556 1.00 57.03 403 HIS A N 1
ATOM 3020 C CA . HIS A 1 403 ? 18.297 2.702 1.061 1.00 57.03 403 HIS A CA 1
ATOM 3021 C C . HIS A 1 403 ? 17.370 2.340 -0.109 1.00 57.03 403 HIS A C 1
ATOM 3023 O O . HIS A 1 403 ? 16.353 2.990 -0.319 1.00 57.03 403 HIS A O 1
ATOM 3029 N N . GLY A 1 404 ? 17.712 1.331 -0.909 1.00 65.81 404 GLY A N 1
ATOM 3030 C CA . GLY A 1 404 ? 16.888 0.995 -2.071 1.00 65.81 404 GLY A CA 1
ATOM 3031 C C . GLY A 1 404 ? 17.507 0.113 -3.145 1.00 65.81 404 GLY A C 1
ATOM 3032 O O . GLY A 1 404 ? 16.761 -0.401 -3.969 1.00 65.81 404 GLY A O 1
ATOM 3033 N N . GLY A 1 405 ? 18.834 -0.059 -3.183 1.00 81.56 405 GLY A N 1
ATOM 3034 C CA . GLY A 1 405 ? 19.491 -0.737 -4.313 1.00 81.56 405 GLY A CA 1
ATOM 3035 C C . GLY A 1 405 ? 19.496 0.087 -5.613 1.00 81.56 405 GLY A C 1
ATOM 3036 O O . GLY A 1 405 ? 19.778 -0.453 -6.685 1.00 81.56 405 GLY A O 1
ATOM 3037 N N . PHE A 1 406 ? 19.208 1.394 -5.525 1.00 89.44 406 PHE A N 1
ATOM 3038 C CA . PHE A 1 406 ? 19.249 2.339 -6.646 1.00 89.44 406 PHE A CA 1
ATOM 3039 C C . PHE A 1 406 ? 20.637 2.394 -7.291 1.00 89.44 406 PHE A C 1
ATOM 3041 O O . PHE A 1 406 ? 20.749 2.275 -8.508 1.00 89.44 406 PHE A O 1
ATOM 3048 N N . ARG A 1 407 ? 21.706 2.521 -6.489 1.00 87.38 407 ARG A N 1
ATOM 3049 C CA . ARG A 1 407 ? 23.088 2.620 -6.998 1.00 87.38 407 ARG A CA 1
ATOM 3050 C C . ARG A 1 407 ? 23.461 1.437 -7.881 1.00 87.38 407 ARG A C 1
ATOM 3052 O O . ARG A 1 407 ? 24.021 1.628 -8.958 1.00 87.38 407 ARG A O 1
ATOM 3059 N N . SER A 1 408 ? 23.131 0.229 -7.438 1.00 84.00 408 SER A N 1
ATOM 3060 C CA . SER A 1 408 ? 23.401 -1.002 -8.176 1.00 84.00 408 SER A CA 1
ATOM 3061 C C . SER A 1 408 ? 22.610 -1.044 -9.485 1.00 84.00 408 SER A C 1
ATOM 3063 O O . SER A 1 408 ? 23.173 -1.376 -10.526 1.00 84.00 408 SER A O 1
ATOM 3065 N N . ALA A 1 409 ? 21.336 -0.638 -9.457 1.00 88.44 409 ALA A N 1
ATOM 3066 C CA . ALA A 1 409 ? 20.504 -0.526 -10.654 1.00 88.44 409 ALA A CA 1
ATOM 3067 C C . ALA A 1 409 ? 21.051 0.518 -11.646 1.00 88.44 409 ALA A C 1
ATOM 3069 O O . ALA A 1 409 ? 21.135 0.247 -12.841 1.00 88.44 409 ALA A O 1
ATOM 3070 N N . ALA A 1 410 ? 21.473 1.687 -11.159 1.00 91.06 410 ALA A N 1
ATOM 3071 C CA . ALA A 1 410 ? 22.023 2.767 -11.974 1.00 91.06 410 ALA A CA 1
ATOM 3072 C C . ALA A 1 410 ? 23.345 2.364 -12.643 1.00 91.06 410 ALA A C 1
ATOM 3074 O O . ALA A 1 410 ? 23.505 2.531 -13.849 1.00 91.06 410 ALA A O 1
ATOM 3075 N N . LYS A 1 411 ? 24.274 1.769 -11.884 1.00 87.31 411 LYS A N 1
ATOM 3076 C CA . LYS A 1 411 ? 25.540 1.245 -12.426 1.00 87.31 411 LYS A CA 1
ATOM 3077 C C . LYS A 1 411 ? 25.299 0.158 -13.470 1.00 87.31 411 LYS A C 1
ATOM 3079 O O . LYS A 1 411 ? 25.908 0.195 -14.535 1.00 87.31 411 LYS A O 1
ATOM 3084 N N . ALA A 1 412 ? 24.367 -0.760 -13.195 1.00 84.88 412 ALA A N 1
ATOM 3085 C CA . ALA A 1 412 ? 23.978 -1.792 -14.150 1.00 84.88 412 ALA A CA 1
ATOM 3086 C C . ALA A 1 412 ? 23.436 -1.199 -15.458 1.00 84.88 412 ALA A C 1
ATOM 3088 O O . ALA A 1 412 ? 23.767 -1.706 -16.524 1.00 84.88 412 ALA A O 1
ATOM 3089 N N . ALA A 1 413 ? 22.646 -0.123 -15.386 1.00 87.31 413 ALA A N 1
ATOM 3090 C CA . ALA A 1 413 ? 22.119 0.557 -16.568 1.00 87.31 413 ALA A CA 1
ATOM 3091 C C . ALA A 1 413 ? 23.207 1.276 -17.385 1.00 87.31 413 ALA A C 1
ATOM 3093 O O . ALA A 1 413 ? 23.124 1.313 -18.608 1.00 87.31 413 ALA A O 1
ATOM 3094 N N . MET A 1 414 ? 24.234 1.826 -16.729 1.00 87.94 414 MET A N 1
ATOM 3095 C CA . MET A 1 414 ? 25.354 2.505 -17.401 1.00 87.94 414 MET A CA 1
ATOM 3096 C C . MET A 1 414 ? 26.430 1.544 -17.931 1.00 87.94 414 MET A C 1
ATOM 3098 O O . MET A 1 414 ? 27.287 1.960 -18.703 1.00 87.94 414 MET A O 1
ATOM 3102 N N . GLY A 1 415 ? 26.414 0.275 -17.511 1.00 81.50 415 GLY A N 1
ATOM 3103 C CA . GLY A 1 415 ? 27.481 -0.683 -17.815 1.00 81.50 415 GLY A CA 1
ATOM 3104 C C . GLY A 1 415 ? 28.782 -0.447 -17.030 1.00 81.50 415 GLY A C 1
ATOM 3105 O O . GLY A 1 415 ? 29.808 -1.021 -17.387 1.00 81.50 415 GLY A O 1
ATOM 3106 N N . ASP A 1 416 ? 28.749 0.368 -15.969 1.00 78.81 416 ASP A N 1
ATOM 3107 C CA . ASP A 1 416 ? 29.906 0.699 -15.121 1.00 78.81 416 ASP A CA 1
ATOM 3108 C C . ASP A 1 416 ? 30.305 -0.504 -14.248 1.00 78.81 416 ASP A C 1
ATOM 3110 O O . ASP A 1 416 ? 29.502 -0.88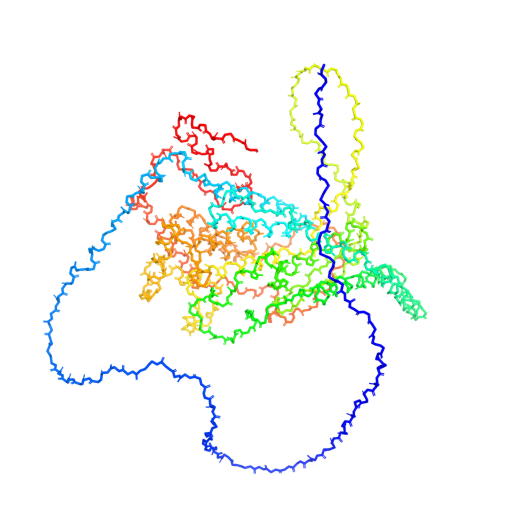0 -13.396 1.00 78.81 416 ASP A O 1
ATOM 3114 N N . ASP A 1 417 ? 31.525 -1.051 -14.415 1.00 58.41 417 ASP A N 1
ATOM 3115 C CA . ASP A 1 417 ? 32.233 -2.052 -13.572 1.00 58.41 417 ASP A CA 1
ATOM 3116 C C . ASP A 1 417 ? 31.346 -2.866 -12.614 1.00 58.41 417 ASP A C 1
ATOM 3118 O O . ASP A 1 417 ? 31.567 -2.976 -11.402 1.00 58.41 417 ASP A O 1
ATOM 3122 N N . VAL A 1 418 ? 30.294 -3.450 -13.175 1.00 61.12 418 VAL A N 1
ATOM 3123 C CA . VAL A 1 418 ? 29.380 -4.291 -12.428 1.00 61.12 418 VAL A CA 1
ATOM 3124 C C . VAL A 1 418 ? 30.019 -5.663 -12.345 1.00 61.12 418 VAL A C 1
ATOM 3126 O O . VAL A 1 418 ? 30.515 -6.182 -13.347 1.00 61.12 418 VAL A O 1
ATOM 3129 N N . SER A 1 419 ? 30.004 -6.283 -11.161 1.00 66.19 419 SER A N 1
ATOM 3130 C CA . SER A 1 419 ? 30.449 -7.672 -11.049 1.00 66.19 419 SER A CA 1
ATOM 3131 C C . SER A 1 419 ? 29.730 -8.514 -12.110 1.00 66.19 419 SER A C 1
ATOM 3133 O O . SER A 1 419 ? 28.552 -8.284 -12.402 1.00 66.19 419 SER A O 1
ATOM 3135 N N . ALA A 1 420 ? 30.418 -9.498 -12.698 1.00 69.56 420 ALA A N 1
ATOM 3136 C CA . ALA A 1 420 ? 29.822 -10.360 -13.724 1.00 69.56 420 ALA A CA 1
ATOM 3137 C C . ALA A 1 420 ? 28.477 -10.965 -13.265 1.00 69.56 420 ALA A C 1
ATOM 3139 O O . ALA A 1 420 ? 27.575 -11.168 -14.076 1.00 69.56 420 ALA A O 1
ATOM 3140 N N . ALA A 1 421 ? 28.317 -11.177 -11.953 1.00 66.12 421 ALA A N 1
ATOM 3141 C CA . ALA A 1 421 ? 27.067 -11.590 -11.331 1.00 66.12 421 ALA A CA 1
ATOM 3142 C C . ALA A 1 421 ? 25.939 -10.559 -11.508 1.00 66.12 421 ALA A C 1
ATOM 3144 O O . ALA A 1 421 ? 24.844 -10.924 -11.920 1.00 66.12 421 ALA A O 1
ATOM 3145 N N . LEU A 1 422 ? 26.188 -9.274 -11.249 1.00 66.06 422 LEU A N 1
ATOM 3146 C CA . LEU A 1 422 ? 25.176 -8.217 -11.334 1.00 66.06 422 LEU A CA 1
ATOM 3147 C C . LEU A 1 422 ? 24.775 -7.924 -12.787 1.00 66.06 422 LEU A C 1
ATOM 3149 O O . LEU A 1 422 ? 23.592 -7.753 -13.078 1.00 66.06 422 LEU A O 1
ATOM 3153 N N . ALA A 1 423 ? 25.739 -7.975 -13.713 1.00 68.19 423 ALA A N 1
ATOM 3154 C CA . ALA A 1 423 ? 25.461 -7.924 -15.148 1.00 68.19 423 ALA A CA 1
ATOM 3155 C C . ALA A 1 423 ? 24.612 -9.126 -15.603 1.00 68.19 423 ALA A C 1
ATOM 3157 O O . ALA A 1 423 ? 23.668 -8.963 -16.377 1.00 68.19 423 ALA A O 1
ATOM 3158 N N . ALA A 1 424 ? 24.901 -10.329 -15.094 1.00 70.75 424 ALA A N 1
ATOM 3159 C CA . ALA A 1 424 ? 24.089 -11.512 -15.359 1.00 70.75 424 ALA A CA 1
ATOM 3160 C C . ALA A 1 424 ? 22.675 -11.382 -14.771 1.00 70.75 424 ALA A C 1
ATOM 3162 O O . ALA A 1 424 ? 21.719 -11.731 -15.451 1.00 70.75 424 ALA A O 1
ATOM 3163 N N . ILE A 1 425 ? 22.516 -10.836 -13.562 1.00 68.25 425 ILE A N 1
ATOM 3164 C CA . ILE A 1 425 ? 21.203 -10.596 -12.941 1.00 68.25 425 ILE A CA 1
ATOM 3165 C C . ILE A 1 425 ? 20.368 -9.627 -13.780 1.00 68.25 425 ILE A C 1
ATOM 3167 O O . ILE A 1 425 ? 19.220 -9.943 -14.086 1.00 68.25 425 ILE A O 1
ATOM 3171 N N . GLY A 1 426 ? 20.945 -8.497 -14.203 1.00 66.38 426 GLY A N 1
ATOM 3172 C CA . GLY A 1 426 ? 20.267 -7.535 -15.076 1.00 66.38 426 GLY A CA 1
ATOM 3173 C C . GLY A 1 426 ? 19.839 -8.164 -16.405 1.00 66.38 426 GLY A C 1
ATOM 3174 O O . GLY A 1 426 ? 18.671 -8.082 -16.780 1.00 66.38 426 GLY A O 1
ATOM 3175 N N . LYS A 1 427 ? 20.748 -8.892 -17.071 1.00 71.69 427 LYS A N 1
ATOM 3176 C CA . LYS A 1 427 ? 20.444 -9.616 -18.320 1.00 71.69 427 LYS A CA 1
ATOM 3177 C C . LYS A 1 427 ? 19.371 -10.682 -18.132 1.00 71.69 427 LYS A C 1
ATOM 3179 O O . LYS A 1 427 ? 18.480 -10.807 -18.960 1.00 71.69 427 LYS A O 1
ATOM 3184 N N . VAL A 1 428 ? 19.434 -11.445 -17.043 1.00 73.25 428 VAL A N 1
ATOM 3185 C CA . VAL A 1 428 ? 18.443 -12.476 -16.722 1.00 73.25 428 VAL A CA 1
ATOM 3186 C C . VAL A 1 428 ? 17.087 -11.841 -16.423 1.00 73.25 428 VAL A C 1
ATOM 3188 O O . VAL A 1 428 ? 16.074 -12.373 -16.868 1.00 73.25 428 VAL A O 1
ATOM 3191 N N . ALA A 1 429 ? 17.042 -10.713 -15.709 1.00 68.00 429 ALA A N 1
ATOM 3192 C CA . ALA A 1 429 ? 15.810 -9.973 -15.459 1.00 68.00 429 ALA A CA 1
ATOM 3193 C C . ALA A 1 429 ? 15.185 -9.473 -16.771 1.00 68.00 429 ALA A C 1
ATOM 3195 O O . ALA A 1 429 ? 14.013 -9.755 -17.008 1.00 68.00 429 ALA A O 1
ATOM 3196 N N . ALA A 1 430 ? 15.966 -8.836 -17.649 1.00 68.62 430 ALA A N 1
ATOM 3197 C CA . ALA A 1 430 ? 15.510 -8.400 -18.972 1.00 68.62 430 ALA A CA 1
ATOM 3198 C C . ALA A 1 430 ? 15.022 -9.580 -19.835 1.00 68.62 430 ALA A C 1
ATOM 3200 O O . ALA A 1 430 ? 13.897 -9.580 -20.324 1.00 68.62 430 ALA A O 1
ATOM 3201 N N . TRP A 1 431 ? 15.802 -10.657 -19.918 1.00 73.06 431 TRP A N 1
ATOM 3202 C CA . TRP A 1 431 ? 15.432 -11.866 -20.659 1.00 73.06 431 TRP A CA 1
ATOM 3203 C C . TRP A 1 431 ? 14.151 -12.531 -20.128 1.00 73.06 431 TRP A C 1
ATOM 3205 O O . TRP A 1 431 ? 13.342 -13.067 -20.887 1.00 73.06 431 TRP A O 1
ATOM 3215 N N . ARG A 1 432 ? 13.927 -12.493 -18.808 1.00 71.31 432 ARG A N 1
ATOM 3216 C CA . ARG A 1 432 ? 12.687 -12.982 -18.184 1.00 71.31 432 ARG A CA 1
ATOM 3217 C C . ARG A 1 432 ? 11.485 -12.121 -18.559 1.00 71.31 432 ARG A C 1
ATOM 3219 O O . ARG A 1 432 ? 10.408 -12.682 -18.751 1.00 71.31 432 ARG A O 1
ATOM 3226 N N . LEU A 1 433 ? 11.664 -10.805 -18.690 1.00 68.81 433 LEU A N 1
ATOM 3227 C CA . LEU A 1 433 ? 10.622 -9.909 -19.196 1.00 68.81 433 LEU A CA 1
ATOM 3228 C C . LEU A 1 433 ? 10.240 -10.256 -20.628 1.00 68.81 433 LEU A C 1
ATOM 3230 O O . LEU A 1 433 ? 9.062 -10.482 -20.891 1.00 68.81 433 LEU A O 1
ATOM 3234 N N . GLU A 1 434 ? 11.229 -10.370 -21.513 1.00 69.19 434 GLU A N 1
ATOM 3235 C CA . GLU A 1 434 ? 11.018 -10.688 -22.931 1.00 69.19 434 GLU A CA 1
ATOM 3236 C C . GLU A 1 434 ? 10.257 -12.003 -23.123 1.00 69.19 434 GLU A C 1
ATOM 3238 O O . GLU A 1 434 ? 9.418 -12.126 -24.012 1.00 69.19 434 GLU A O 1
ATOM 3243 N N . ARG A 1 435 ? 10.523 -12.996 -22.267 1.00 68.94 435 ARG A N 1
ATOM 3244 C CA . ARG A 1 435 ? 9.894 -14.321 -22.347 1.00 68.94 435 ARG A CA 1
ATOM 3245 C C . ARG A 1 435 ? 8.637 -14.477 -21.496 1.00 68.94 435 ARG A C 1
ATOM 3247 O O . ARG A 1 435 ? 8.084 -15.574 -21.441 1.00 68.94 435 ARG A O 1
ATOM 3254 N N . GLY A 1 436 ? 8.219 -13.433 -20.781 1.00 65.25 436 GLY A N 1
ATOM 3255 C CA . GLY A 1 436 ? 7.116 -13.507 -19.821 1.00 65.25 436 GLY A CA 1
ATOM 3256 C C . GLY A 1 436 ? 7.356 -14.508 -18.679 1.00 65.25 436 GLY A C 1
ATOM 3257 O O . GLY A 1 436 ? 6.407 -14.910 -18.007 1.00 65.25 436 GLY A O 1
ATOM 3258 N N . ILE A 1 437 ? 8.607 -14.922 -18.442 1.00 65.94 437 ILE A N 1
ATOM 3259 C CA . ILE A 1 437 ? 8.953 -15.925 -17.433 1.00 65.94 437 ILE A CA 1
ATOM 3260 C C . ILE A 1 437 ? 8.845 -15.281 -16.061 1.00 65.94 437 ILE A C 1
ATOM 3262 O O . ILE A 1 437 ? 9.589 -14.365 -15.709 1.00 65.94 437 ILE A O 1
ATOM 3266 N N . TRP A 1 438 ? 7.937 -15.812 -15.257 1.00 59.75 438 TRP A N 1
ATOM 3267 C CA . TRP A 1 438 ? 7.814 -15.404 -13.874 1.00 59.75 438 TRP A CA 1
ATOM 3268 C C . TRP A 1 438 ? 8.948 -15.917 -13.016 1.00 59.75 438 TRP A C 1
ATOM 3270 O O . TRP A 1 438 ? 9.327 -17.089 -13.059 1.00 59.75 438 TRP A O 1
ATOM 3280 N N . THR A 1 439 ? 9.419 -15.038 -12.152 1.00 58.94 439 THR A N 1
ATOM 3281 C CA . THR A 1 439 ? 10.385 -15.376 -11.127 1.00 58.94 439 THR A CA 1
ATOM 3282 C C . THR A 1 439 ? 9.681 -15.677 -9.822 1.00 58.94 439 THR A C 1
ATOM 3284 O O . THR A 1 439 ? 8.672 -15.073 -9.456 1.00 58.94 439 THR A O 1
ATOM 3287 N N . SER A 1 440 ? 10.245 -16.622 -9.075 1.00 58.56 440 SER A N 1
ATOM 3288 C CA . SER A 1 440 ? 9.986 -16.684 -7.645 1.00 58.56 440 SER A CA 1
ATOM 3289 C C . SER A 1 440 ? 10.372 -15.334 -7.016 1.00 58.56 440 SER A C 1
ATOM 3291 O O . SER A 1 440 ? 11.442 -14.826 -7.367 1.00 58.56 440 SER A O 1
ATOM 3293 N N . PRO A 1 441 ? 9.593 -14.801 -6.056 1.00 56.62 441 PRO A N 1
ATOM 3294 C CA . PRO A 1 441 ? 9.857 -13.513 -5.402 1.00 56.62 441 PRO A CA 1
ATOM 3295 C C . PRO A 1 441 ? 11.312 -13.308 -4.941 1.00 56.62 441 PRO A C 1
ATOM 3297 O O . PRO A 1 441 ? 11.836 -12.205 -5.017 1.00 56.62 441 PRO A O 1
ATOM 3300 N N . GLY A 1 442 ? 12.008 -14.390 -4.570 1.00 58.41 442 GLY A N 1
ATOM 3301 C CA . GLY A 1 442 ? 13.405 -14.361 -4.128 1.00 58.41 442 GLY A CA 1
ATOM 3302 C C . GLY A 1 442 ? 14.446 -13.885 -5.149 1.00 58.41 442 GLY A C 1
ATOM 3303 O O . GLY A 1 442 ? 15.553 -13.552 -4.744 1.00 58.41 442 GLY A O 1
ATOM 3304 N N . ALA A 1 443 ? 14.127 -13.844 -6.447 1.00 65.25 443 ALA A N 1
ATOM 3305 C CA . ALA A 1 443 ? 15.057 -13.400 -7.495 1.00 65.25 443 ALA A CA 1
ATOM 3306 C C . ALA A 1 443 ? 14.724 -12.004 -8.059 1.00 65.25 443 ALA A C 1
ATOM 3308 O O . ALA A 1 443 ? 15.313 -11.606 -9.065 1.00 65.25 443 ALA A O 1
ATOM 3309 N N . GLY A 1 444 ? 13.762 -11.304 -7.446 1.00 80.06 444 GLY A N 1
ATOM 3310 C CA . GLY A 1 444 ? 13.199 -10.050 -7.943 1.00 80.06 444 GLY A CA 1
ATOM 3311 C C . GLY A 1 444 ? 12.293 -10.224 -9.167 1.00 80.06 444 GLY A C 1
ATOM 3312 O O . GLY A 1 444 ? 12.388 -11.201 -9.911 1.00 80.06 444 GLY A O 1
ATOM 3313 N N . ASP A 1 445 ? 11.392 -9.267 -9.367 1.00 86.94 445 ASP A N 1
ATOM 3314 C CA . ASP A 1 445 ? 10.424 -9.192 -10.464 1.00 86.94 445 ASP A CA 1
ATOM 3315 C C . ASP A 1 445 ? 10.328 -7.732 -10.925 1.00 86.94 445 ASP A C 1
ATOM 3317 O O . ASP A 1 445 ? 9.710 -6.895 -10.264 1.00 86.94 445 ASP A O 1
ATOM 3321 N N . LEU A 1 446 ? 10.956 -7.418 -12.063 1.00 88.88 446 LEU A N 1
ATOM 3322 C CA . LEU A 1 446 ? 11.070 -6.037 -12.530 1.00 88.88 446 LEU A CA 1
ATOM 3323 C C . LEU A 1 446 ? 9.699 -5.403 -12.831 1.00 88.88 446 LEU A C 1
ATOM 3325 O O . LEU A 1 446 ? 9.524 -4.213 -12.577 1.00 88.88 446 LEU A O 1
ATOM 3329 N N . ARG A 1 447 ? 8.701 -6.179 -13.292 1.00 91.12 447 ARG A N 1
ATOM 3330 C CA . ARG A 1 447 ? 7.357 -5.647 -13.606 1.00 91.12 447 ARG A CA 1
ATOM 3331 C C . ARG A 1 447 ? 6.622 -5.236 -12.346 1.00 91.12 447 ARG A C 1
ATOM 3333 O O . ARG A 1 447 ? 6.069 -4.142 -12.288 1.00 91.12 447 ARG A O 1
ATOM 3340 N N . ARG A 1 448 ? 6.641 -6.091 -11.323 1.00 93.00 448 ARG A N 1
ATOM 3341 C CA . ARG A 1 448 ? 6.007 -5.772 -10.038 1.00 93.00 448 ARG A CA 1
ATOM 3342 C C . ARG A 1 448 ? 6.767 -4.696 -9.271 1.00 93.00 448 ARG A C 1
ATOM 3344 O O . ARG A 1 448 ? 6.132 -3.848 -8.651 1.00 93.00 448 ARG A O 1
ATOM 3351 N N . ALA A 1 449 ? 8.100 -4.671 -9.356 1.00 93.56 449 ALA A N 1
ATOM 3352 C CA . ALA A 1 449 ? 8.901 -3.580 -8.805 1.00 93.56 449 ALA A CA 1
ATOM 3353 C C . ALA A 1 449 ? 8.541 -2.238 -9.466 1.00 93.56 449 ALA A C 1
ATOM 3355 O O . ALA A 1 449 ? 8.286 -1.266 -8.752 1.00 93.56 449 ALA A O 1
ATOM 3356 N N . ARG A 1 450 ? 8.436 -2.201 -10.806 1.00 95.44 450 ARG A N 1
ATOM 3357 C CA . ARG A 1 450 ? 7.961 -1.030 -11.563 1.00 95.44 450 ARG A CA 1
ATOM 3358 C C . ARG A 1 450 ? 6.564 -0.624 -11.107 1.00 95.44 450 ARG A C 1
ATOM 3360 O O . ARG A 1 450 ? 6.383 0.518 -10.704 1.00 95.44 450 ARG A O 1
ATOM 3367 N N . ALA A 1 451 ? 5.606 -1.549 -11.094 1.00 96.44 451 ALA A N 1
ATOM 3368 C CA . ALA A 1 451 ? 4.229 -1.252 -10.707 1.00 96.44 451 ALA A CA 1
ATOM 3369 C C . ALA A 1 451 ? 4.124 -0.727 -9.262 1.00 96.44 451 ALA A C 1
ATOM 3371 O O . ALA A 1 451 ? 3.373 0.207 -8.989 1.00 96.44 451 ALA A O 1
ATOM 3372 N N . ALA A 1 452 ? 4.904 -1.272 -8.321 1.00 96.56 452 ALA A N 1
ATOM 3373 C CA . ALA A 1 452 ? 4.988 -0.744 -6.960 1.00 96.56 452 ALA A CA 1
ATOM 3374 C C . ALA A 1 452 ? 5.546 0.692 -6.925 1.00 96.56 452 ALA A C 1
ATOM 3376 O O . ALA A 1 452 ? 4.985 1.530 -6.220 1.00 96.56 452 ALA A O 1
ATOM 3377 N N . CYS A 1 453 ? 6.591 0.994 -7.705 1.00 96.62 453 CYS A N 1
ATOM 3378 C CA . CYS A 1 453 ? 7.173 2.340 -7.790 1.00 96.62 453 CYS A CA 1
ATOM 3379 C C . CYS A 1 453 ? 6.239 3.349 -8.460 1.00 96.62 453 CYS A C 1
ATOM 3381 O O . CYS A 1 453 ? 6.094 4.458 -7.963 1.00 96.62 453 CYS A O 1
ATOM 3383 N N . GLU A 1 454 ? 5.548 2.968 -9.534 1.00 97.69 454 GLU A N 1
ATOM 3384 C CA . GLU A 1 454 ? 4.555 3.828 -10.188 1.00 97.69 454 GLU A CA 1
ATOM 3385 C C . GLU A 1 454 ? 3.459 4.233 -9.194 1.00 97.69 454 GLU A C 1
ATOM 3387 O O . GLU A 1 454 ? 3.118 5.407 -9.079 1.00 97.69 454 GLU A O 1
ATOM 3392 N N . ARG A 1 455 ? 2.964 3.286 -8.390 1.00 97.75 455 ARG A N 1
ATOM 3393 C CA . ARG A 1 455 ? 1.981 3.570 -7.333 1.00 97.75 455 ARG A CA 1
ATOM 3394 C C . ARG A 1 455 ? 2.551 4.445 -6.214 1.00 97.75 455 ARG A C 1
ATOM 3396 O O . ARG A 1 455 ? 1.836 5.312 -5.721 1.00 97.75 455 ARG A O 1
ATOM 3403 N N . LEU A 1 456 ? 3.817 4.253 -5.829 1.00 96.38 456 LEU A N 1
ATOM 3404 C CA . LEU A 1 456 ? 4.501 5.123 -4.862 1.00 96.38 456 LEU A CA 1
ATOM 3405 C C . LEU A 1 456 ? 4.592 6.559 -5.369 1.00 96.38 456 LEU A C 1
ATOM 3407 O O . LEU A 1 456 ? 4.232 7.477 -4.638 1.00 96.38 456 LEU A O 1
ATOM 3411 N N . VAL A 1 457 ? 4.991 6.746 -6.627 1.00 96.88 457 VAL A N 1
ATOM 3412 C CA . VAL A 1 457 ? 5.064 8.064 -7.266 1.00 96.88 457 VAL A CA 1
ATOM 3413 C C . VAL A 1 457 ? 3.682 8.717 -7.343 1.00 96.88 457 VAL A C 1
ATOM 3415 O O . VAL A 1 457 ? 3.545 9.884 -6.987 1.00 96.88 457 VAL A O 1
ATOM 3418 N N . LEU A 1 458 ? 2.637 7.965 -7.706 1.00 96.44 458 LEU A N 1
ATOM 3419 C CA . LEU A 1 458 ? 1.258 8.473 -7.731 1.00 96.44 458 LEU A CA 1
ATOM 3420 C C . LEU A 1 458 ? 0.734 8.883 -6.350 1.00 96.44 458 LEU A C 1
ATOM 3422 O O . LEU A 1 458 ? -0.045 9.829 -6.243 1.00 96.44 458 LEU A O 1
ATOM 3426 N N . LEU A 1 459 ? 1.100 8.140 -5.304 1.00 95.50 459 LEU A N 1
ATOM 3427 C CA . LEU A 1 459 ? 0.605 8.371 -3.950 1.00 95.50 459 LEU A CA 1
ATOM 3428 C C . LEU A 1 459 ? 1.368 9.476 -3.224 1.00 95.50 459 LEU A C 1
ATOM 3430 O O . LEU A 1 459 ? 0.749 10.239 -2.476 1.00 95.50 459 LEU A O 1
ATOM 3434 N N . ALA A 1 460 ? 2.691 9.491 -3.391 1.00 94.75 460 ALA A N 1
ATOM 3435 C CA . ALA A 1 460 ? 3.590 10.254 -2.543 1.00 94.75 460 ALA A CA 1
ATOM 3436 C C . ALA A 1 460 ? 4.874 10.753 -3.243 1.00 94.75 460 ALA A C 1
ATOM 3438 O O . ALA A 1 460 ? 5.843 11.089 -2.567 1.00 94.75 460 ALA A O 1
ATOM 3439 N N . GLY A 1 461 ? 4.913 10.802 -4.580 1.00 91.44 461 GLY A N 1
ATOM 3440 C CA . GLY A 1 461 ? 6.113 11.196 -5.334 1.00 91.44 461 GLY A CA 1
ATOM 3441 C C . GLY A 1 461 ? 6.565 12.642 -5.109 1.00 91.44 461 GLY A C 1
ATOM 3442 O O . GLY A 1 461 ? 7.724 12.957 -5.361 1.00 91.44 461 GLY A O 1
ATOM 3443 N N . ASP A 1 462 ? 5.676 13.506 -4.618 1.00 90.50 462 ASP A N 1
ATOM 3444 C CA . ASP A 1 462 ? 6.007 14.897 -4.294 1.00 90.50 462 ASP A CA 1
ATOM 3445 C C . ASP A 1 462 ? 6.594 15.020 -2.877 1.00 90.50 462 ASP A C 1
ATOM 3447 O O . ASP A 1 462 ? 7.459 15.856 -2.631 1.00 90.50 462 ASP A O 1
ATOM 3451 N N . GLN A 1 463 ? 6.147 14.172 -1.941 1.00 90.00 463 GLN A N 1
ATOM 3452 C CA . GLN A 1 463 ? 6.677 14.098 -0.575 1.00 90.00 463 GLN A CA 1
ATOM 3453 C C . GLN A 1 463 ? 7.995 13.313 -0.512 1.00 90.00 463 GLN A C 1
ATOM 3455 O O . GLN A 1 463 ? 8.851 13.625 0.313 1.00 90.00 463 GLN A O 1
ATOM 3460 N N . TYR A 1 464 ? 8.143 12.309 -1.377 1.00 90.94 464 TYR A N 1
ATOM 3461 C CA . TYR A 1 464 ? 9.270 11.379 -1.436 1.00 90.94 464 TYR A CA 1
ATOM 3462 C C . TYR A 1 464 ? 9.840 11.335 -2.864 1.00 90.94 464 TYR A C 1
ATOM 3464 O O . TYR A 1 464 ? 9.602 10.371 -3.603 1.00 90.94 464 TYR A O 1
ATOM 3472 N N . PRO A 1 465 ? 10.567 12.383 -3.301 1.00 92.88 465 PRO A N 1
ATOM 3473 C CA . PRO A 1 465 ? 11.080 12.477 -4.668 1.00 92.88 465 PRO A CA 1
ATOM 3474 C C . PRO A 1 465 ? 12.017 11.317 -5.040 1.00 92.88 465 PRO A C 1
ATOM 3476 O O . PRO A 1 465 ? 12.115 10.954 -6.211 1.00 92.88 465 PRO A O 1
ATOM 3479 N N . GLU A 1 466 ? 12.670 10.674 -4.071 1.00 92.06 466 GLU A N 1
ATOM 3480 C CA . GLU A 1 466 ? 13.475 9.468 -4.282 1.00 92.06 466 GLU A CA 1
ATOM 3481 C C . GLU A 1 466 ? 12.690 8.305 -4.911 1.00 92.06 466 GLU A C 1
ATOM 3483 O O . GLU A 1 466 ? 13.275 7.480 -5.613 1.00 92.06 466 GLU A O 1
ATOM 3488 N N . GLU A 1 467 ? 11.367 8.255 -4.739 1.00 94.19 467 GLU A N 1
ATOM 3489 C CA . GLU A 1 467 ? 10.533 7.238 -5.382 1.00 94.19 467 GLU A CA 1
ATOM 3490 C C . GLU A 1 467 ? 10.454 7.458 -6.906 1.00 94.19 467 GLU A C 1
ATOM 3492 O O . GLU A 1 467 ? 10.402 6.485 -7.660 1.00 94.19 467 GLU A O 1
ATOM 3497 N N . ARG A 1 468 ? 10.537 8.714 -7.385 1.00 95.56 468 ARG A N 1
ATOM 3498 C CA . ARG A 1 468 ? 10.629 9.035 -8.827 1.00 95.56 468 ARG A CA 1
ATOM 3499 C C . ARG A 1 468 ? 11.968 8.616 -9.412 1.00 95.56 468 ARG A C 1
ATOM 3501 O O . ARG A 1 468 ? 12.022 8.052 -10.501 1.00 95.56 468 ARG A O 1
ATOM 3508 N N . ARG A 1 469 ? 13.049 8.835 -8.663 1.00 95.50 469 ARG A N 1
ATOM 3509 C CA . ARG A 1 469 ? 14.390 8.362 -9.026 1.00 95.50 469 ARG A CA 1
ATOM 3510 C C . ARG A 1 469 ? 14.418 6.840 -9.191 1.00 95.50 469 ARG A C 1
ATOM 3512 O O . ARG A 1 469 ? 14.940 6.333 -10.185 1.00 95.50 469 ARG A O 1
ATOM 3519 N N . ASP A 1 470 ? 13.865 6.118 -8.220 1.00 95.50 470 ASP A N 1
ATOM 3520 C CA . ASP A 1 470 ? 13.809 4.656 -8.256 1.00 95.50 470 ASP A CA 1
ATOM 3521 C C . ASP A 1 470 ? 12.921 4.164 -9.413 1.00 95.50 470 ASP A C 1
ATOM 3523 O O . ASP A 1 470 ? 13.281 3.211 -10.105 1.00 95.50 470 ASP A O 1
ATOM 3527 N N . LEU A 1 471 ? 11.802 4.844 -9.689 1.00 96.81 471 LEU A N 1
ATOM 3528 C CA . LEU A 1 471 ? 10.970 4.557 -10.857 1.00 96.81 471 LEU A CA 1
ATOM 3529 C C . LEU A 1 471 ? 11.738 4.761 -12.172 1.00 96.81 471 LEU A C 1
ATOM 3531 O O . LEU A 1 471 ? 11.714 3.881 -13.031 1.00 96.81 471 LEU A O 1
ATOM 3535 N N . ALA A 1 472 ? 12.451 5.878 -12.322 1.00 96.88 472 ALA A N 1
ATOM 3536 C CA . ALA A 1 472 ? 13.185 6.208 -13.540 1.00 96.88 472 ALA A CA 1
ATOM 3537 C C . ALA A 1 472 ? 14.219 5.133 -13.910 1.00 96.88 472 ALA A C 1
ATOM 3539 O O . ALA A 1 472 ? 14.308 4.728 -15.070 1.00 96.88 472 ALA A O 1
ATOM 3540 N N . VAL A 1 473 ? 14.967 4.609 -12.929 1.00 95.44 473 VAL A N 1
ATOM 3541 C CA . VAL A 1 473 ? 15.938 3.537 -13.202 1.00 95.44 473 VAL A CA 1
ATOM 3542 C C . VAL A 1 473 ? 15.250 2.218 -13.570 1.00 95.44 473 VAL A C 1
ATOM 3544 O O . VAL A 1 473 ? 15.734 1.505 -14.445 1.00 95.44 473 VAL A O 1
ATOM 3547 N N . LEU A 1 474 ? 14.097 1.895 -12.973 1.00 94.69 474 LEU A N 1
ATOM 3548 C CA . LEU A 1 474 ? 13.331 0.705 -13.358 1.00 94.69 474 LEU A CA 1
ATOM 3549 C C . LEU A 1 474 ? 12.745 0.828 -14.769 1.00 94.69 474 LEU A C 1
ATOM 3551 O O . LEU A 1 474 ? 12.774 -0.151 -15.512 1.00 94.69 474 LEU A O 1
ATOM 3555 N N . LEU A 1 475 ? 12.246 2.011 -15.148 1.00 95.38 475 LEU A N 1
ATOM 3556 C CA . LEU A 1 475 ? 11.751 2.301 -16.498 1.00 95.38 475 LEU A CA 1
ATOM 3557 C C . LEU A 1 475 ? 12.854 2.115 -17.542 1.00 95.38 475 LEU A C 1
ATOM 3559 O O . LEU A 1 475 ? 12.630 1.445 -18.548 1.00 95.38 475 LEU A O 1
ATOM 3563 N N . LEU A 1 476 ? 14.062 2.604 -17.247 1.00 94.06 476 LEU A N 1
ATOM 3564 C CA . LEU A 1 476 ? 15.237 2.409 -18.093 1.00 94.06 476 LEU A CA 1
ATOM 3565 C C . LEU A 1 476 ? 15.535 0.919 -18.319 1.00 94.06 476 LEU A C 1
ATOM 3567 O O . LEU A 1 476 ? 15.682 0.489 -19.460 1.00 94.06 476 LEU A O 1
ATOM 3571 N N . HIS A 1 477 ? 15.541 0.104 -17.259 1.00 90.50 477 HIS A N 1
ATOM 3572 C CA . HIS A 1 477 ? 15.733 -1.350 -17.389 1.00 90.50 477 HIS A CA 1
ATOM 3573 C C . HIS A 1 477 ? 14.559 -2.076 -18.062 1.00 90.50 477 HIS A C 1
ATOM 3575 O O . HIS A 1 477 ? 14.743 -3.172 -18.584 1.00 90.50 477 HIS A O 1
ATOM 3581 N N . CYS A 1 478 ? 13.362 -1.485 -18.072 1.00 90.00 478 CYS A N 1
ATOM 3582 C CA . CYS A 1 478 ? 12.225 -1.979 -18.852 1.00 90.00 478 CYS A CA 1
ATOM 3583 C C . CYS A 1 478 ? 12.292 -1.578 -20.338 1.00 90.00 478 CYS A C 1
ATOM 3585 O O . CYS A 1 478 ? 11.410 -1.976 -21.093 1.00 90.00 478 CYS A O 1
ATOM 3587 N N . GLY A 1 479 ? 13.287 -0.782 -20.750 1.00 89.75 479 GLY A N 1
ATOM 3588 C CA . GLY A 1 479 ? 13.407 -0.244 -22.108 1.00 89.75 479 GLY A CA 1
ATOM 3589 C C . GLY A 1 479 ? 12.523 0.977 -22.393 1.00 89.75 479 GLY A C 1
ATOM 3590 O O . GLY A 1 479 ? 12.459 1.425 -23.532 1.00 89.75 479 GLY A O 1
ATOM 3591 N N . ASP A 1 480 ? 11.859 1.540 -21.380 1.00 92.12 480 ASP A N 1
ATOM 3592 C CA . ASP A 1 480 ? 10.975 2.706 -21.503 1.00 92.12 480 ASP A CA 1
ATOM 3593 C C . ASP A 1 480 ? 11.786 4.005 -21.331 1.00 92.12 480 ASP A C 1
ATOM 3595 O O . ASP A 1 480 ? 11.719 4.698 -20.313 1.00 92.12 480 ASP A O 1
ATOM 3599 N N . ILE A 1 481 ? 12.650 4.277 -22.316 1.00 92.12 481 ILE A N 1
ATOM 3600 C CA . ILE A 1 481 ? 13.666 5.344 -22.273 1.00 92.12 481 ILE A CA 1
ATOM 3601 C C . ILE A 1 481 ? 13.028 6.731 -22.138 1.00 92.12 481 ILE A C 1
ATOM 3603 O O . ILE A 1 481 ? 13.520 7.567 -21.375 1.00 92.12 481 ILE A O 1
ATOM 3607 N N . ALA A 1 482 ? 11.928 6.975 -22.855 1.00 92.50 482 ALA A N 1
ATOM 3608 C CA . ALA A 1 482 ? 11.230 8.255 -22.834 1.00 92.50 482 ALA A CA 1
ATOM 3609 C C . ALA A 1 482 ? 10.642 8.550 -21.445 1.00 92.50 482 ALA A C 1
ATOM 3611 O O . ALA A 1 482 ? 10.925 9.606 -20.876 1.00 92.50 482 ALA A O 1
ATOM 3612 N N . ALA A 1 483 ? 9.906 7.601 -20.853 1.00 93.88 483 ALA A N 1
ATOM 3613 C CA . ALA A 1 483 ? 9.352 7.777 -19.512 1.00 93.88 483 ALA A CA 1
ATOM 3614 C C . ALA A 1 483 ? 10.454 7.869 -18.443 1.00 93.88 483 ALA A C 1
ATOM 3616 O O . ALA A 1 483 ? 10.374 8.708 -17.544 1.00 93.88 483 ALA A O 1
ATOM 3617 N N . ALA A 1 484 ? 11.520 7.066 -18.564 1.00 96.19 484 ALA A N 1
ATOM 3618 C CA . ALA A 1 484 ? 12.671 7.131 -17.663 1.00 96.19 484 ALA A CA 1
ATOM 3619 C C . ALA A 1 484 ? 13.312 8.527 -17.648 1.00 96.19 484 ALA A C 1
ATOM 3621 O O . ALA A 1 484 ? 13.627 9.058 -16.582 1.00 96.19 484 ALA A O 1
ATOM 3622 N N . ARG A 1 485 ? 13.474 9.141 -18.827 1.00 95.94 485 ARG A N 1
ATOM 3623 C CA . ARG A 1 485 ? 14.026 10.494 -18.973 1.00 95.94 485 ARG A CA 1
ATOM 3624 C C . ARG A 1 485 ? 13.154 11.537 -18.283 1.00 95.94 485 ARG A C 1
ATOM 3626 O O . ARG A 1 485 ? 13.686 12.388 -17.572 1.00 95.94 485 ARG A O 1
ATOM 3633 N N . VAL A 1 486 ? 11.838 11.470 -18.488 1.00 96.19 486 VAL A N 1
ATOM 3634 C CA . VAL A 1 486 ? 10.880 12.413 -17.896 1.00 96.19 486 VAL A CA 1
ATOM 3635 C C . VAL A 1 486 ? 10.926 12.341 -16.371 1.00 96.19 486 VAL A C 1
ATOM 3637 O O . VAL A 1 486 ? 11.178 13.360 -15.733 1.00 96.19 486 VAL A O 1
ATOM 3640 N N . GLU A 1 487 ? 10.801 11.148 -15.783 1.00 97.25 487 GLU A N 1
ATOM 3641 C CA . GLU A 1 487 ? 10.841 10.991 -14.321 1.00 97.25 487 GLU A CA 1
ATOM 3642 C C . GLU A 1 487 ? 12.190 11.403 -13.719 1.00 97.25 487 GLU A C 1
ATOM 3644 O O . GLU A 1 487 ? 12.231 12.056 -12.673 1.00 97.25 487 GLU A O 1
ATOM 3649 N N . MET A 1 488 ? 13.305 11.074 -14.385 1.00 97.44 488 MET A N 1
ATOM 3650 C CA . MET A 1 488 ? 14.641 11.462 -13.921 1.00 97.44 488 MET A CA 1
ATOM 3651 C C . MET A 1 488 ? 14.819 12.985 -13.914 1.00 97.44 488 MET A C 1
ATOM 3653 O O . MET A 1 488 ? 15.381 13.545 -12.968 1.00 97.44 488 MET A O 1
ATOM 3657 N N . ARG A 1 489 ? 14.321 13.671 -14.949 1.00 96.69 489 ARG A N 1
ATOM 3658 C CA . ARG A 1 489 ? 14.351 15.134 -15.026 1.00 96.69 489 ARG A CA 1
ATOM 3659 C C . ARG A 1 489 ? 13.496 15.757 -13.926 1.00 96.69 489 ARG A C 1
ATOM 3661 O O . ARG A 1 489 ? 13.999 16.595 -13.181 1.00 96.69 489 ARG A O 1
ATOM 3668 N N . THR A 1 490 ? 12.259 15.287 -13.761 1.00 96.19 490 THR A N 1
ATOM 3669 C CA . THR A 1 490 ? 11.350 15.760 -12.707 1.00 96.19 490 THR A CA 1
ATOM 3670 C C . THR A 1 490 ? 11.950 15.575 -11.312 1.00 96.19 490 THR A C 1
ATOM 3672 O O . THR A 1 490 ? 11.868 16.482 -10.480 1.00 96.19 490 THR A O 1
ATOM 3675 N N . TYR A 1 491 ? 12.610 14.444 -11.044 1.00 96.06 491 TYR A N 1
ATOM 3676 C CA . TYR A 1 491 ? 13.354 14.232 -9.800 1.00 96.06 491 TYR A CA 1
ATOM 3677 C C . TYR A 1 491 ? 14.436 15.302 -9.576 1.00 96.06 491 TYR A C 1
ATOM 3679 O O . TYR A 1 491 ? 14.451 15.965 -8.536 1.00 96.06 491 TYR A O 1
ATOM 3687 N N . LEU A 1 492 ? 15.327 15.501 -10.553 1.00 96.25 492 LEU A N 1
ATOM 3688 C CA . LEU A 1 492 ? 16.435 16.455 -10.445 1.00 96.25 492 LEU A CA 1
ATOM 3689 C C . LEU A 1 492 ? 15.950 17.903 -10.292 1.00 96.25 492 LEU A C 1
ATOM 3691 O O . LEU A 1 492 ? 16.535 18.656 -9.512 1.00 96.25 492 LEU A O 1
ATOM 3695 N N . GLU A 1 493 ? 14.878 18.287 -10.982 1.00 95.12 493 GLU A N 1
ATOM 3696 C CA . GLU A 1 493 ? 14.236 19.599 -10.845 1.00 95.12 493 GLU A CA 1
ATOM 3697 C C . GLU A 1 493 ? 13.667 19.801 -9.436 1.00 95.12 493 GLU A C 1
ATOM 3699 O O . GLU A 1 493 ? 13.959 20.812 -8.794 1.00 95.12 493 GLU A O 1
ATOM 3704 N N . THR A 1 494 ? 12.932 18.809 -8.919 1.00 93.31 494 THR A N 1
ATOM 3705 C CA . THR A 1 494 ? 12.306 18.850 -7.585 1.00 93.31 494 THR A CA 1
ATOM 3706 C C . THR A 1 494 ? 13.358 19.035 -6.496 1.00 93.31 494 THR A C 1
ATOM 3708 O O . THR A 1 494 ? 13.250 19.897 -5.622 1.00 93.31 494 THR A O 1
ATOM 3711 N N . VAL A 1 495 ? 14.434 18.258 -6.586 1.00 92.38 495 VAL A N 1
ATOM 3712 C CA . VAL A 1 495 ? 15.511 18.260 -5.600 1.00 92.38 495 VAL A CA 1
ATOM 3713 C C . VAL A 1 495 ? 16.386 19.521 -5.686 1.00 92.38 495 VAL A C 1
ATOM 3715 O O . VAL A 1 495 ? 16.859 20.024 -4.660 1.00 92.38 495 VAL A O 1
ATOM 3718 N N . SER A 1 496 ? 16.567 20.073 -6.890 1.00 90.62 496 SER A N 1
ATOM 3719 C CA . SER A 1 496 ? 17.289 21.336 -7.095 1.00 90.62 496 SER A CA 1
ATOM 3720 C C . SER A 1 496 ? 16.469 22.546 -6.627 1.00 90.62 496 SER A C 1
ATOM 3722 O O . SER A 1 496 ? 17.022 23.459 -6.016 1.00 90.62 496 SER A O 1
ATOM 3724 N N . GLY A 1 497 ? 15.149 22.543 -6.853 1.00 83.75 497 GLY A N 1
ATOM 3725 C CA . GLY A 1 497 ? 14.237 23.603 -6.407 1.00 83.75 497 GLY A CA 1
ATOM 3726 C C . GLY A 1 497 ? 14.038 23.646 -4.887 1.00 83.75 497 GLY A C 1
ATOM 3727 O O . GLY A 1 497 ? 13.928 24.729 -4.305 1.00 83.75 497 GLY A O 1
ATOM 3728 N N . GLY A 1 498 ? 14.074 22.486 -4.222 1.00 67.56 498 GLY A N 1
ATOM 3729 C CA . GLY A 1 498 ? 13.958 22.378 -2.763 1.00 67.56 498 GLY A CA 1
ATOM 3730 C C . GLY A 1 498 ? 15.105 23.036 -1.981 1.00 67.56 498 GLY A C 1
ATOM 3731 O O . GLY A 1 498 ? 14.906 23.461 -0.847 1.00 67.56 498 GLY A O 1
ATOM 3732 N N . HIS A 1 499 ? 16.285 23.203 -2.589 1.00 55.19 499 HIS A N 1
ATOM 3733 C CA . HIS A 1 499 ? 17.435 23.847 -1.938 1.00 55.19 499 HIS A CA 1
ATOM 3734 C C . HIS A 1 499 ? 17.355 25.382 -1.887 1.00 55.19 499 HIS A C 1
ATOM 3736 O O . HIS A 1 499 ? 18.117 25.997 -1.144 1.00 55.19 499 HIS A O 1
ATOM 3742 N N . MET A 1 500 ? 16.456 26.020 -2.648 1.00 44.56 500 MET A N 1
ATOM 3743 C CA . MET A 1 500 ? 16.341 27.487 -2.671 1.00 44.56 500 MET A CA 1
ATOM 3744 C C . MET A 1 500 ? 15.220 28.059 -1.794 1.00 44.56 500 MET A C 1
ATOM 3746 O O . MET A 1 500 ? 15.204 29.264 -1.552 1.00 44.56 500 MET A O 1
ATOM 3750 N N . THR A 1 501 ? 14.289 27.244 -1.294 1.00 42.00 501 THR A N 1
ATOM 3751 C CA . THR A 1 501 ? 13.061 27.746 -0.644 1.00 42.00 501 THR A CA 1
ATOM 3752 C C . THR A 1 501 ? 13.056 27.698 0.886 1.00 42.00 501 THR A C 1
ATOM 3754 O O . THR A 1 501 ? 12.130 28.224 1.502 1.00 42.00 501 THR A O 1
ATOM 3757 N N . THR A 1 502 ? 14.107 27.202 1.542 1.00 40.75 502 THR A N 1
ATOM 3758 C CA . THR A 1 502 ? 14.171 27.136 3.017 1.00 40.75 502 THR A CA 1
ATOM 3759 C C . THR A 1 502 ? 14.453 28.462 3.734 1.00 40.75 502 THR A C 1
ATOM 3761 O O . THR A 1 502 ? 14.467 28.475 4.963 1.00 40.75 502 THR A O 1
ATOM 3764 N N . THR A 1 503 ? 14.579 29.601 3.036 1.00 37.62 503 THR A N 1
ATOM 3765 C CA . THR A 1 503 ? 14.830 30.897 3.708 1.00 37.62 503 THR A CA 1
ATOM 3766 C C . THR A 1 503 ? 13.658 31.883 3.682 1.00 37.62 503 THR A C 1
ATOM 3768 O O . THR A 1 503 ? 13.700 32.867 4.418 1.00 37.62 503 THR A O 1
ATOM 3771 N N . SER A 1 504 ? 12.584 31.706 2.901 1.00 40.19 504 SER A N 1
ATOM 3772 C CA . SER A 1 504 ? 11.532 32.746 2.833 1.00 40.19 504 SER A CA 1
ATOM 3773 C C . SER A 1 504 ? 10.195 32.265 2.257 1.00 40.19 504 SER A C 1
ATOM 3775 O O . SER A 1 504 ? 9.940 32.479 1.080 1.00 40.19 504 SER A O 1
ATOM 3777 N N . ALA A 1 505 ? 9.308 31.689 3.078 1.00 34.81 505 ALA A N 1
ATOM 3778 C CA . ALA A 1 505 ? 7.854 31.735 2.844 1.00 34.81 505 ALA A CA 1
ATOM 3779 C C . ALA A 1 505 ? 7.067 31.258 4.080 1.00 34.81 505 ALA A C 1
ATOM 3781 O O . ALA A 1 505 ? 6.516 30.163 4.115 1.00 34.81 505 ALA A O 1
ATOM 3782 N N . SER A 1 506 ? 6.984 32.110 5.102 1.00 41.03 506 SER A N 1
ATOM 3783 C CA . SER A 1 506 ? 5.857 32.095 6.038 1.00 41.03 506 SER A CA 1
ATOM 3784 C C . SER A 1 506 ? 5.083 33.384 5.822 1.00 41.03 506 SER A C 1
ATOM 3786 O O . SER A 1 506 ? 5.473 34.435 6.327 1.00 41.03 506 SER A O 1
ATOM 3788 N N . THR A 1 507 ? 4.053 33.348 4.975 1.00 36.56 507 THR A N 1
ATOM 3789 C CA . THR A 1 507 ? 2.963 34.337 4.963 1.00 36.56 507 THR A CA 1
ATOM 3790 C C . THR A 1 507 ? 1.811 33.857 4.068 1.00 36.56 507 THR A C 1
ATOM 3792 O O . THR A 1 507 ? 1.988 33.691 2.869 1.00 36.56 507 THR A O 1
ATOM 3795 N N . ALA A 1 508 ? 0.630 33.719 4.693 1.00 33.53 508 ALA A N 1
ATOM 3796 C CA . ALA A 1 508 ? -0.716 33.455 4.148 1.00 33.53 508 ALA A CA 1
ATOM 3797 C C . ALA A 1 508 ? -1.001 32.016 3.640 1.00 33.53 508 ALA A C 1
ATOM 3799 O O . ALA A 1 508 ? -0.240 31.465 2.866 1.00 33.53 508 ALA A O 1
ATOM 3800 N N . ALA A 1 509 ? -2.083 31.325 4.023 1.00 32.19 509 ALA A N 1
ATOM 3801 C CA . ALA A 1 509 ? -3.392 31.785 4.484 1.00 32.19 509 ALA A CA 1
ATOM 3802 C C . ALA A 1 509 ? -3.893 31.012 5.722 1.00 32.19 509 ALA A C 1
ATOM 3804 O O . ALA A 1 509 ? -3.925 29.783 5.755 1.00 32.19 509 ALA A O 1
ATOM 3805 N N . ALA A 1 510 ? -4.316 31.764 6.738 1.00 31.88 510 ALA A N 1
ATOM 3806 C CA . ALA A 1 510 ? -4.924 31.249 7.954 1.00 31.88 510 ALA A CA 1
ATOM 3807 C C . ALA A 1 510 ? -6.405 30.909 7.721 1.00 31.88 510 ALA A C 1
ATOM 3809 O O . ALA A 1 510 ? -7.242 31.795 7.564 1.00 31.88 510 ALA A O 1
ATOM 3810 N N . VAL A 1 511 ? -6.723 29.619 7.773 1.00 31.78 511 VAL A N 1
ATOM 3811 C CA . VAL A 1 511 ? -8.021 29.114 8.242 1.00 31.78 511 VAL A CA 1
ATOM 3812 C C . VAL A 1 511 ? -7.805 28.725 9.709 1.00 31.78 511 VAL A C 1
ATOM 3814 O O . VAL A 1 511 ? -6.775 28.112 10.002 1.00 31.78 511 VAL A O 1
ATOM 3817 N N . PRO A 1 512 ? -8.689 29.079 10.663 1.00 33.72 512 PRO A N 1
ATOM 3818 C CA . PRO A 1 512 ? -8.460 28.765 12.068 1.00 33.72 512 PRO A CA 1
ATOM 3819 C C . PRO A 1 512 ? -8.658 27.262 12.297 1.00 33.72 512 PRO A C 1
ATOM 3821 O O . PRO A 1 512 ? -9.747 26.796 12.621 1.00 33.72 512 PRO A O 1
ATOM 3824 N N . ALA A 1 513 ? -7.582 26.494 12.135 1.00 34.50 513 ALA A N 1
ATOM 3825 C CA . ALA A 1 513 ? -7.472 25.127 12.615 1.00 34.50 513 ALA A CA 1
ATOM 3826 C C . ALA A 1 513 ? -7.367 25.152 14.148 1.00 34.50 513 ALA A C 1
ATOM 3828 O O . ALA A 1 513 ? -6.303 24.974 14.732 1.00 34.50 513 ALA A O 1
ATOM 3829 N N . ALA A 1 514 ? -8.495 25.390 14.815 1.00 30.38 514 ALA A N 1
ATOM 3830 C CA . ALA A 1 514 ? -8.661 25.157 16.244 1.00 30.38 514 ALA A CA 1
ATOM 3831 C C . ALA A 1 514 ? -8.918 23.660 16.506 1.00 30.38 514 ALA A C 1
ATOM 3833 O O . ALA A 1 514 ? -9.894 23.278 17.141 1.00 30.38 514 ALA A O 1
ATOM 3834 N N . ALA A 1 515 ? -8.038 22.800 15.999 1.00 33.81 515 ALA A N 1
ATOM 3835 C CA . ALA A 1 515 ? -7.822 21.483 16.569 1.00 33.81 515 ALA A CA 1
ATOM 3836 C C . ALA A 1 515 ? -6.503 21.610 17.316 1.00 33.81 515 ALA A C 1
ATOM 3838 O O . ALA A 1 515 ? -5.457 21.791 16.696 1.00 33.81 515 ALA A O 1
ATOM 3839 N N . ALA A 1 516 ? -6.572 21.613 18.647 1.00 33.03 516 ALA A N 1
ATOM 3840 C CA . ALA A 1 516 ? -5.395 21.592 19.494 1.00 33.03 516 ALA A CA 1
ATOM 3841 C C . ALA A 1 516 ? -4.457 20.499 18.973 1.00 33.03 516 ALA A C 1
ATOM 3843 O O . ALA A 1 516 ? -4.776 19.312 19.060 1.00 33.03 516 ALA A O 1
ATOM 3844 N N . ALA A 1 517 ? -3.331 20.916 18.393 1.00 31.19 517 ALA A N 1
ATOM 3845 C CA . ALA A 1 517 ? -2.205 20.042 18.169 1.00 31.19 517 ALA A CA 1
ATOM 3846 C C . ALA A 1 517 ? -1.879 19.458 19.541 1.00 31.19 517 ALA A C 1
ATOM 3848 O O . ALA A 1 517 ? -1.341 20.142 20.413 1.00 31.19 517 ALA A O 1
ATOM 3849 N N . VAL A 1 518 ? -2.281 18.207 19.764 1.00 35.03 518 VAL A N 1
ATOM 3850 C CA . VAL A 1 518 ? -1.655 17.388 20.790 1.00 35.03 518 VAL A CA 1
ATOM 3851 C C . VAL A 1 518 ? -0.169 17.502 20.468 1.00 35.03 518 VAL A C 1
ATOM 3853 O O . VAL A 1 518 ? 0.196 17.174 19.335 1.00 35.03 518 VAL A O 1
ATOM 3856 N N . PRO A 1 519 ? 0.672 18.049 21.365 1.00 30.38 519 PRO A N 1
ATOM 3857 C CA . PRO A 1 519 ? 2.093 18.118 21.091 1.00 30.38 519 PRO A CA 1
ATOM 3858 C C . PRO A 1 519 ? 2.511 16.688 20.790 1.00 30.38 519 PRO A C 1
ATOM 3860 O O . PRO A 1 519 ? 2.332 15.802 21.629 1.00 30.38 519 PRO A O 1
ATOM 3863 N N . ALA A 1 520 ? 2.965 16.448 19.559 1.00 36.47 520 ALA A N 1
ATOM 3864 C CA . ALA A 1 520 ? 3.619 15.207 19.218 1.00 36.47 520 ALA A CA 1
ATOM 3865 C C . ALA A 1 520 ? 4.758 15.085 20.227 1.00 36.47 520 ALA A C 1
ATOM 3867 O O . ALA A 1 520 ? 5.730 15.837 20.163 1.00 36.47 520 ALA A O 1
ATOM 3868 N N . ALA A 1 521 ? 4.572 14.239 21.244 1.00 32.88 521 ALA A N 1
ATOM 3869 C CA . ALA A 1 521 ? 5.641 13.897 22.158 1.00 32.88 521 ALA A CA 1
ATOM 3870 C C . ALA A 1 521 ? 6.812 13.484 21.269 1.00 32.88 521 ALA A C 1
ATOM 3872 O O . ALA A 1 521 ? 6.618 12.632 20.397 1.00 32.88 521 ALA A O 1
ATOM 3873 N N . ALA A 1 522 ? 7.937 14.192 21.431 1.00 32.00 522 ALA A N 1
ATOM 3874 C CA . ALA A 1 522 ? 9.131 14.067 20.610 1.00 32.00 522 ALA A CA 1
ATOM 3875 C C . ALA A 1 522 ? 9.373 12.592 20.289 1.00 32.00 522 ALA A C 1
ATOM 3877 O O . ALA A 1 522 ? 9.477 11.766 21.196 1.00 32.00 522 ALA A O 1
ATOM 3878 N N . ASP A 1 523 ? 9.335 12.283 18.999 1.00 40.19 523 ASP A N 1
ATOM 3879 C CA . ASP A 1 523 ? 9.353 10.929 18.479 1.00 40.19 523 ASP A CA 1
ATOM 3880 C C . ASP A 1 523 ? 10.719 10.298 18.802 1.00 40.19 523 ASP A C 1
ATOM 3882 O O . ASP A 1 523 ? 11.726 10.764 18.276 1.00 40.19 523 ASP A O 1
ATOM 3886 N N . PRO A 1 524 ? 10.817 9.287 19.686 1.00 31.83 524 PRO A N 1
ATOM 3887 C CA . PRO A 1 524 ? 12.107 8.724 20.090 1.00 31.83 524 PRO A CA 1
ATOM 3888 C C . PRO A 1 524 ? 12.751 7.844 19.000 1.00 31.83 524 PRO A C 1
ATOM 3890 O O . PRO A 1 524 ? 13.833 7.303 19.224 1.00 31.83 524 PRO A O 1
ATOM 3893 N N . TRP A 1 525 ? 12.087 7.685 17.846 1.00 31.77 525 TRP A N 1
ATOM 3894 C CA . TRP A 1 525 ? 12.568 6.929 16.682 1.00 31.77 525 TRP A CA 1
ATOM 3895 C C . TRP A 1 525 ? 12.738 7.769 15.415 1.00 31.77 525 TRP A C 1
ATOM 3897 O O . TRP A 1 525 ? 13.388 7.309 14.476 1.00 31.77 525 TRP A O 1
ATOM 3907 N N . VAL A 1 526 ? 12.264 9.020 15.405 1.00 39.66 526 VAL A N 1
ATOM 3908 C CA . VAL A 1 526 ? 12.959 10.039 14.618 1.00 39.66 526 VAL A CA 1
ATOM 3909 C C . VAL A 1 526 ? 14.302 10.161 15.328 1.00 39.66 526 VAL A C 1
ATOM 3911 O O . VAL A 1 526 ? 14.359 10.500 16.509 1.00 39.66 526 VAL A O 1
ATOM 3914 N N . GLY A 1 527 ? 15.392 9.764 14.667 1.00 39.62 527 GLY A N 1
ATOM 3915 C CA . GLY A 1 527 ? 16.731 10.032 15.196 1.00 39.62 527 GLY A CA 1
ATOM 3916 C C . GLY A 1 527 ? 16.865 11.521 15.565 1.00 39.62 527 GLY A C 1
ATOM 3917 O O . GLY A 1 527 ? 15.993 12.306 15.221 1.00 39.62 527 GLY A O 1
ATOM 3918 N N . PRO A 1 528 ? 17.946 11.962 16.217 1.00 35.06 528 PRO A N 1
ATOM 3919 C CA . PRO A 1 528 ? 18.091 13.324 16.767 1.00 35.06 528 PRO A CA 1
ATOM 3920 C C . PRO A 1 528 ? 17.936 14.504 15.773 1.00 35.06 528 PRO A C 1
ATOM 3922 O O . PRO A 1 528 ? 18.098 15.655 16.164 1.00 35.06 528 PRO A O 1
ATOM 3925 N N . TRP A 1 529 ? 17.624 14.231 14.511 1.00 37.78 529 TRP A N 1
ATOM 3926 C CA . TRP A 1 529 ? 17.278 15.158 13.450 1.00 37.78 529 TRP A CA 1
ATOM 3927 C C . TRP A 1 529 ? 15.973 15.885 13.791 1.00 37.78 529 TRP A C 1
ATOM 3929 O O . TRP A 1 529 ? 14.885 15.303 13.816 1.00 37.78 529 TRP A O 1
ATOM 3939 N N . ALA A 1 530 ? 16.078 17.182 14.069 1.00 41.44 530 ALA A N 1
ATOM 3940 C CA . ALA A 1 530 ? 14.913 18.044 14.180 1.00 41.44 530 ALA A CA 1
ATOM 3941 C C . ALA A 1 530 ? 14.089 17.989 12.873 1.00 41.44 530 ALA A C 1
ATOM 3943 O O . ALA A 1 530 ? 14.658 17.776 11.802 1.00 41.44 530 ALA A O 1
ATOM 3944 N N . PRO A 1 531 ? 12.761 18.195 12.903 1.00 42.72 531 PRO A N 1
ATOM 3945 C CA . PRO A 1 531 ? 11.983 18.439 11.688 1.00 42.72 531 PRO A CA 1
ATOM 3946 C C . PRO A 1 531 ? 12.546 19.687 10.979 1.00 42.72 531 PRO A C 1
ATOM 3948 O O . PRO A 1 531 ? 12.298 20.813 11.401 1.00 42.72 531 PRO A O 1
ATOM 3951 N N . GLY A 1 532 ? 13.384 19.466 9.965 1.00 52.81 532 GLY A N 1
ATOM 3952 C CA . GLY A 1 532 ? 14.236 20.473 9.313 1.00 52.81 532 GLY A CA 1
ATOM 3953 C C . GLY A 1 532 ? 15.642 19.959 8.973 1.00 52.81 532 GLY A C 1
ATOM 3954 O O . GLY A 1 532 ? 16.290 20.499 8.087 1.00 52.81 532 GLY A O 1
ATOM 3955 N N . ASP A 1 533 ? 16.066 18.876 9.621 1.00 52.56 533 ASP A N 1
ATOM 3956 C CA . ASP A 1 533 ? 17.386 18.253 9.502 1.00 52.56 533 ASP A CA 1
ATOM 3957 C C . ASP A 1 533 ? 17.326 16.938 8.707 1.00 52.56 533 ASP A C 1
ATOM 3959 O O . ASP A 1 533 ? 18.164 16.056 8.880 1.00 52.56 533 ASP A O 1
ATOM 3963 N N . GLN A 1 534 ? 16.318 16.755 7.841 1.00 60.75 534 GLN A N 1
ATOM 3964 C CA . GLN A 1 534 ? 16.372 15.620 6.922 1.00 60.75 534 GLN A CA 1
ATOM 3965 C C . GLN A 1 534 ? 17.619 15.794 6.053 1.00 60.75 534 GLN A C 1
ATOM 3967 O O . GLN A 1 534 ? 17.749 16.838 5.404 1.00 60.75 534 GLN A O 1
ATOM 3972 N N . PRO A 1 535 ? 18.552 14.824 6.058 1.00 66.62 535 PRO A N 1
ATOM 3973 C CA . PRO A 1 535 ? 19.700 14.899 5.181 1.00 66.62 535 PRO A CA 1
ATOM 3974 C C . PRO A 1 535 ? 19.160 15.066 3.766 1.00 66.62 535 PRO A C 1
ATOM 3976 O O . PRO A 1 535 ? 18.244 14.351 3.352 1.00 66.62 535 PRO A O 1
ATOM 3979 N N . GLY A 1 536 ? 19.687 16.063 3.059 1.00 77.75 536 GLY A N 1
ATOM 3980 C CA . GLY A 1 536 ? 19.356 16.266 1.661 1.00 77.75 536 GLY A CA 1
ATOM 3981 C C . GLY A 1 536 ? 19.598 14.993 0.833 1.00 77.75 536 GLY A C 1
ATOM 3982 O O . GLY A 1 536 ? 20.174 14.019 1.329 1.00 77.75 536 GLY A O 1
ATOM 3983 N N . PRO A 1 537 ? 19.189 14.996 -0.447 1.00 85.25 537 PRO A N 1
ATOM 3984 C CA . PRO A 1 537 ? 19.535 13.922 -1.381 1.00 85.25 537 PRO A CA 1
ATOM 3985 C C . PRO A 1 537 ? 21.017 13.550 -1.255 1.00 85.25 537 PRO A C 1
ATOM 3987 O O . PRO A 1 537 ? 21.881 14.428 -1.169 1.00 85.25 537 PRO A O 1
ATOM 3990 N N . ASP A 1 538 ? 21.325 12.256 -1.274 1.00 84.44 538 ASP A N 1
ATOM 3991 C CA . ASP A 1 538 ? 22.721 11.843 -1.242 1.00 84.44 538 ASP A CA 1
ATOM 3992 C C . ASP A 1 538 ? 23.447 12.409 -2.485 1.00 84.44 538 ASP A C 1
ATOM 3994 O O . ASP A 1 538 ? 22.992 12.197 -3.618 1.00 84.44 538 ASP A O 1
ATOM 3998 N N . PRO A 1 539 ? 24.563 13.143 -2.313 1.00 87.69 539 PRO A N 1
ATOM 3999 C CA . PRO A 1 539 ? 25.272 13.767 -3.425 1.00 87.69 539 PRO A CA 1
ATOM 4000 C C . PRO A 1 539 ? 25.758 12.751 -4.465 1.00 87.69 539 PRO A C 1
ATOM 4002 O O . PRO A 1 539 ? 25.835 13.079 -5.649 1.00 87.69 539 PRO A O 1
ATOM 4005 N N . PHE A 1 540 ? 26.056 11.515 -4.061 1.00 85.50 540 PHE A N 1
ATOM 4006 C CA . PHE A 1 540 ? 26.446 10.454 -4.982 1.00 85.50 540 PHE A CA 1
ATOM 4007 C C . PHE A 1 540 ? 25.269 9.983 -5.836 1.00 85.50 540 PHE A C 1
ATOM 4009 O O . PHE A 1 540 ? 25.420 9.792 -7.045 1.00 85.50 540 PHE A O 1
ATOM 4016 N N . ASP A 1 541 ? 24.081 9.865 -5.239 1.00 89.31 541 ASP A N 1
ATOM 4017 C CA . ASP A 1 541 ? 22.871 9.521 -5.985 1.00 89.31 541 ASP A CA 1
ATOM 4018 C C . ASP A 1 541 ? 22.570 10.606 -7.029 1.00 89.31 541 ASP A C 1
ATOM 4020 O O . ASP A 1 541 ? 22.259 10.275 -8.171 1.00 89.31 541 ASP A O 1
ATOM 4024 N N . LEU A 1 542 ? 22.768 11.888 -6.697 1.00 92.44 542 LEU A N 1
ATOM 4025 C CA . LEU A 1 542 ? 22.624 12.993 -7.653 1.00 92.44 542 LEU A CA 1
ATOM 4026 C C . LEU A 1 542 ? 23.607 12.911 -8.824 1.00 92.44 542 LEU A C 1
ATOM 4028 O O . LEU A 1 542 ? 23.217 13.172 -9.963 1.00 92.44 542 LEU A O 1
ATOM 4032 N N . VAL A 1 543 ? 24.868 12.548 -8.571 1.00 92.69 543 VAL A N 1
ATOM 4033 C CA . VAL A 1 543 ? 25.865 12.355 -9.637 1.00 92.69 543 VAL A CA 1
ATOM 4034 C C . VAL A 1 543 ? 25.438 11.223 -10.572 1.00 92.69 543 VAL A C 1
ATOM 4036 O O . VAL A 1 543 ? 25.484 11.397 -11.789 1.00 92.69 543 VAL A O 1
ATOM 4039 N N . LEU A 1 544 ? 24.972 10.094 -10.029 1.00 92.62 544 LEU A N 1
ATOM 4040 C CA . LEU A 1 544 ? 24.460 8.986 -10.840 1.00 92.62 544 LEU A CA 1
ATOM 4041 C C . LEU A 1 544 ? 23.223 9.389 -11.648 1.00 92.62 544 LEU A C 1
ATOM 4043 O O . LEU A 1 544 ? 23.144 9.070 -12.830 1.00 92.62 544 LEU A O 1
ATOM 4047 N N . CYS A 1 545 ? 22.284 10.118 -11.044 1.00 95.44 545 CYS A N 1
ATOM 4048 C CA . CYS A 1 545 ? 21.080 10.598 -11.725 1.00 95.44 545 CYS A CA 1
ATOM 4049 C C . CYS A 1 545 ? 21.416 11.520 -12.903 1.00 95.44 545 CYS A C 1
ATOM 4051 O O . CYS A 1 545 ? 20.845 11.366 -13.979 1.00 95.44 545 CYS A O 1
ATOM 4053 N N . ARG A 1 546 ? 22.371 12.444 -12.724 1.00 96.44 546 ARG A N 1
ATOM 4054 C CA . ARG A 1 546 ? 22.836 13.337 -13.798 1.00 96.44 546 ARG A CA 1
ATOM 4055 C C . ARG A 1 546 ? 23.509 12.563 -14.927 1.00 96.44 546 ARG A C 1
ATOM 4057 O O . ARG A 1 546 ? 23.139 12.760 -16.075 1.00 96.44 546 ARG A O 1
ATOM 4064 N N . ARG A 1 547 ? 24.412 11.626 -14.607 1.00 95.75 547 ARG A N 1
ATOM 4065 C CA . ARG A 1 547 ? 25.058 10.762 -15.613 1.00 95.75 547 ARG A CA 1
ATOM 4066 C C . ARG A 1 547 ? 24.045 9.914 -16.385 1.00 95.75 547 ARG A C 1
ATOM 4068 O O . ARG A 1 547 ? 24.155 9.791 -17.601 1.00 95.75 547 ARG A O 1
ATOM 4075 N N . LEU A 1 548 ? 23.054 9.345 -15.694 1.00 95.00 548 LEU A N 1
ATOM 4076 C CA . LEU A 1 548 ? 21.963 8.611 -16.338 1.00 95.00 548 LEU A CA 1
ATOM 4077 C C . LEU A 1 548 ? 21.175 9.522 -17.280 1.00 95.00 548 LEU A C 1
ATOM 4079 O O . LEU A 1 548 ? 20.959 9.145 -18.426 1.00 95.00 548 LEU A O 1
ATOM 4083 N N . LEU A 1 549 ? 20.781 10.717 -16.830 1.00 96.44 549 LEU A N 1
ATOM 4084 C CA . LEU A 1 549 ? 20.044 11.665 -17.665 1.00 96.44 549 LEU A CA 1
ATOM 4085 C C . LEU A 1 549 ? 20.852 12.089 -18.902 1.00 96.44 549 LEU A C 1
ATOM 4087 O O . LEU A 1 549 ? 20.317 12.044 -20.005 1.00 96.44 549 LEU A O 1
ATOM 4091 N N . GLU A 1 550 ? 22.139 12.405 -18.742 1.00 95.44 550 GLU A N 1
ATOM 4092 C CA . GLU A 1 550 ? 23.054 12.707 -19.852 1.00 95.44 550 GLU A CA 1
ATOM 4093 C C . GLU A 1 550 ? 23.127 11.546 -20.856 1.00 95.44 550 GLU A C 1
ATOM 4095 O O . GLU A 1 550 ? 23.070 11.765 -22.064 1.00 95.44 550 GLU A O 1
ATOM 4100 N N . GLY A 1 551 ? 23.188 10.299 -20.373 1.00 93.50 551 GLY A N 1
ATOM 4101 C CA . GLY A 1 551 ? 23.140 9.106 -21.222 1.00 93.50 551 GLY A CA 1
ATOM 4102 C C . GLY A 1 551 ? 21.812 8.956 -21.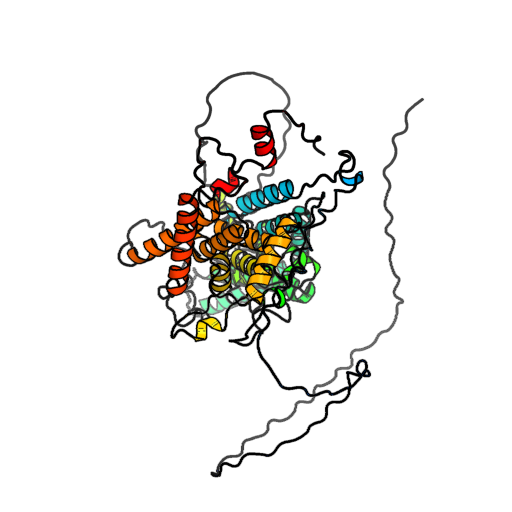973 1.00 93.50 551 GLY A C 1
ATOM 4103 O O . GLY A 1 551 ? 21.809 8.659 -23.168 1.00 93.50 551 GLY A O 1
ATOM 4104 N N . LEU A 1 552 ? 20.683 9.210 -21.302 1.00 92.00 552 LEU A N 1
ATOM 4105 C CA . LEU A 1 552 ? 19.339 9.150 -21.891 1.00 92.00 552 LEU A CA 1
ATOM 4106 C C . LEU A 1 552 ? 19.110 10.245 -22.944 1.00 92.00 552 LEU A C 1
ATOM 4108 O O . LEU A 1 552 ? 18.374 10.019 -23.905 1.00 92.00 552 LEU A O 1
ATOM 4112 N N . GLU A 1 553 ? 19.692 11.430 -22.761 1.00 92.31 553 GLU A N 1
ATOM 4113 C CA . GLU A 1 553 ? 19.632 12.546 -23.714 1.00 92.31 553 GLU A CA 1
ATOM 4114 C C . GLU A 1 553 ? 20.608 12.336 -24.884 1.00 92.31 553 GLU A C 1
ATOM 4116 O O . GLU A 1 553 ? 20.247 12.536 -26.047 1.00 92.31 553 GLU A O 1
ATOM 4121 N N . GLY A 1 554 ? 21.812 11.829 -24.600 1.00 90.31 554 GLY A N 1
ATOM 4122 C CA . GLY A 1 554 ? 22.818 11.473 -25.599 1.00 90.31 554 GLY A CA 1
ATOM 4123 C C . GLY A 1 554 ? 22.365 10.358 -26.544 1.00 90.31 554 GLY A C 1
ATOM 4124 O O . GLY A 1 554 ? 22.561 10.475 -27.754 1.00 90.31 554 GLY A O 1
ATOM 4125 N N . ALA A 1 555 ? 21.691 9.321 -26.033 1.00 79.88 555 ALA A N 1
ATOM 4126 C CA . ALA A 1 555 ? 21.133 8.240 -26.852 1.00 79.88 555 ALA A CA 1
ATOM 4127 C C . ALA A 1 555 ? 20.131 8.754 -27.901 1.00 79.88 555 ALA A C 1
ATOM 4129 O O . ALA A 1 555 ? 20.173 8.318 -29.050 1.00 79.88 555 ALA A O 1
ATOM 4130 N N . SER A 1 556 ? 19.299 9.740 -27.541 1.00 75.25 556 SER A N 1
ATOM 4131 C CA . SER A 1 556 ? 18.382 10.384 -28.491 1.00 75.25 556 SER A CA 1
ATOM 4132 C C . SER A 1 556 ? 19.118 11.166 -29.579 1.00 75.25 556 SER A C 1
ATOM 4134 O O . SER A 1 556 ? 18.700 11.145 -30.731 1.00 75.25 556 SER A O 1
ATOM 4136 N N . SER A 1 557 ? 20.238 11.816 -29.250 1.00 73.31 557 SER A N 1
ATOM 4137 C CA . SER A 1 557 ? 21.016 12.579 -30.239 1.00 73.31 557 SER A CA 1
ATOM 4138 C C . SER A 1 557 ? 21.725 11.709 -31.284 1.00 73.31 557 SER A C 1
ATOM 4140 O O . SER A 1 557 ? 21.993 12.173 -32.390 1.00 73.31 557 SER A O 1
ATOM 4142 N N . LEU A 1 558 ? 22.020 10.448 -30.953 1.00 67.31 558 LEU A N 1
ATOM 4143 C CA . LEU A 1 558 ? 22.767 9.537 -31.824 1.00 67.31 558 LEU A CA 1
ATOM 4144 C C . LEU A 1 558 ? 21.886 8.803 -32.842 1.00 67.31 558 LEU A C 1
ATOM 4146 O O . LEU A 1 558 ? 22.405 7.989 -33.604 1.00 67.31 558 LEU A O 1
ATOM 4150 N N . GLY A 1 559 ? 20.574 9.063 -32.865 1.00 59.94 559 GLY A N 1
ATOM 4151 C CA . GLY A 1 559 ? 19.655 8.392 -33.787 1.00 59.94 559 GLY A CA 1
ATOM 4152 C C . GLY A 1 559 ? 19.624 6.872 -33.603 1.00 59.94 559 GLY A C 1
ATOM 4153 O O . GLY A 1 559 ? 19.215 6.149 -34.509 1.00 59.94 559 GLY A O 1
ATOM 4154 N N . LEU A 1 560 ? 20.054 6.377 -32.436 1.00 58.78 560 LEU A N 1
ATOM 4155 C CA . LEU A 1 560 ? 19.764 5.024 -31.970 1.00 58.78 560 LEU A CA 1
ATOM 4156 C C . LEU A 1 560 ? 18.287 4.992 -31.567 1.00 58.78 560 LEU A C 1
ATOM 4158 O O . LEU A 1 560 ? 17.943 4.839 -30.397 1.00 58.78 560 LEU A O 1
ATOM 4162 N N . GLU A 1 561 ? 17.409 5.197 -32.549 1.00 54.09 561 GLU A N 1
ATOM 4163 C CA . GLU A 1 561 ? 16.000 4.886 -32.403 1.00 54.09 561 GLU A CA 1
ATOM 4164 C C . GLU A 1 561 ? 15.926 3.385 -32.142 1.00 54.09 561 GLU A C 1
ATOM 4166 O O . GLU A 1 561 ? 16.256 2.548 -32.989 1.00 54.09 561 GLU A O 1
ATOM 4171 N N . VAL A 1 562 ? 15.580 3.037 -30.905 1.00 55.31 562 VAL A N 1
ATOM 4172 C CA . VAL A 1 562 ? 15.246 1.666 -30.540 1.00 55.31 562 VAL A CA 1
ATOM 4173 C C . VAL A 1 562 ? 14.162 1.225 -31.521 1.00 55.31 562 VAL A C 1
ATOM 4175 O O . VAL A 1 562 ? 13.186 1.945 -31.712 1.00 55.31 562 VAL A O 1
ATOM 4178 N N . ALA A 1 563 ? 14.363 0.075 -32.168 1.00 46.75 563 ALA A N 1
ATOM 4179 C CA . ALA A 1 563 ? 13.655 -0.397 -33.365 1.00 46.75 563 ALA A CA 1
ATOM 4180 C C . ALA A 1 563 ? 12.136 -0.689 -33.205 1.00 46.75 563 ALA A C 1
ATOM 4182 O O . ALA A 1 563 ? 11.610 -1.608 -33.830 1.00 46.75 563 ALA A O 1
ATOM 4183 N N . GLY A 1 564 ? 11.417 0.067 -32.377 1.00 52.84 564 GLY A N 1
ATOM 4184 C CA . GLY A 1 564 ? 9.982 -0.043 -32.132 1.00 52.84 564 GLY A CA 1
ATOM 4185 C C . GLY A 1 564 ? 9.218 1.286 -32.121 1.00 52.84 564 GLY A C 1
ATOM 4186 O O . GLY A 1 564 ? 7.989 1.244 -32.132 1.00 52.84 564 GLY A O 1
ATOM 4187 N N . GLU A 1 565 ? 9.879 2.449 -32.142 1.00 49.91 565 GLU A N 1
ATOM 4188 C CA . GLU A 1 565 ? 9.184 3.730 -32.327 1.00 49.91 565 GLU A CA 1
ATOM 4189 C C . GLU A 1 565 ? 9.004 3.999 -33.822 1.00 49.91 565 GLU A C 1
ATOM 4191 O O . GLU A 1 565 ? 9.901 4.439 -34.532 1.00 49.91 565 GLU A O 1
ATOM 4196 N N . VAL A 1 566 ? 7.819 3.663 -34.331 1.00 52.84 566 VAL A N 1
ATOM 4197 C CA . VAL A 1 566 ? 7.399 4.062 -35.674 1.00 52.84 566 VAL A CA 1
ATOM 4198 C C . VAL A 1 566 ? 7.385 5.588 -35.700 1.00 52.84 566 VAL A C 1
ATOM 4200 O O . VAL A 1 566 ? 6.568 6.189 -35.005 1.00 52.84 566 VAL A O 1
ATOM 4203 N N . ALA A 1 567 ? 8.281 6.187 -36.486 1.00 46.72 567 ALA A N 1
ATOM 4204 C CA . ALA A 1 567 ? 8.390 7.621 -36.739 1.00 46.72 567 ALA A CA 1
ATOM 4205 C C . ALA A 1 567 ? 7.086 8.191 -37.334 1.00 46.72 567 ALA A C 1
ATOM 4207 O O . ALA A 1 567 ? 6.950 8.403 -38.538 1.00 46.72 567 ALA A O 1
ATOM 4208 N N . GLY A 1 568 ? 6.081 8.379 -36.484 1.00 56.62 568 GLY A N 1
ATOM 4209 C CA . GLY A 1 568 ? 4.909 9.194 -36.750 1.00 56.62 568 GLY A CA 1
ATOM 4210 C C . GLY A 1 568 ? 5.227 10.619 -36.325 1.00 56.62 568 GLY A C 1
ATOM 4211 O O . GLY A 1 568 ? 5.560 10.856 -35.169 1.00 56.62 568 GLY A O 1
ATOM 4212 N N . GLU A 1 569 ? 5.154 11.554 -37.268 1.00 46.56 569 GLU A N 1
ATOM 4213 C CA . GLU A 1 569 ? 5.406 12.983 -37.071 1.00 46.56 569 GLU A CA 1
ATOM 4214 C C . GLU A 1 569 ? 4.482 13.561 -35.984 1.00 46.56 569 GLU A C 1
ATOM 4216 O O . GLU A 1 569 ? 3.335 13.929 -36.231 1.00 46.56 569 GLU A O 1
ATOM 4221 N N . GLY A 1 570 ? 4.976 13.597 -34.750 1.00 63.78 570 GLY A N 1
ATOM 4222 C CA . GLY A 1 570 ? 4.254 14.097 -33.591 1.00 63.78 570 GLY A CA 1
ATOM 4223 C C . GLY A 1 570 ? 4.823 13.487 -32.324 1.00 63.78 570 GLY A C 1
ATOM 4224 O O . GLY A 1 570 ? 4.276 12.515 -31.813 1.00 63.78 570 GLY A O 1
ATOM 4225 N N . GLU A 1 571 ? 5.927 14.048 -31.826 1.00 61.59 571 GLU A N 1
ATOM 4226 C CA . GLU A 1 571 ? 6.460 13.729 -30.501 1.00 61.59 571 GLU A CA 1
ATOM 4227 C C . GLU A 1 571 ? 5.363 14.035 -29.470 1.00 61.59 571 GLU A C 1
ATOM 4229 O O . GLU A 1 571 ? 5.109 15.187 -29.111 1.00 61.59 571 GLU A O 1
ATOM 4234 N N . VAL A 1 572 ? 4.623 13.003 -29.062 1.00 71.38 572 VAL A N 1
ATOM 4235 C CA . VAL A 1 572 ? 3.630 13.127 -27.999 1.00 71.38 572 VAL A CA 1
ATOM 4236 C C . VAL A 1 572 ? 4.425 13.419 -26.739 1.00 71.38 572 VAL A C 1
ATOM 4238 O O . VAL A 1 572 ? 5.145 12.549 -26.255 1.00 71.38 572 VAL A O 1
ATOM 4241 N N . ALA A 1 573 ? 4.328 14.651 -26.237 1.00 78.81 573 ALA A N 1
ATOM 4242 C CA . ALA A 1 573 ? 4.997 15.054 -25.011 1.00 78.81 573 ALA A CA 1
ATOM 4243 C C . ALA A 1 573 ? 4.619 14.073 -23.892 1.00 78.81 573 ALA A C 1
ATOM 4245 O O . ALA A 1 573 ? 3.472 14.031 -23.444 1.00 78.81 573 ALA A O 1
ATOM 4246 N N . VAL A 1 574 ? 5.579 13.242 -23.482 1.00 84.00 574 VAL A N 1
ATOM 4247 C CA . VAL A 1 574 ? 5.395 12.301 -22.379 1.00 84.00 574 VAL A CA 1
ATOM 4248 C C . VAL A 1 574 ? 5.346 13.131 -21.100 1.00 84.00 574 VAL A C 1
ATOM 4250 O O . VAL A 1 574 ? 6.353 13.688 -20.667 1.00 84.00 574 VAL A O 1
ATOM 4253 N N . GLU A 1 575 ? 4.152 13.275 -20.531 1.00 89.44 575 GLU A N 1
ATOM 4254 C CA . GLU A 1 575 ? 3.967 13.938 -19.241 1.00 89.44 575 GLU A CA 1
ATOM 4255 C C . GLU A 1 575 ? 4.504 13.057 -18.100 1.00 89.44 575 GLU A C 1
ATOM 4257 O O . GLU A 1 575 ? 4.440 11.825 -18.195 1.00 89.44 575 GLU A O 1
ATOM 4262 N N . PRO A 1 576 ? 5.017 13.658 -17.008 1.00 90.31 576 PRO A N 1
ATOM 4263 C CA . PRO A 1 576 ? 5.404 12.900 -15.827 1.00 90.31 576 PRO A CA 1
ATOM 4264 C C . PRO A 1 576 ? 4.204 12.141 -15.265 1.00 90.31 576 PRO A C 1
ATOM 4266 O O . PRO A 1 576 ? 3.057 12.596 -15.329 1.00 90.31 576 PRO A O 1
ATOM 4269 N N . LEU A 1 577 ? 4.475 10.981 -14.675 1.00 93.06 577 LEU A N 1
ATOM 4270 C CA . LEU A 1 577 ? 3.471 10.148 -14.047 1.00 93.06 577 LEU A CA 1
ATOM 4271 C C . LEU A 1 577 ? 2.779 10.950 -12.942 1.00 93.06 577 LEU A C 1
ATOM 4273 O O . LEU A 1 577 ? 3.367 11.313 -11.917 1.00 93.06 577 LEU A O 1
ATOM 4277 N N . GLY A 1 578 ? 1.498 11.215 -13.181 1.00 93.38 578 GLY A N 1
ATOM 4278 C CA . GLY A 1 578 ? 0.631 11.980 -12.305 1.00 93.38 578 GLY A CA 1
ATOM 4279 C C . GLY A 1 578 ? -0.743 11.337 -12.188 1.00 93.38 578 GLY A C 1
ATOM 4280 O O . GLY A 1 578 ? -1.196 10.605 -13.071 1.00 93.38 578 GLY A O 1
ATOM 4281 N N . LEU A 1 579 ? -1.425 11.626 -11.082 1.00 93.94 579 LEU A N 1
ATOM 4282 C CA . LEU A 1 579 ? -2.730 11.042 -10.782 1.00 93.94 579 LEU A CA 1
ATOM 4283 C C . LEU A 1 579 ? -3.779 11.369 -11.851 1.00 93.94 579 LEU A C 1
ATOM 4285 O O . LEU A 1 579 ? -4.510 10.489 -12.298 1.00 93.94 579 LEU A O 1
ATOM 4289 N N . GLU A 1 580 ? -3.808 12.623 -12.297 1.00 94.62 580 GLU A N 1
ATOM 4290 C CA . GLU A 1 580 ? -4.698 13.093 -13.360 1.00 94.62 580 GLU A CA 1
ATOM 4291 C C . GLU A 1 580 ? -4.408 12.415 -14.700 1.00 94.62 580 GLU A C 1
ATOM 4293 O O . GLU A 1 580 ? -5.337 11.991 -15.387 1.00 94.62 580 GLU A O 1
ATOM 4298 N N . ALA A 1 581 ? -3.128 12.258 -15.051 1.00 93.81 581 ALA A N 1
ATOM 4299 C CA . ALA A 1 581 ? -2.719 11.571 -16.271 1.00 93.81 581 ALA A CA 1
ATOM 4300 C C . ALA A 1 581 ? -3.180 10.107 -16.257 1.00 93.81 581 ALA A C 1
ATOM 4302 O O . ALA A 1 581 ? -3.751 9.630 -17.236 1.00 93.81 581 ALA A O 1
ATOM 4303 N N . VAL A 1 582 ? -3.029 9.412 -15.121 1.00 94.06 582 VAL A N 1
ATOM 4304 C CA . VAL A 1 582 ? -3.537 8.043 -14.964 1.00 94.06 582 VAL A CA 1
ATOM 4305 C C . VAL A 1 582 ? -5.052 8.007 -15.101 1.00 94.06 582 VAL A C 1
ATOM 4307 O O . VAL A 1 582 ? -5.549 7.209 -15.883 1.00 94.06 582 VAL A O 1
ATOM 4310 N N . LEU A 1 583 ? -5.800 8.879 -14.422 1.00 95.06 583 LEU A N 1
ATOM 4311 C CA . LEU A 1 583 ? -7.268 8.885 -14.493 1.00 95.06 583 LEU A CA 1
ATOM 4312 C C . LEU A 1 583 ? -7.817 9.198 -15.894 1.00 95.06 583 LEU A C 1
ATOM 4314 O O . LEU A 1 583 ? -8.908 8.740 -16.234 1.00 95.06 583 LEU A O 1
ATOM 4318 N N . ARG A 1 584 ? -7.073 9.955 -16.708 1.00 95.25 584 ARG A N 1
ATOM 4319 C CA . ARG A 1 584 ? -7.425 10.282 -18.102 1.00 95.25 584 ARG A CA 1
ATOM 4320 C C . ARG A 1 584 ? -6.868 9.295 -19.125 1.00 95.25 584 ARG A C 1
ATOM 4322 O O . ARG A 1 584 ? -7.201 9.410 -20.303 1.00 95.25 584 ARG A O 1
ATOM 4329 N N . ALA A 1 585 ? -6.014 8.362 -18.708 1.00 92.25 585 ALA A N 1
ATOM 4330 C CA . ALA A 1 585 ? -5.349 7.447 -19.620 1.00 92.25 585 ALA A CA 1
ATOM 4331 C C . ALA A 1 585 ? -6.372 6.638 -20.426 1.00 92.25 585 ALA A C 1
ATOM 4333 O O . ALA A 1 585 ? -7.295 6.039 -19.872 1.00 92.25 585 ALA A O 1
ATOM 4334 N N . VAL A 1 586 ? -6.171 6.595 -21.741 1.00 92.06 586 VAL A N 1
ATOM 4335 C CA . VAL A 1 586 ? -7.001 5.807 -22.654 1.00 92.06 586 VAL A CA 1
ATOM 4336 C C . VAL A 1 586 ? -6.652 4.320 -22.496 1.00 92.06 586 VAL A C 1
ATOM 4338 O O . VAL A 1 586 ? -5.457 3.974 -22.472 1.00 92.06 586 VAL A O 1
ATOM 4341 N N . PRO A 1 587 ? -7.654 3.426 -22.411 1.00 91.38 587 PRO A N 1
ATOM 4342 C CA . PRO A 1 587 ? -7.416 1.996 -22.325 1.00 91.38 587 PRO A CA 1
ATOM 4343 C C . PRO A 1 587 ? -6.474 1.469 -23.426 1.00 91.38 587 PRO A C 1
ATOM 4345 O O . PRO A 1 587 ? -6.570 1.896 -24.580 1.00 91.38 587 PRO A O 1
ATOM 4348 N N . PRO A 1 588 ? -5.564 0.521 -23.120 1.00 84.12 588 PRO A N 1
ATOM 4349 C CA . PRO A 1 588 ? -4.594 0.008 -24.094 1.00 84.12 588 PRO A CA 1
ATOM 4350 C C . PRO A 1 588 ? -5.246 -0.572 -25.357 1.00 84.12 588 PRO A C 1
ATOM 4352 O O . PRO A 1 588 ? -4.750 -0.375 -26.466 1.00 84.12 588 PRO A O 1
ATOM 4355 N N . TRP A 1 589 ? -6.389 -1.247 -25.204 1.00 84.31 589 TRP A N 1
ATOM 4356 C CA . TRP A 1 589 ? -7.098 -1.863 -26.325 1.00 84.31 589 TRP A CA 1
ATOM 4357 C C . TRP A 1 589 ? -7.701 -0.828 -27.282 1.00 84.31 589 TRP A C 1
ATOM 4359 O O . TRP A 1 589 ? -7.750 -1.080 -28.482 1.00 84.31 589 TRP A O 1
ATOM 4369 N N . GLU A 1 590 ? -8.079 0.360 -26.808 1.00 85.12 590 GLU A N 1
ATOM 4370 C CA . GLU A 1 590 ? -8.589 1.431 -27.675 1.00 85.12 590 GLU A CA 1
ATOM 4371 C C . GLU A 1 590 ? -7.480 2.047 -28.537 1.00 85.12 590 GLU A C 1
ATOM 4373 O O . GLU A 1 590 ? -7.700 2.327 -29.717 1.00 85.12 590 GLU A O 1
ATOM 4378 N N . ARG A 1 591 ? -6.258 2.169 -27.997 1.00 78.62 591 ARG A N 1
ATOM 4379 C CA . ARG A 1 591 ? -5.089 2.652 -28.754 1.00 78.62 591 ARG A CA 1
ATOM 4380 C C . ARG A 1 591 ? -4.766 1.748 -29.942 1.00 78.62 591 ARG A C 1
ATOM 4382 O O . ARG A 1 591 ? -4.501 2.237 -31.038 1.00 78.62 591 ARG A O 1
ATOM 4389 N N . SER A 1 592 ? -4.867 0.432 -29.747 1.00 71.81 592 SER A N 1
ATOM 4390 C CA . SER A 1 592 ? -4.632 -0.541 -30.820 1.00 71.81 592 SER A CA 1
ATOM 4391 C C . SER A 1 592 ? -5.649 -0.421 -31.965 1.00 71.81 592 SER A C 1
ATOM 4393 O O . SER A 1 592 ? -5.286 -0.568 -33.131 1.00 71.81 592 SER A O 1
ATOM 4395 N N . VAL A 1 593 ? -6.907 -0.081 -31.655 1.00 72.88 593 VAL A N 1
ATOM 4396 C CA . VAL A 1 593 ? -7.962 0.133 -32.660 1.00 72.88 593 VAL A CA 1
ATOM 4397 C C . VAL A 1 593 ? -7.700 1.406 -33.464 1.00 72.88 593 VAL A C 1
ATOM 4399 O O . VAL A 1 593 ? -7.881 1.404 -34.680 1.00 72.88 593 VAL A O 1
ATOM 4402 N N . GLN A 1 594 ? -7.235 2.472 -32.807 1.00 72.06 594 GLN A N 1
ATOM 4403 C CA . GLN A 1 594 ? -6.899 3.735 -33.471 1.00 72.06 594 GLN A CA 1
ATOM 4404 C C . GLN A 1 594 ? -5.694 3.592 -34.411 1.00 72.06 594 GLN A C 1
ATOM 4406 O O . GLN A 1 594 ? -5.716 4.133 -35.513 1.00 72.06 594 GLN A O 1
ATOM 4411 N N . GLN A 1 595 ? -4.675 2.822 -34.016 1.00 65.50 595 GLN A N 1
ATOM 4412 C CA . GLN A 1 595 ? -3.480 2.595 -34.837 1.00 65.50 595 GLN A CA 1
ATOM 4413 C C . GLN A 1 595 ? -3.722 1.637 -36.012 1.00 65.50 595 GLN A C 1
ATOM 4415 O O . GLN A 1 595 ? -3.107 1.789 -37.064 1.00 65.50 595 GLN A O 1
ATOM 4420 N N . ALA A 1 596 ? -4.613 0.652 -35.865 1.00 63.59 596 ALA A N 1
ATOM 4421 C CA . ALA A 1 596 ? -4.796 -0.388 -36.877 1.00 63.59 596 ALA A CA 1
ATOM 4422 C C . ALA A 1 596 ? -5.697 0.014 -38.061 1.00 63.59 596 ALA A C 1
ATOM 4424 O O . ALA A 1 596 ? -5.818 -0.771 -39.000 1.00 63.59 596 ALA A O 1
ATOM 4425 N N . GLY A 1 597 ? -6.367 1.176 -38.033 1.00 57.59 597 GLY A N 1
ATOM 4426 C CA . GLY A 1 597 ? -7.212 1.681 -39.134 1.00 57.59 597 GLY A CA 1
ATOM 4427 C C . GLY A 1 597 ? -8.382 0.773 -39.565 1.00 57.59 597 GLY A C 1
ATOM 4428 O O . GLY A 1 597 ? -9.111 1.094 -40.499 1.00 57.59 597 GLY A O 1
ATOM 4429 N N . SER A 1 598 ? -8.578 -0.363 -38.895 1.00 50.47 598 SER A N 1
ATOM 4430 C CA . SER A 1 598 ? -9.490 -1.444 -39.259 1.00 50.47 598 SER A CA 1
ATOM 4431 C C . SER A 1 598 ? -10.132 -1.973 -37.980 1.00 50.47 598 SER A C 1
ATOM 4433 O O . SER A 1 598 ? -9.430 -2.459 -37.092 1.00 50.47 598 SER A O 1
ATOM 4435 N N . GLN A 1 599 ? -11.465 -1.907 -37.904 1.00 45.03 599 GLN A N 1
ATOM 4436 C CA . GLN A 1 599 ? -12.287 -2.461 -36.825 1.00 45.03 599 GLN A CA 1
ATOM 4437 C C . GLN A 1 599 ? -11.985 -3.953 -36.610 1.00 45.03 599 GLN A C 1
ATOM 4439 O O . GLN A 1 599 ? -12.606 -4.828 -37.210 1.00 45.03 599 GLN A O 1
ATOM 4444 N N . ARG A 1 600 ? -11.051 -4.270 -35.711 1.00 45.25 600 ARG A N 1
ATOM 4445 C CA . ARG A 1 600 ? -11.029 -5.579 -35.065 1.00 45.25 600 ARG A CA 1
ATOM 4446 C C . ARG A 1 600 ? -12.035 -5.518 -33.930 1.00 45.25 600 ARG A C 1
ATOM 4448 O O . ARG A 1 600 ? -11.800 -4.873 -32.914 1.00 45.25 600 ARG A O 1
ATOM 4455 N N . TYR A 1 601 ? -13.185 -6.144 -34.154 1.00 44.25 601 TYR A N 1
ATOM 4456 C CA . TYR A 1 601 ? -14.175 -6.395 -33.118 1.00 44.25 601 TYR A CA 1
ATOM 4457 C C . TYR A 1 601 ? -13.482 -7.075 -31.932 1.00 44.25 601 TYR A C 1
ATOM 4459 O O . TYR A 1 601 ? -12.955 -8.179 -32.071 1.00 44.25 601 TYR A O 1
ATOM 4467 N N . LEU A 1 602 ? -13.478 -6.421 -30.769 1.00 48.31 602 LEU A N 1
ATOM 4468 C CA . LEU A 1 602 ? -13.257 -7.131 -29.515 1.00 48.31 602 LEU A CA 1
ATOM 4469 C C . LEU A 1 602 ? -14.396 -8.153 -29.372 1.00 48.31 602 LEU A C 1
ATOM 4471 O O . LEU A 1 602 ? -15.556 -7.786 -29.602 1.00 48.31 602 LEU A O 1
ATOM 4475 N N . PRO A 1 603 ? -14.110 -9.424 -29.041 1.00 43.12 603 PRO A N 1
ATOM 4476 C CA . PRO A 1 603 ? -15.167 -10.375 -28.761 1.00 43.12 603 PRO A CA 1
ATOM 4477 C C . PRO A 1 603 ? -15.999 -9.842 -27.594 1.00 43.12 603 PRO A C 1
ATOM 4479 O O . PRO A 1 603 ? -15.476 -9.411 -26.567 1.00 43.12 603 PRO A O 1
ATOM 4482 N N . LEU A 1 604 ? -17.304 -9.822 -27.848 1.00 39.56 604 LEU A N 1
ATOM 4483 C CA . LEU A 1 604 ? -18.374 -9.306 -27.012 1.00 39.56 604 LEU A CA 1
ATOM 4484 C C . LEU A 1 604 ? -18.193 -9.653 -25.526 1.00 39.56 604 LEU A C 1
ATOM 4486 O O . LEU A 1 604 ? -17.962 -10.803 -25.156 1.00 39.56 604 LEU A O 1
ATOM 4490 N N . THR A 1 605 ? -18.345 -8.604 -24.722 1.00 44.16 605 THR A N 1
ATOM 4491 C CA . THR A 1 605 ? -18.775 -8.556 -23.318 1.00 44.16 605 THR A CA 1
ATOM 4492 C C . THR A 1 605 ? -19.421 -9.839 -22.778 1.00 44.16 605 THR A C 1
ATOM 4494 O O . THR A 1 605 ? -20.369 -10.348 -23.382 1.00 44.16 605 THR A O 1
ATOM 4497 N N . TRP A 1 606 ? -18.966 -10.272 -21.597 1.00 34.53 606 TRP A N 1
ATOM 4498 C CA . TRP A 1 606 ? -19.699 -11.167 -20.693 1.00 34.53 606 TRP A CA 1
ATOM 4499 C C . TRP A 1 606 ? -20.544 -10.376 -19.701 1.00 34.53 606 TRP A C 1
ATOM 4501 O O . TRP A 1 606 ? -20.036 -9.343 -19.205 1.00 34.53 606 TRP A O 1
#

pLDDT: mean 71.09, std 23.62, range [30.02, 98.31]

Sequence (606 aa):
MPLTVPQPFTRAPIWQKQRPAGGTVTPQRRARHQRPPAAPSRAHGSTSNDAPPGRRGRHPELLQLASEGSRRRSDCSGTSGREDANPASDAIDAVAEQPRPEQVDERYRRADYSDVFQFESRQSYARCISGGEPRRRLAEAALHVTAEDDAIASHSTVRFPVAAWMDRIEQLVEGICRRDVRRAAAAAAAGAEAGAMAAVAAGAGGGRRDHDTVAAEAAAVLRVAERYLFEDVGFRMPEYGRSNLPANSLVDHPGVWEDCRLGYLHETLIRRVGHPACLGLLLGEVTTRLVARGVLPCAAAIDTRSYMLLPRAVPLPTLTRELLLGSETTSGAAPWPGGSETTGGGAGSSSSSTSSGGSSLAGLNTCTSEVLVEMLRHLKRSYWPFPWDSGVDAAYPHAVGSHGGFRSAAKAAMGDDVSAALAAIGKVAAWRLERGIWTSPGAGDLRRARAACERLVLLAGDQYPEERRDLAVLLLHCGDIAAARVEMRTYLETVSGGHMTTTSASTAAAVPAAAAAVPAAADPWVGPWAPGDQPGPDPFDLVLCRRLLEGLEGASSLGLEVAGEVAGEGEVAVEPLGLEAVLRAVPPWERSVQQAGSQRYLPLTW

Foldseek 3Di:
DDDDDDDDDDDDDDDDDDDDDDDDDDDDDDDDDDDDDDDDDDDDDDDDDDDDDDDDDDDDDDDDDDDDDDDDDDDDDDDDDDPPDDPVVVPVPDPVPPPDVCCVPPVNPPPQCLQVQLLVLLLVLLVQQVPDFQQHLLLLNLQSLVQNVCSLNDSDPDGRDSVVLVVLLVVLLVVLVPPVLVVLLVVQLVVLVVVVVVVVVVPDDDPCSQLSSLQSSLQSSQVSSCCSLCPVVNQDEDPADPVPDPPLDFDQALLQRQDLLQLHLVSCSVVSYHQLLSLLSSSQSSQLVCLLVVSRQFFWEWDCPPSPDRIGTGGDSVGGSCNLLVVPPPCPPDPDPDDDDDDDDDDDDDDDDPPPPRSDSNRGGSYGCVSVLVSLVSQLRLQVQAGQPSPVQVVDDPFDGPPRNLVLLLCLLVVNPHPPVSVVSLVVQLVCVVVVNDDDSSNHHLVSSLSSLLSSCANQCLVPVVSLSSNLSSCSSNVVLQQSLQSLVVSLVSLVVVVPPPPDDDDDDDDPPPPPPPPPPPDVPPPPQDPVRDDRPRVVSVVSSVVSNVVSVVCVVVPVPPPPPDPDPDPPNDHHSYSVCSNPDDRPVVVVVVVVVDDPDDPDDD